Protein 9HML (pdb70)

Foldseek 3Di:
DPLQVLLLVQLLVLCCVQQVADSVQSVVVVVQSDSVRSLVLLVSLVVCCVRQVQVVCLVPDDPDHRHSNVNCCCQPNVDPAHPPQGPHPDDDVSVSSSVSSNVSSVCSSVVSVD/DEWAWAKPVAQAAAFFAKIKIKTKDLPQFQWKWKWFDFPATDIDIFGFDDDDSMTMGIDMDNGDDLNPWGKIWMWGWDDDPVGDIHDIYPIFTRAHEAPADEWAWDWVLDKIKIKTKDLDQFQKKWKDAPPDRDIDMDGWDDDPVSMIMDIGIPNHKMWMWGHHDVRVRYIHHIHPIDGDD/DKEKAKDFADEAAAQAKTKMKIQIPDPPLLQKKKFKWWAAVPGDIGTAKIAHSVGDIDGDPVQPPFWDWGADPVRSMIMIIGGRDDQVNFTFMKMFIGNPPPDPDRPYIYPTGTHGHDD

Structure (mmCIF, N/CA/C/O backbone):
data_9HML
#
_entry.id   9HML
#
_cell.length_a   97.171
_cell.length_b   97.171
_cell.length_c   109.202
_cell.angle_alpha   90
_cell.angle_beta   90
_cell.angle_gamma   120
#
_symmetry.space_group_name_H-M   'P 31 2 1'
#
loop_
_entity.id
_entity.type
_entity.pdbx_description
1 polymer 'RIFIN PfKE01_040007400'
2 polymer 'KIR2DL protein'
3 polymer 'nanobody Nb1'
4 branched alpha-L-fucopyranose-(1-6)-2-acetamido-2-deoxy-beta-D-glucopyranose
5 non-polymer 2-acetamido-2-deoxy-beta-D-glucopyranose
6 water water
#
loop_
_atom_site.group_PDB
_atom_site.id
_atom_site.type_symbol
_atom_site.label_atom_id
_atom_site.label_alt_id
_atom_site.label_comp_id
_atom_site.label_asym_id
_atom_site.label_entity_id
_atom_site.label_seq_id
_atom_site.pdbx_PDB_ins_code
_atom_site.Cartn_x
_atom_site.Cartn_y
_atom_site.Cartn_z
_atom_site.occupancy
_atom_site.B_iso_or_equiv
_atom_site.auth_seq_id
_atom_site.auth_comp_id
_atom_site.auth_asym_id
_atom_site.auth_atom_id
_atom_site.pdbx_PDB_model_num
ATOM 1 N N . ALA A 1 11 ? -10.738 -37.291 -51.63 1 121.54 9 ALA A N 1
ATOM 2 C CA . ALA A 1 11 ? -10.976 -38.73 -51.589 1 121.99 9 ALA A CA 1
ATOM 3 C C . ALA A 1 11 ? -10.63 -39.339 -50.214 1 122.26 9 ALA A C 1
ATOM 4 O O . ALA A 1 11 ? -11.459 -40.046 -49.641 1 122.54 9 ALA A O 1
ATOM 6 N N . ALA A 1 12 ? -9.427 -39.047 -49.671 1 121.9 10 ALA A N 1
ATOM 7 C CA . ALA A 1 12 ? -8.989 -39.576 -48.376 1 121.93 10 ALA A CA 1
ATOM 8 C C . ALA A 1 12 ? -9.382 -38.651 -47.211 1 121.52 10 ALA A C 1
ATOM 9 O O . ALA A 1 12 ? -8.526 -37.986 -46.627 1 121.62 10 ALA A O 1
ATOM 11 N N . ARG A 1 13 ? -10.683 -38.637 -46.87 1 120.81 11 ARG A N 1
ATOM 12 C CA . ARG A 1 13 ? -11.296 -37.809 -45.826 1 120.5 11 ARG A CA 1
ATOM 13 C C . ARG A 1 13 ? -10.674 -37.955 -44.42 1 119.21 11 ARG A C 1
ATOM 14 O O . ARG A 1 13 ? -10.372 -36.944 -43.784 1 119.32 11 ARG A O 1
ATOM 22 N N . ILE A 1 14 ? -10.522 -39.189 -43.921 1 117.76 12 ILE A N 1
ATOM 23 C CA . ILE A 1 14 ? -9.979 -39.419 -42.58 1 116.64 12 ILE A CA 1
ATOM 24 C C . ILE A 1 14 ? -8.451 -39.165 -42.492 1 114.9 12 ILE A C 1
ATOM 25 O O . ILE A 1 14 ? -8.073 -38.398 -41.608 1 114.97 12 ILE A O 1
ATOM 30 N N . PRO A 1 15 ? -7.561 -39.684 -43.382 1 113.15 13 PRO A N 1
ATOM 31 C CA . PRO A 1 15 ? -6.121 -39.361 -43.245 1 111.78 13 PRO A CA 1
ATOM 32 C C . PRO A 1 15 ? -5.802 -37.861 -43.288 1 109.88 13 PRO A C 1
ATOM 33 O O . PRO A 1 15 ? -4.806 -37.428 -42.709 1 109.89 13 PRO A O 1
ATOM 37 N N . ALA A 1 16 ? -6.663 -37.069 -43.958 1 108.03 14 ALA A N 1
ATOM 38 C CA . ALA A 1 16 ? -6.543 -35.612 -44.045 1 106.41 14 ALA A CA 1
ATOM 39 C C . ALA A 1 16 ? -6.904 -34.972 -42.706 1 104.25 14 ALA A C 1
ATOM 40 O O . ALA A 1 16 ? -6.283 -33.989 -42.312 1 104.22 14 ALA A O 1
ATOM 42 N N . ALA A 1 17 ? -7.926 -35.514 -42.025 1 102.27 15 ALA A N 1
ATOM 43 C CA . ALA A 1 17 ? -8.371 -35.027 -40.724 1 100.86 15 ALA A CA 1
ATOM 44 C C . ALA A 1 17 ? -7.345 -35.354 -39.636 1 98.99 15 ALA A C 1
ATOM 45 O O . ALA A 1 17 ? -7.17 -34.561 -38.718 1 99.16 15 ALA A O 1
ATOM 47 N N . ILE A 1 18 ? -6.651 -36.502 -39.752 1 97.02 16 ILE A N 1
ATOM 48 C CA . ILE A 1 18 ? -5.599 -36.909 -38.819 1 95.58 16 ILE A CA 1
ATOM 49 C C . ILE A 1 18 ? -4.382 -35.976 -38.971 1 93.9 16 ILE A C 1
ATOM 50 O O . ILE A 1 18 ? -3.785 -35.567 -37.973 1 93.83 16 ILE A O 1
ATOM 55 N N . ASP A 1 19 ? -4.044 -35.619 -40.224 1 92.25 17 ASP A N 1
ATOM 56 C CA . ASP A 1 19 ? -2.94 -34.715 -40.538 1 91.08 17 ASP A CA 1
ATOM 57 C C . ASP A 1 19 ? -3.234 -33.267 -40.117 1 88.64 17 ASP A C 1
ATOM 58 O O . ASP A 1 19 ? -2.311 -32.531 -39.791 1 88.63 17 ASP A O 1
ATOM 63 N N . ALA A 1 20 ? -4.509 -32.864 -40.106 1 86.59 18 ALA A N 1
ATOM 64 C CA . ALA A 1 20 ? -4.901 -31.516 -39.697 1 85.18 18 ALA A CA 1
ATOM 65 C C . ALA A 1 20 ? -4.821 -31.359 -38.175 1 83.52 18 ALA A C 1
ATOM 66 O O . ALA A 1 20 ? -4.459 -30.289 -37.695 1 83.74 18 ALA A O 1
ATOM 68 N N . VAL A 1 21 ? -5.151 -32.427 -37.423 1 81.65 19 VAL A N 1
ATOM 69 C CA . VAL A 1 21 ? -5.059 -32.456 -35.963 1 80.3 19 VAL A CA 1
ATOM 70 C C . VAL A 1 21 ? -3.582 -32.387 -35.549 1 79.01 19 VAL A C 1
ATOM 71 O O . VAL A 1 21 ? -3.248 -31.669 -34.607 1 78.8 19 VAL A O 1
ATOM 75 N N . ILE A 1 22 ? -2.701 -33.096 -36.287 1 77.91 20 ILE A N 1
ATOM 76 C CA . ILE A 1 22 ? -1.258 -33.102 -36.054 1 77.33 20 ILE A CA 1
ATOM 77 C C . ILE A 1 22 ? -0.672 -31.714 -36.327 1 76.65 20 ILE A C 1
ATOM 78 O O . ILE A 1 22 ? 0.083 -31.206 -35.501 1 76.78 20 ILE A O 1
ATOM 83 N N . LYS A 1 23 ? -1.053 -31.079 -37.451 1 75.79 21 LYS A N 1
ATOM 84 C CA . LYS A 1 23 ? -0.585 -29.723 -37.777 1 75.3 21 LYS A CA 1
ATOM 85 C C . LYS A 1 23 ? -1.113 -28.677 -36.781 1 74.2 21 LYS A C 1
ATOM 86 O O . LYS A 1 23 ? -0.449 -27.669 -36.541 1 74.59 21 LYS A O 1
ATOM 92 N N . GLY A 1 24 ? -2.3 -28.922 -36.233 1 72.61 22 GLY A N 1
ATOM 93 C CA . GLY A 1 24 ? -2.916 -28.053 -35.243 1 71.62 22 GLY A CA 1
ATOM 94 C C . GLY A 1 24 ? -2.127 -28.048 -33.953 1 69.94 22 GLY A C 1
ATOM 95 O O . GLY A 1 24 ? -1.849 -26.983 -33.409 1 69.46 22 GLY A O 1
ATOM 96 N N . ILE A 1 25 ? -1.752 -29.247 -33.465 1 69.06 23 ILE A N 1
ATOM 97 C CA . ILE A 1 25 ? -0.945 -29.423 -32.258 1 68.46 23 ILE A CA 1
ATOM 98 C C . ILE A 1 25 ? 0.417 -28.783 -32.464 1 68.32 23 ILE A C 1
ATOM 99 O O . ILE A 1 25 ? 0.871 -28.022 -31.615 1 68.33 23 ILE A O 1
ATOM 104 N N . VAL A 1 26 ? 1.047 -29.048 -33.613 1 68.24 24 VAL A N 1
ATOM 105 C CA . VAL A 1 26 ? 2.358 -28.489 -33.931 1 68.68 24 VAL A CA 1
ATOM 106 C C . VAL A 1 26 ? 2.371 -26.947 -33.859 1 69.45 24 VAL A C 1
ATOM 107 O O . VAL A 1 26 ? 3.148 -26.383 -33.089 1 69.36 24 VAL A O 1
ATOM 111 N N . THR A 1 27 ? 1.504 -26.274 -34.63 1 69.91 25 THR A N 1
ATOM 112 C CA . THR A 1 27 ? 1.511 -24.816 -34.689 1 70.96 25 THR A CA 1
ATOM 113 C C . THR A 1 27 ? 0.975 -24.158 -33.404 1 70.98 25 THR A C 1
ATOM 114 O O . THR A 1 27 ? 1.448 -23.075 -33.049 1 71.54 25 THR A O 1
ATOM 118 N N . LYS A 1 28 ? 0.049 -24.806 -32.682 1 70.21 26 LYS A N 1
ATOM 119 C CA . LYS A 1 28 ? -0.454 -24.248 -31.431 1 69.73 26 LYS A CA 1
ATOM 120 C C . LYS A 1 28 ? 0.559 -24.421 -30.28 1 68.64 26 LYS A C 1
ATOM 121 O O . LYS A 1 28 ? 0.974 -23.43 -29.677 1 69.15 26 LYS A O 1
ATOM 127 N N . PHE A 1 29 ? 0.994 -25.658 -30.013 1 66.9 27 PHE A N 1
ATOM 128 C CA . PHE A 1 29 ? 1.904 -25.956 -28.913 1 65.97 27 PHE A CA 1
ATOM 129 C C . PHE A 1 29 ? 3.384 -25.651 -29.173 1 66.28 27 PHE A C 1
ATOM 130 O O . PHE A 1 29 ? 4.169 -25.617 -28.222 1 65.86 27 PHE A O 1
ATOM 138 N N . GLY A 1 30 ? 3.749 -25.43 -30.436 1 66.75 28 GLY A N 1
ATOM 139 C CA . GLY A 1 30 ? 5.123 -25.127 -30.829 1 67.43 28 GLY A CA 1
ATOM 140 C C . GLY A 1 30 ? 6.085 -26.295 -30.716 1 68.38 28 GLY A C 1
ATOM 141 O O . GLY A 1 30 ? 7.294 -26.098 -30.624 1 68.54 28 GLY A O 1
ATOM 142 N N . VAL A 1 31 ? 5.561 -27.519 -30.683 1 68.96 29 VAL A N 1
ATOM 143 C CA . VAL A 1 31 ? 6.369 -28.734 -30.597 1 69.7 29 VAL A CA 1
ATOM 144 C C . VAL A 1 31 ? 6.682 -29.237 -32.011 1 70.81 29 VAL A C 1
ATOM 145 O O . VAL A 1 31 ? 6.025 -28.814 -32.967 1 71.15 29 VAL A O 1
ATOM 149 N N . SER A 1 32 ? 7.698 -30.1 -32.165 1 71.34 30 SER A N 1
ATOM 150 C CA . SER A 1 32 ? 8.101 -30.547 -33.496 1 72.32 30 SER A CA 1
ATOM 151 C C . SER A 1 32 ? 7.089 -31.489 -34.168 1 73.26 30 SER A C 1
ATOM 152 O O . SER A 1 32 ? 6.312 -32.162 -33.489 1 73.16 30 SER A O 1
ATOM 155 N N . THR A 1 33 ? 7.09 -31.508 -35.511 1 73.87 31 THR A N 1
ATOM 156 C CA . THR A 1 33 ? 6.208 -32.376 -36.289 1 75.01 31 THR A CA 1
ATOM 157 C C . THR A 1 33 ? 6.555 -33.835 -36.039 1 76.18 31 THR A C 1
ATOM 158 O O . THR A 1 33 ? 5.665 -34.652 -35.843 1 76.4 31 THR A O 1
ATOM 162 N N . GLU A 1 34 ? 7.849 -34.143 -35.983 1 77.12 32 GLU A N 1
ATOM 163 C CA . GLU A 1 34 ? 8.352 -35.487 -35.729 1 78.61 32 GLU A CA 1
ATOM 164 C C . GLU A 1 34 ? 7.899 -36.009 -34.36 1 78.39 32 GLU A C 1
ATOM 165 O O . GLU A 1 34 ? 7.496 -37.163 -34.26 1 78.38 32 GLU A O 1
ATOM 171 N N . SER A 1 35 ? 7.952 -35.163 -33.318 1 78.31 33 SER A N 1
ATOM 172 C CA . SER A 1 35 ? 7.536 -35.543 -31.962 1 78.94 33 SER A CA 1
ATOM 173 C C . SER A 1 35 ? 6.035 -35.864 -31.844 1 79.62 33 SER A C 1
ATOM 174 O O . SER A 1 35 ? 5.675 -36.834 -31.176 1 79.52 33 SER A O 1
ATOM 177 N N . VAL A 1 36 ? 5.167 -35.064 -32.495 1 80.08 34 VAL A N 1
ATOM 178 C CA . VAL A 1 36 ? 3.719 -35.299 -32.485 1 80.94 34 VAL A CA 1
ATOM 179 C C . VAL A 1 36 ? 3.404 -36.581 -33.27 1 82.24 34 VAL A C 1
ATOM 180 O O . VAL A 1 36 ? 2.607 -37.4 -32.822 1 81.92 34 VAL A O 1
ATOM 184 N N . GLN A 1 37 ? 4.078 -36.776 -34.416 1 83.67 35 GLN A N 1
ATOM 185 C CA . GLN A 1 37 ? 3.922 -37.973 -35.249 1 85.68 35 GLN A CA 1
ATOM 186 C C . GLN A 1 37 ? 4.443 -39.269 -34.602 1 87.26 35 GLN A C 1
ATOM 187 O O . GLN A 1 37 ? 4.082 -40.355 -35.047 1 87.32 35 GLN A O 1
ATOM 193 N N . GLY A 1 38 ? 5.266 -39.141 -33.564 1 88.6 36 GLY A N 1
ATOM 194 C CA . GLY A 1 38 ? 5.815 -40.266 -32.817 1 90.35 36 GLY A CA 1
ATOM 195 C C . GLY A 1 38 ? 4.74 -41.105 -32.158 1 91.95 36 GLY A C 1
ATOM 196 O O . GLY A 1 38 ? 4.869 -42.327 -32.071 1 92.06 36 GLY A O 1
ATOM 197 N N . LEU A 1 39 ? 3.657 -40.445 -31.709 1 93.04 37 LEU A N 1
ATOM 198 C CA . LEU A 1 39 ? 2.484 -41.072 -31.106 1 94.35 37 LEU A CA 1
ATOM 199 C C . LEU A 1 39 ? 1.68 -41.742 -32.238 1 95.77 37 LEU A C 1
ATOM 200 O O . LEU A 1 39 ? 0.623 -41.243 -32.635 1 96.01 37 LEU A O 1
ATOM 205 N N . LYS A 1 40 ? 2.211 -42.854 -32.786 1 96.38 38 LYS A N 1
ATOM 206 C CA . LYS A 1 40 ? 1.612 -43.583 -33.899 1 97.2 38 LYS A CA 1
ATOM 207 C C . LYS A 1 40 ? 0.299 -44.244 -33.51 1 97.82 38 LYS A C 1
ATOM 208 O O . LYS A 1 40 ? -0.671 -44.151 -34.259 1 98.2 38 LYS A O 1
ATOM 214 N N . SER A 1 41 ? 0.248 -44.87 -32.326 1 97.7 39 SER A N 1
ATOM 215 C CA . SER A 1 41 ? -0.976 -45.501 -31.831 1 98 39 SER A CA 1
ATOM 216 C C . SER A 1 41 ? -2.077 -44.459 -31.554 1 97.46 39 SER A C 1
ATOM 217 O O . SER A 1 41 ? -3.26 -44.765 -31.699 1 97.85 39 SER A O 1
ATOM 220 N N . LEU A 1 42 ? -1.688 -43.238 -31.165 1 96.38 40 LEU A N 1
ATOM 221 C CA . LEU A 1 42 ? -2.638 -42.169 -30.89 1 96.08 40 LEU A CA 1
ATOM 222 C C . LEU A 1 42 ? -3.28 -41.613 -32.169 1 95.52 40 LEU A C 1
ATOM 223 O O . LEU A 1 42 ? -4.499 -41.443 -32.209 1 95.24 40 LEU A O 1
ATOM 228 N N . PHE A 1 43 ? -2.479 -41.354 -33.217 1 95.05 41 PHE A N 1
ATOM 229 C CA . PHE A 1 43 ? -3.022 -40.766 -34.439 1 95.15 41 PHE A CA 1
ATOM 230 C C . PHE A 1 43 ? -3.517 -41.795 -35.46 1 95.05 41 PHE A C 1
ATOM 231 O O . PHE A 1 43 ? -3.128 -41.777 -36.625 1 95.27 41 PHE A O 1
ATOM 239 N N . THR A 1 44 ? -4.418 -42.668 -35.013 1 94.6 42 THR A N 1
ATOM 240 C CA . THR A 1 44 ? -5.088 -43.654 -35.852 1 94.49 42 THR A CA 1
ATOM 241 C C . THR A 1 44 ? -6.533 -43.169 -36.121 1 94.26 42 THR A C 1
ATOM 242 O O . THR A 1 44 ? -6.992 -42.224 -35.485 1 94.29 42 THR A O 1
ATOM 246 N N . ALA A 1 45 ? -7.247 -43.799 -37.06 1 94 43 ALA A N 1
ATOM 247 C CA . ALA A 1 45 ? -8.609 -43.379 -37.415 1 94.03 43 ALA A CA 1
ATOM 248 C C . ALA A 1 45 ? -9.621 -43.453 -36.268 1 93.97 43 ALA A C 1
ATOM 249 O O . ALA A 1 45 ? -10.649 -42.78 -36.322 1 94.46 43 ALA A O 1
ATOM 251 N N . ASN A 1 46 ? -9.333 -44.248 -35.226 1 93.04 44 ASN A N 1
ATOM 252 C CA . ASN A 1 46 ? -10.258 -44.392 -34.104 1 92.33 44 ASN A CA 1
ATOM 253 C C . ASN A 1 46 ? -9.942 -43.465 -32.933 1 90.93 44 ASN A C 1
ATOM 254 O O . ASN A 1 46 ? -10.825 -43.223 -32.108 1 91.08 44 ASN A O 1
ATOM 259 N N . THR A 1 47 ? -8.69 -42.967 -32.827 1 89.26 45 THR A N 1
ATOM 260 C CA . THR A 1 47 ? -8.311 -42.129 -31.69 1 88.08 45 THR A CA 1
ATOM 261 C C . THR A 1 47 ? -7.709 -40.754 -32.032 1 86.65 45 THR A C 1
ATOM 262 O O . THR A 1 47 ? -7.334 -40.034 -31.107 1 86.61 45 THR A O 1
ATOM 266 N N . TYR A 1 48 ? -7.601 -40.381 -33.323 1 85.17 46 TYR A N 1
ATOM 267 C CA . TYR A 1 48 ? -7.023 -39.081 -33.728 1 84.13 46 TYR A CA 1
ATOM 268 C C . TYR A 1 48 ? -7.795 -37.863 -33.194 1 82.12 46 TYR A C 1
ATOM 269 O O . TYR A 1 48 ? -7.266 -36.758 -33.205 1 82.35 46 TYR A O 1
ATOM 278 N N . ASN A 1 49 ? -9.074 -38.049 -32.863 1 79.97 47 ASN A N 1
ATOM 279 C CA . ASN A 1 49 ? -9.941 -36.987 -32.375 1 78.31 47 ASN A CA 1
ATOM 280 C C . ASN A 1 49 ? -10.379 -37.207 -30.908 1 76.12 47 ASN A C 1
ATOM 281 O O . ASN A 1 49 ? -11.336 -36.583 -30.457 1 76.65 47 ASN A O 1
ATOM 286 N N . ASP A 1 50 ? -9.704 -38.116 -30.182 1 73.44 48 ASP A N 1
ATOM 287 C CA . ASP A 1 50 ? -9.982 -38.395 -28.785 1 71.25 48 ASP A CA 1
ATOM 288 C C . ASP A 1 50 ? -9.23 -37.343 -27.979 1 68.39 48 ASP A C 1
ATOM 289 O O . ASP A 1 50 ? -8.059 -37.519 -27.691 1 68.3 48 ASP A O 1
ATOM 294 N N . VAL A 1 51 ? -9.909 -36.24 -27.659 1 66.13 49 VAL A N 1
ATOM 295 C CA . VAL A 1 51 ? -9.413 -35.088 -26.915 1 64.24 49 VAL A CA 1
ATOM 296 C C . VAL A 1 51 ? -8.728 -35.469 -25.606 1 63.02 49 VAL A C 1
ATOM 297 O O . VAL A 1 51 ? -7.645 -34.966 -25.331 1 63.42 49 VAL A O 1
ATOM 301 N N . THR A 1 52 ? -9.325 -36.379 -24.824 1 61.46 50 THR A N 1
ATOM 302 C CA . THR A 1 52 ? -8.742 -36.808 -23.553 1 60.87 50 THR A CA 1
ATOM 303 C C . THR A 1 52 ? -7.398 -37.513 -23.721 1 60.18 50 THR A C 1
ATOM 304 O O . THR A 1 52 ? -6.451 -37.17 -23.014 1 60.11 50 THR A O 1
ATOM 308 N N . LYS A 1 53 ? -7.319 -38.491 -24.653 1 59.28 51 LYS A N 1
ATOM 309 C CA . LYS A 1 53 ? -6.098 -39.234 -24.912 1 59.17 51 LYS A CA 1
ATOM 310 C C . LYS A 1 53 ? -4.987 -38.344 -25.447 1 58.3 51 LYS A C 1
ATOM 311 O O . LYS A 1 53 ? -3.841 -38.526 -25.055 1 58.23 51 LYS A O 1
ATOM 317 N N . ILE A 1 54 ? -5.318 -37.397 -26.334 1 57.56 52 ILE A N 1
ATOM 318 C CA . ILE A 1 54 ? -4.329 -36.491 -26.907 1 57.87 52 ILE A CA 1
ATOM 319 C C . ILE A 1 54 ? -3.775 -35.536 -25.858 1 57.9 52 ILE A C 1
ATOM 320 O O . ILE A 1 54 ? -2.564 -35.364 -25.788 1 58.5 52 ILE A O 1
ATOM 325 N N . ALA A 1 55 ? -4.642 -34.955 -25.009 1 57 53 ALA A N 1
ATOM 326 C CA . ALA A 1 55 ? -4.193 -34.033 -23.966 1 56.13 53 ALA A CA 1
ATOM 327 C C . ALA A 1 55 ? -3.291 -34.743 -22.952 1 55.76 53 ALA A C 1
ATOM 328 O O . ALA A 1 55 ? -2.29 -34.174 -22.526 1 55.27 53 ALA A O 1
ATOM 330 N N . ARG A 1 56 ? -3.65 -35.983 -22.56 1 55.8 54 ARG A N 1
ATOM 331 C CA . ARG A 1 56 ? -2.847 -36.783 -21.638 1 55.9 54 ARG A CA 1
ATOM 332 C C . ARG A 1 56 ? -1.53 -37.18 -22.308 1 55.47 54 ARG A C 1
ATOM 333 O O . ARG A 1 56 ? -0.515 -37.218 -21.634 1 55.42 54 ARG A O 1
ATOM 341 N N . ALA A 1 57 ? -1.541 -37.483 -23.623 1 55.32 55 ALA A N 1
ATOM 342 C CA . ALA A 1 57 ? -0.308 -37.853 -24.344 1 55.35 55 ALA A CA 1
ATOM 343 C C . ALA A 1 57 ? 0.642 -36.671 -24.407 1 55.8 55 ALA A C 1
ATOM 344 O O . ALA A 1 57 ? 1.834 -36.838 -24.172 1 56.24 55 ALA A O 1
ATOM 346 N N . ILE A 1 58 ? 0.11 -35.468 -24.642 1 55.83 56 ILE A N 1
ATOM 347 C CA . ILE A 1 58 ? 0.906 -34.243 -24.66 1 56.32 56 ILE A CA 1
ATOM 348 C C . ILE A 1 58 ? 1.576 -33.998 -23.29 1 56.16 56 ILE A C 1
ATOM 349 O O . ILE A 1 58 ? 2.759 -33.674 -23.227 1 56.48 56 ILE A O 1
ATOM 354 N N . ASN A 1 59 ? 0.834 -34.197 -22.201 1 55.46 57 ASN A N 1
ATOM 355 C CA . ASN A 1 59 ? 1.374 -33.998 -20.854 1 54.51 57 ASN A CA 1
ATOM 356 C C . ASN A 1 59 ? 2.417 -35.068 -20.507 1 54.78 57 ASN A C 1
ATOM 357 O O . ASN A 1 59 ? 3.433 -34.782 -19.873 1 54.72 57 ASN A O 1
ATOM 362 N N . GLU A 1 60 ? 2.149 -36.299 -20.903 1 55.44 58 GLU A N 1
ATOM 363 C CA . GLU A 1 60 ? 3.027 -37.435 -20.651 1 56.79 58 GLU A CA 1
ATOM 364 C C . GLU A 1 60 ? 4.38 -37.341 -21.389 1 57.14 58 GLU A C 1
ATOM 365 O O . GLU A 1 60 ? 5.432 -37.615 -20.806 1 57.1 58 GLU A O 1
ATOM 371 N N . GLN A 1 61 ? 4.343 -36.949 -22.66 1 57.03 59 GLN A N 1
ATOM 372 C CA . GLN A 1 61 ? 5.517 -36.868 -23.506 1 57.56 59 GLN A CA 1
ATOM 373 C C . GLN A 1 61 ? 6.322 -35.556 -23.329 1 57.07 59 GLN A C 1
ATOM 374 O O . GLN A 1 61 ? 7.547 -35.618 -23.254 1 57.23 59 GLN A O 1
ATOM 380 N N . TYR A 1 62 ? 5.66 -34.386 -23.294 1 56.46 60 TYR A N 1
ATOM 381 C CA . TYR A 1 62 ? 6.387 -33.121 -23.181 1 56.24 60 TYR A CA 1
ATOM 382 C C . TYR A 1 62 ? 6.6 -32.646 -21.764 1 55.58 60 TYR A C 1
ATOM 383 O O . TYR A 1 62 ? 7.376 -31.729 -21.575 1 55.41 60 TYR A O 1
ATOM 392 N N . ASN A 1 63 ? 5.915 -33.228 -20.772 1 55.16 61 ASN A N 1
ATOM 393 C CA . ASN A 1 63 ? 5.981 -32.801 -19.366 1 55.67 61 ASN A CA 1
ATOM 394 C C . ASN A 1 63 ? 5.974 -31.255 -19.183 1 56.41 61 ASN A C 1
ATOM 395 O O . ASN A 1 63 ? 6.969 -30.7 -18.72 1 56.8 61 ASN A O 1
ATOM 400 N N . PRO A 1 64 ? 4.902 -30.536 -19.598 1 56.33 62 PRO A N 1
ATOM 401 C CA . PRO A 1 64 ? 4.923 -29.063 -19.488 1 56.72 62 PRO A CA 1
ATOM 402 C C . PRO A 1 64 ? 5.118 -28.499 -18.07 1 57.54 62 PRO A C 1
ATOM 403 O O . PRO A 1 64 ? 5.518 -27.344 -17.938 1 57.75 62 PRO A O 1
ATOM 407 N N . SER A 1 65 ? 4.903 -29.306 -17.015 1 57.5 63 SER A N 1
ATOM 408 C CA . SER A 1 65 ? 5.172 -28.85 -15.654 1 57.88 63 SER A CA 1
ATOM 409 C C . SER A 1 65 ? 6.669 -28.589 -15.409 1 58.97 63 SER A C 1
ATOM 410 O O . SER A 1 65 ? 7.016 -27.889 -14.459 1 59.3 63 SER A O 1
ATOM 413 N N . SER A 1 66 ? 7.562 -29.141 -16.263 1 59.5 64 SER A N 1
ATOM 414 C CA . SER A 1 66 ? 8.997 -28.865 -16.214 1 59.73 64 SER A CA 1
ATOM 415 C C . SER A 1 66 ? 9.315 -27.414 -16.634 1 61.33 64 SER A C 1
ATOM 416 O O . SER A 1 66 ? 10.446 -26.976 -16.457 1 61.83 64 SER A O 1
ATOM 419 N N . CYS A 1 67 ? 8.325 -26.681 -17.203 1 62.42 65 CYS A N 1
ATOM 420 C CA . CYS A 1 67 ? 8.405 -25.273 -17.609 1 63.88 65 CYS A CA 1
ATOM 421 C C . CYS A 1 67 ? 8.125 -24.302 -16.452 1 65.53 65 CYS A C 1
ATOM 422 O O . CYS A 1 67 ? 8.205 -23.096 -16.666 1 66.2 65 CYS A O 1
ATOM 425 N N . LEU A 1 68 ? 7.763 -24.812 -15.257 1 66.13 66 LEU A N 1
ATOM 426 C CA . LEU A 1 68 ? 7.457 -24.082 -14.03 1 67.5 66 LEU A CA 1
ATOM 427 C C . LEU A 1 68 ? 8.482 -22.951 -13.772 1 69.17 66 LEU A C 1
ATOM 428 O O . LEU A 1 68 ? 8.09 -21.8 -13.583 1 68.99 66 LEU A O 1
ATOM 433 N N . THR A 1 69 ? 9.777 -23.279 -13.765 1 70.54 67 THR A N 1
ATOM 434 C CA . THR A 1 69 ? 10.806 -22.294 -13.471 1 72.76 67 THR A CA 1
ATOM 435 C C . THR A 1 69 ? 11.162 -21.389 -14.685 1 74.36 67 THR A C 1
ATOM 436 O O . THR A 1 69 ? 11.829 -20.373 -14.486 1 75.02 67 THR A O 1
ATOM 440 N N . GLY A 1 70 ? 10.675 -21.71 -15.889 1 74.6 68 GLY A N 1
ATOM 441 C CA . GLY A 1 70 ? 10.886 -20.851 -17.048 1 75.45 68 GLY A CA 1
ATOM 442 C C . GLY A 1 70 ? 11.219 -21.493 -18.381 1 76.25 68 GLY A C 1
ATOM 443 O O . GLY A 1 70 ? 10.899 -20.944 -19.443 1 76.63 68 GLY A O 1
ATOM 444 N N . GLY A 1 71 ? 11.905 -22.619 -18.338 1 76.31 69 GLY A N 1
ATOM 445 C CA . GLY A 1 71 ? 12.358 -23.291 -19.547 1 76.84 69 GLY A CA 1
ATOM 446 C C . GLY A 1 71 ? 13.835 -23.054 -19.796 1 77.36 69 GLY A C 1
ATOM 447 O O . GLY A 1 71 ? 14.538 -22.5 -18.945 1 77.77 69 GLY A O 1
ATOM 448 N N . SER A 1 72 ? 14.324 -23.466 -20.964 1 77.42 70 SER A N 1
ATOM 449 C CA . SER A 1 72 ? 15.736 -23.304 -21.307 1 78.02 70 SER A CA 1
ATOM 450 C C . SER A 1 72 ? 16.01 -22.687 -22.677 1 78.23 70 SER A C 1
ATOM 451 O O . SER A 1 72 ? 17.17 -22.448 -23.024 1 78.66 70 SER A O 1
ATOM 454 N N . GLY A 1 73 ? 14.965 -22.455 -23.453 1 77.88 71 GLY A N 1
ATOM 455 C CA . GLY A 1 73 ? 15.121 -21.95 -24.806 1 78.15 71 GLY A CA 1
ATOM 456 C C . GLY A 1 73 ? 15.364 -23.046 -25.826 1 78.33 71 GLY A C 1
ATOM 457 O O . GLY A 1 73 ? 15.71 -22.746 -26.971 1 78.98 71 GLY A O 1
ATOM 458 N N . ALA A 1 74 ? 15.176 -24.329 -25.441 1 77.88 72 ALA A N 1
ATOM 459 C CA . ALA A 1 74 ? 15.343 -25.464 -26.355 1 77.77 72 ALA A CA 1
ATOM 460 C C . ALA A 1 74 ? 14.337 -25.353 -27.479 1 77.68 72 ALA A C 1
ATOM 461 O O . ALA A 1 74 ? 13.202 -24.932 -27.253 1 78.03 72 ALA A O 1
ATOM 463 N N . ASP A 1 75 ? 14.764 -25.67 -28.693 1 77.45 73 ASP A N 1
ATOM 464 C CA . ASP A 1 75 ? 13.908 -25.568 -29.86 1 77.83 73 ASP A CA 1
ATOM 465 C C . ASP A 1 75 ? 12.818 -26.626 -29.861 1 76.49 73 ASP A C 1
ATOM 466 O O . ASP A 1 75 ? 13.05 -27.757 -29.431 1 76.49 73 ASP A O 1
ATOM 471 N N . ASN A 1 76 ? 11.614 -26.232 -30.297 1 75.04 74 ASN A N 1
ATOM 472 C CA . ASN A 1 76 ? 10.449 -27.103 -30.34 1 74.24 74 ASN A CA 1
ATOM 473 C C . ASN A 1 76 ? 10.03 -27.596 -28.951 1 72.56 74 ASN A C 1
ATOM 474 O O . ASN A 1 76 ? 9.517 -28.707 -28.792 1 73.03 74 ASN A O 1
ATOM 479 N N . SER A 1 77 ? 10.223 -26.744 -27.952 1 70.23 75 SER A N 1
ATOM 480 C CA . SER A 1 77 ? 9.81 -27.018 -26.593 1 68.25 75 SER A CA 1
ATOM 481 C C . SER A 1 77 ? 8.372 -26.472 -26.422 1 66.97 75 SER A C 1
ATOM 482 O O . SER A 1 77 ? 7.989 -25.495 -27.074 1 66.95 75 SER A O 1
ATOM 485 N N . ILE A 1 78 ? 7.565 -27.121 -25.569 1 65.52 76 ILE A N 1
ATOM 486 C CA . ILE A 1 78 ? 6.211 -26.66 -25.254 1 64.22 76 ILE A CA 1
ATOM 487 C C . ILE A 1 78 ? 6.233 -25.457 -24.269 1 63.16 76 ILE A C 1
ATOM 488 O O . ILE A 1 78 ? 5.206 -24.806 -24.089 1 63.23 76 ILE A O 1
ATOM 493 N N . CYS A 1 79 ? 7.392 -25.169 -23.638 1 62.29 77 CYS A N 1
ATOM 494 C CA . CYS A 1 79 ? 7.574 -24.106 -22.653 1 62.22 77 CYS A CA 1
ATOM 495 C C . CYS A 1 79 ? 7.117 -22.726 -23.119 1 61.56 77 CYS A C 1
ATOM 496 O O . CYS A 1 79 ? 6.332 -22.15 -22.391 1 61.35 77 CYS A O 1
ATOM 499 N N . PRO A 1 80 ? 7.465 -22.189 -24.312 1 61.47 78 PRO A N 1
ATOM 500 C CA . PRO A 1 80 ? 6.88 -20.894 -24.721 1 61.67 78 PRO A CA 1
ATOM 501 C C . PRO A 1 80 ? 5.349 -20.908 -24.714 1 62.06 78 PRO A C 1
ATOM 502 O O . PRO A 1 80 ? 4.768 -19.966 -24.199 1 62.88 78 PRO A O 1
ATOM 506 N N . TRP A 1 81 ? 4.698 -22.005 -25.174 1 61.7 79 TRP A N 1
ATOM 507 C CA . TRP A 1 81 ? 3.236 -22.125 -25.124 1 61.55 79 TRP A CA 1
ATOM 508 C C . TRP A 1 81 ? 2.748 -22.112 -23.655 1 62.24 79 TRP A C 1
ATOM 509 O O . TRP A 1 81 ? 1.727 -21.501 -23.349 1 62.76 79 TRP A O 1
ATOM 520 N N . ALA A 1 82 ? 3.436 -22.845 -22.774 1 61.93 80 ALA A N 1
ATOM 521 C CA . ALA A 1 82 ? 3.093 -22.945 -21.359 1 62.23 80 ALA A CA 1
ATOM 522 C C . ALA A 1 82 ? 3.248 -21.61 -20.643 1 63.26 80 ALA A C 1
ATOM 523 O O . ALA A 1 82 ? 2.523 -21.347 -19.685 1 63.72 80 ALA A O 1
ATOM 525 N N . MET A 1 83 ? 4.211 -20.778 -21.075 1 63.46 81 MET A N 1
ATOM 526 C CA . MET A 1 83 ? 4.425 -19.482 -20.449 1 64.3 81 MET A CA 1
ATOM 527 C C . MET A 1 83 ? 3.306 -18.543 -20.882 1 64.83 81 MET A C 1
ATOM 528 O O . MET A 1 83 ? 2.634 -17.937 -20.045 1 64.19 81 MET A O 1
ATOM 533 N N . GLU A 1 84 ? 3.072 -18.474 -22.193 1 65.33 82 GLU A N 1
ATOM 534 C CA . GLU A 1 84 ? 2.065 -17.603 -22.777 1 66.16 82 GLU A CA 1
ATOM 535 C C . GLU A 1 84 ? 0.634 -17.961 -22.367 1 65.67 82 GLU A C 1
ATOM 536 O O . GLU A 1 84 ? -0.211 -17.078 -22.321 1 66.1 82 GLU A O 1
ATOM 542 N N . ASN A 1 85 ? 0.357 -19.238 -22.069 1 64.77 83 ASN A N 1
ATOM 543 C CA . ASN A 1 85 ? -0.999 -19.678 -21.768 1 64.38 83 ASN A CA 1
ATOM 544 C C . ASN A 1 85 ? -1.234 -20.177 -20.35 1 63.58 83 ASN A C 1
ATOM 545 O O . ASN A 1 85 ? -2.372 -20.55 -20.039 1 63.91 83 ASN A O 1
ATOM 550 N N . PHE A 1 86 ? -0.198 -20.177 -19.489 1 62.06 84 PHE A N 1
ATOM 551 C CA . PHE A 1 86 ? -0.39 -20.655 -18.131 1 61.01 84 PHE A CA 1
ATOM 552 C C . PHE A 1 86 ? 0.504 -19.944 -17.076 1 62.24 84 PHE A C 1
ATOM 553 O O . PHE A 1 86 ? -0.015 -19.206 -16.24 1 61.6 84 PHE A O 1
ATOM 561 N N . PHE A 1 87 ? 1.828 -20.178 -17.108 1 63.72 85 PHE A N 1
ATOM 562 C CA . PHE A 1 87 ? 2.768 -19.665 -16.11 1 65.13 85 PHE A CA 1
ATOM 563 C C . PHE A 1 87 ? 2.903 -18.14 -16.08 1 68.19 85 PHE A C 1
ATOM 564 O O . PHE A 1 87 ? 2.814 -17.545 -15.009 1 68.59 85 PHE A O 1
ATOM 572 N N . ALA A 1 88 ? 3.114 -17.513 -17.231 1 70.37 86 ALA A N 1
ATOM 573 C CA . ALA A 1 88 ? 3.283 -16.063 -17.304 1 73.12 86 ALA A CA 1
ATOM 574 C C . ALA A 1 88 ? 2.1 -15.341 -17.948 1 76.34 86 ALA A C 1
ATOM 575 O O . ALA A 1 88 ? 2.266 -14.239 -18.464 1 76.73 86 ALA A O 1
ATOM 577 N N . ALA A 1 89 ? 0.917 -15.956 -17.931 1 78.46 87 ALA A N 1
ATOM 578 C CA . ALA A 1 89 ? -0.267 -15.346 -18.502 1 81.17 87 ALA A CA 1
ATOM 579 C C . ALA A 1 89 ? -0.841 -14.319 -17.509 1 84.75 87 ALA A C 1
ATOM 580 O O . ALA A 1 89 ? -0.848 -14.568 -16.299 1 85.19 87 ALA A O 1
ATOM 582 N N . ARG A 1 90 ? -1.28 -13.149 -18.006 1 86.76 88 ARG A N 1
ATOM 583 C CA . ARG A 1 90 ? -1.923 -12.161 -17.132 1 89.17 88 ARG A CA 1
ATOM 584 C C . ARG A 1 90 ? -3.306 -12.729 -16.765 1 90.44 88 ARG A C 1
ATOM 585 O O . ARG A 1 90 ? -3.681 -12.732 -15.594 1 90.7 88 ARG A O 1
ATOM 593 N N . LYS A 1 91 ? -4.022 -13.279 -17.766 1 91.06 89 LYS A N 1
ATOM 594 C CA . LYS A 1 91 ? -5.273 -14.005 -17.587 1 92.13 89 LYS A CA 1
ATOM 595 C C . LYS A 1 91 ? -5.342 -15.175 -18.586 1 92.41 89 LYS A C 1
ATOM 596 O O . LYS A 1 91 ? -4.985 -15.015 -19.755 1 92.56 89 LYS A O 1
ATOM 602 N N . ILE A 1 92 ? -5.724 -16.366 -18.109 1 92.24 90 ILE A N 1
ATOM 603 C CA . ILE A 1 92 ? -5.812 -17.556 -18.957 1 92.43 90 ILE A CA 1
ATOM 604 C C . ILE A 1 92 ? -7.12 -17.564 -19.752 1 93.06 90 ILE A C 1
ATOM 605 O O . ILE A 1 92 ? -8.204 -17.562 -19.168 1 93.11 90 ILE A O 1
ATOM 610 N N . PRO A 1 93 ? -7.041 -17.562 -21.094 1 93.31 91 PRO A N 1
ATOM 611 C CA . PRO A 1 93 ? -8.282 -17.556 -21.896 1 93.31 91 PRO A CA 1
ATOM 612 C C . PRO A 1 93 ? -9.065 -18.865 -21.781 1 92.97 91 PRO A C 1
ATOM 613 O O . PRO A 1 93 ? -8.521 -19.948 -22.004 1 93.62 91 PRO A O 1
ATOM 617 N N . GLY A 1 94 ? -10.326 -18.751 -21.395 1 91.88 92 GLY A N 1
ATOM 618 C CA . GLY A 1 94 ? -11.196 -19.9 -21.164 1 91.32 92 GLY A CA 1
ATOM 619 C C . GLY A 1 94 ? -11.336 -20.254 -19.692 1 90.5 92 GLY A C 1
ATOM 620 O O . GLY A 1 94 ? -12.252 -20.983 -19.301 1 90.23 92 GLY A O 1
ATOM 621 N N . PHE A 1 95 ? -10.393 -19.764 -18.867 1 89.91 93 PHE A N 1
ATOM 622 C CA . PHE A 1 95 ? -10.311 -19.99 -17.422 1 89.55 93 PHE A CA 1
ATOM 623 C C . PHE A 1 95 ? -10.102 -18.635 -16.72 1 90.34 93 PHE A C 1
ATOM 624 O O . PHE A 1 95 ? -9.294 -18.518 -15.793 1 90.87 93 PHE A O 1
ATOM 632 N N . ILE A 1 96 ? -10.802 -17.598 -17.204 1 90.1 94 ILE A N 1
ATOM 633 C CA . ILE A 1 96 ? -10.695 -16.238 -16.682 1 90.05 94 ILE A CA 1
ATOM 634 C C . ILE A 1 96 ? -11.479 -16.102 -15.385 1 89.07 94 ILE A C 1
ATOM 635 O O . ILE A 1 96 ? -12.546 -16.708 -15.245 1 89.3 94 ILE A O 1
ATOM 640 N N . GLN A 1 97 ? -10.929 -15.334 -14.421 1 87.73 95 GLN A N 1
ATOM 641 C CA . GLN A 1 97 ? -11.527 -15.119 -13.102 1 86.74 95 GLN A CA 1
ATOM 642 C C . GLN A 1 97 ? -11.752 -16.468 -12.402 1 84.41 95 GLN A C 1
ATOM 643 O O . GLN A 1 97 ? -12.867 -16.796 -11.986 1 85.07 95 GLN A O 1
ATOM 649 N N . ARG A 1 98 ? -10.693 -17.273 -12.345 1 81.5 96 ARG A N 1
ATOM 650 C CA . ARG A 1 98 ? -10.754 -18.62 -11.787 1 78.81 96 ARG A CA 1
ATOM 651 C C . ARG A 1 98 ? -9.689 -18.773 -10.674 1 74.65 96 ARG A C 1
ATOM 652 O O . ARG A 1 98 ? -8.506 -18.517 -10.915 1 74.55 96 ARG A O 1
ATOM 660 N N . GLU A 1 99 ? -10.128 -19.135 -9.443 1 70.75 97 GLU A N 1
ATOM 661 C CA . GLU A 1 99 ? -9.24 -19.288 -8.286 1 67.49 97 GLU A CA 1
ATOM 662 C C . GLU A 1 99 ? -8.17 -20.357 -8.472 1 64.22 97 GLU A C 1
ATOM 663 O O . GLU A 1 99 ? -7.069 -20.216 -7.948 1 64.15 97 GLU A O 1
ATOM 669 N N . ALA A 1 100 ? -8.511 -21.439 -9.189 1 61.09 98 ALA A N 1
ATOM 670 C CA . ALA A 1 100 ? -7.634 -22.565 -9.411 1 58.53 98 ALA A CA 1
ATOM 671 C C . ALA A 1 100 ? -7.741 -23.021 -10.85 1 56.69 98 ALA A C 1
ATOM 672 O O . ALA A 1 100 ? -8.831 -23.321 -11.333 1 56.85 98 ALA A O 1
ATOM 674 N N . VAL A 1 101 ? -6.61 -23.063 -11.549 1 54.91 99 VAL A N 1
ATOM 675 C CA . VAL A 1 101 ? -6.586 -23.489 -12.934 1 53.73 99 VAL A CA 1
ATOM 676 C C . VAL A 1 101 ? -5.572 -24.613 -13.091 1 52.43 99 VAL A C 1
ATOM 677 O O . VAL A 1 101 ? -4.444 -24.481 -12.657 1 52.33 99 VAL A O 1
ATOM 681 N N . SER A 1 102 ? -5.977 -25.732 -13.674 1 51.61 100 SER A N 1
ATOM 682 C CA . SER A 1 102 ? -5.095 -26.868 -13.898 1 50.62 100 SER A CA 1
ATOM 683 C C . SER A 1 102 ? -4.516 -26.72 -15.295 1 51.09 100 SER A C 1
ATOM 684 O O . SER A 1 102 ? -5.29 -26.527 -16.238 1 50.92 100 SER A O 1
ATOM 687 N N . MET A 1 103 ? -3.168 -26.827 -15.437 1 51.06 101 MET A N 1
ATOM 688 C CA . MET A 1 103 ? -2.514 -26.751 -16.742 1 51.87 101 MET A CA 1
ATOM 689 C C . MET A 1 103 ? -2.995 -27.865 -17.693 1 52.11 101 MET A C 1
ATOM 690 O O . MET A 1 103 ? -3.116 -27.624 -18.893 1 52.65 101 MET A O 1
ATOM 695 N N . ASN A 1 104 ? -3.297 -29.051 -17.168 1 51.48 102 ASN A N 1
ATOM 696 C CA . ASN A 1 104 ? -3.835 -30.14 -17.986 1 51.22 102 ASN A CA 1
ATOM 697 C C . ASN A 1 104 ? -5.203 -29.795 -18.573 1 50.89 102 ASN A C 1
ATOM 698 O O . ASN A 1 104 ? -5.478 -30.173 -19.705 1 50.61 102 ASN A O 1
ATOM 703 N N . ASP A 1 105 ? -6.039 -29.047 -17.822 1 50.73 103 ASP A N 1
ATOM 704 C CA . ASP A 1 105 ? -7.337 -28.59 -18.311 1 50.62 103 ASP A CA 1
ATOM 705 C C . ASP A 1 105 ? -7.153 -27.563 -19.414 1 50.62 103 ASP A C 1
ATOM 706 O O . ASP A 1 105 ? -7.933 -27.551 -20.36 1 50.66 103 ASP A O 1
ATOM 711 N N . VAL A 1 106 ? -6.13 -26.701 -19.299 1 51.18 104 VAL A N 1
ATOM 712 C CA . VAL A 1 106 ? -5.794 -25.698 -20.312 1 52.35 104 VAL A CA 1
ATOM 713 C C . VAL A 1 106 ? -5.283 -26.385 -21.595 1 52.67 104 VAL A C 1
ATOM 714 O O . VAL A 1 106 ? -5.606 -25.943 -22.699 1 53.52 104 VAL A O 1
ATOM 718 N N . ILE A 1 107 ? -4.508 -27.467 -21.444 1 52.03 105 ILE A N 1
ATOM 719 C CA . ILE A 1 107 ? -4.016 -28.247 -22.581 1 52.35 105 ILE A CA 1
ATOM 720 C C . ILE A 1 107 ? -5.212 -28.942 -23.238 1 52.84 105 ILE A C 1
ATOM 721 O O . ILE A 1 107 ? -5.343 -28.915 -24.464 1 53.28 105 ILE A O 1
ATOM 726 N N . GLU A 1 108 ? -6.105 -29.529 -22.415 1 52.14 106 GLU A N 1
ATOM 727 C CA . GLU A 1 108 ? -7.305 -30.184 -22.894 1 52.38 106 GLU A CA 1
ATOM 728 C C . GLU A 1 108 ? -8.268 -29.25 -23.643 1 53.28 106 GLU A C 1
ATOM 729 O O . GLU A 1 108 ? -8.796 -29.643 -24.684 1 53.61 106 GLU A O 1
ATOM 735 N N . LYS A 1 109 ? -8.467 -28.02 -23.151 1 53.43 107 LYS A N 1
ATOM 736 C CA . LYS A 1 109 ? -9.323 -27.056 -23.836 1 54.86 107 LYS A CA 1
ATOM 737 C C . LYS A 1 109 ? -8.736 -26.665 -25.189 1 56.13 107 LYS A C 1
ATOM 738 O O . LYS A 1 109 ? -9.48 -26.548 -26.171 1 56.39 107 LYS A O 1
ATOM 744 N N . THR A 1 110 ? -7.395 -26.519 -25.25 1 56.78 108 THR A N 1
ATOM 745 C CA . THR A 1 110 ? -6.635 -26.206 -26.465 1 58.06 108 THR A CA 1
ATOM 746 C C . THR A 1 110 ? -6.749 -27.349 -27.49 1 58.61 108 THR A C 1
ATOM 747 O O . THR A 1 110 ? -7.021 -27.081 -28.66 1 58.65 108 THR A O 1
ATOM 751 N N . VAL A 1 111 ? -6.593 -28.614 -27.042 1 58.74 109 VAL A N 1
ATOM 752 C CA . VAL A 1 111 ? -6.754 -29.8 -27.888 1 59.94 109 VAL A CA 1
ATOM 753 C C . VAL A 1 111 ? -8.19 -29.876 -28.429 1 61.39 109 VAL A C 1
ATOM 754 O O . VAL A 1 111 ? -8.378 -30.12 -29.624 1 62.25 109 VAL A O 1
ATOM 758 N N . LYS A 1 112 ? -9.19 -29.6 -27.575 1 61.37 110 LYS A N 1
ATOM 759 C CA . LYS A 1 112 ? -10.594 -29.616 -27.954 1 62.02 110 LYS A CA 1
ATOM 760 C C . LYS A 1 112 ? -10.902 -28.6 -29.077 1 63.76 110 LYS A C 1
ATOM 761 O O . LYS A 1 112 ? -11.727 -28.881 -29.946 1 63.91 110 LYS A O 1
ATOM 767 N N . THR A 1 113 ? -10.239 -27.432 -29.067 1 64.57 111 THR A N 1
ATOM 768 C CA . THR A 1 113 ? -10.41 -26.436 -30.124 1 65.69 111 THR A CA 1
ATOM 769 C C . THR A 1 113 ? -9.691 -26.918 -31.395 1 67.08 111 THR A C 1
ATOM 770 O O . THR A 1 113 ? -10.248 -26.793 -32.483 1 67.55 111 THR A O 1
ATOM 774 N N . ILE A 1 114 ? -8.492 -27.523 -31.255 1 67.67 112 ILE A N 1
ATOM 775 C CA . ILE A 1 114 ? -7.744 -28.082 -32.386 1 68.9 112 ILE A CA 1
ATOM 776 C C . ILE A 1 114 ? -8.592 -29.135 -33.136 1 71.52 112 ILE A C 1
ATOM 777 O O . ILE A 1 114 ? -8.793 -29.019 -34.349 1 71.46 112 ILE A O 1
ATOM 782 N N . VAL A 1 115 ? -9.126 -30.117 -32.394 1 73.57 113 VAL A N 1
ATOM 783 C CA . VAL A 1 115 ? -9.965 -31.196 -32.908 1 76.07 113 VAL A CA 1
ATOM 784 C C . VAL A 1 115 ? -11.249 -30.662 -33.581 1 79.59 113 VAL A C 1
ATOM 785 O O . VAL A 1 115 ? -11.636 -31.167 -34.634 1 80.03 113 VAL A O 1
ATOM 789 N N . SER A 1 116 ? -11.856 -29.601 -33.028 1 82.13 114 SER A N 1
ATOM 790 C CA . SER A 1 116 ? -13.059 -29.002 -33.607 1 85.46 114 SER A CA 1
ATOM 791 C C . SER A 1 116 ? -12.759 -28.261 -34.902 1 88.99 114 SER A C 1
ATOM 792 O O . SER A 1 116 ? -13.533 -28.35 -35.852 1 89.29 114 SER A O 1
ATOM 795 N N . ASP A 1 117 ? -11.657 -27.504 -34.932 1 91.39 115 ASP A N 1
ATOM 796 C CA . ASP A 1 117 ? -11.29 -26.722 -36.107 1 94.25 115 ASP A CA 1
ATOM 797 C C . ASP A 1 117 ? -10.631 -27.549 -37.221 1 97.57 115 ASP A C 1
ATOM 798 O O . ASP A 1 117 ? -10.482 -27.036 -38.326 1 97.89 115 ASP A O 1
ATOM 803 N N . ALA A 1 118 ? -10.241 -28.814 -36.94 1 99.87 116 ALA A N 1
ATOM 804 C CA . ALA A 1 118 ? -9.603 -29.715 -37.905 1 102.43 116 ALA A CA 1
ATOM 805 C C . ALA A 1 118 ? -10.447 -30.02 -39.159 1 105.22 116 ALA A C 1
ATOM 806 O O . ALA A 1 118 ? -9.912 -29.861 -40.26 1 105.37 116 ALA A O 1
ATOM 808 N N . PRO A 1 119 ? -11.748 -30.409 -39.066 1 107.18 117 PRO A N 1
ATOM 809 C CA . PRO A 1 119 ? -12.522 -30.645 -40.303 1 108.94 117 PRO A CA 1
ATOM 810 C C . PRO A 1 119 ? -12.792 -29.37 -41.115 1 111.51 117 PRO A C 1
ATOM 811 O O . PRO A 1 119 ? -13.052 -29.452 -42.311 1 111.71 117 PRO A O 1
ATOM 815 N N . LYS A 1 120 ? -12.732 -28.194 -40.468 1 113.26 118 LYS A N 1
ATOM 816 C CA . LYS A 1 120 ? -12.956 -26.909 -41.119 1 115.35 118 LYS A CA 1
ATOM 817 C C . LYS A 1 120 ? -11.725 -26.499 -41.929 1 117.76 118 LYS A C 1
ATOM 818 O O . LYS A 1 120 ? -11.865 -25.961 -43.029 1 118.04 118 LYS A O 1
ATOM 824 N N . THR A 1 121 ? -10.521 -26.728 -41.374 1 119.33 119 THR A N 1
ATOM 825 C CA . THR A 1 121 ? -9.263 -26.329 -42.01 1 121.46 119 THR A CA 1
ATOM 826 C C . THR A 1 121 ? -8.773 -27.277 -43.111 1 123.49 119 THR A C 1
ATOM 827 O O . THR A 1 121 ? -8.318 -26.801 -44.153 1 123.65 119 THR A O 1
ATOM 831 N N . ALA A 1 122 ? -8.825 -28.602 -42.873 1 124.78 120 ALA A N 1
ATOM 832 C CA . ALA A 1 122 ? -8.369 -29.596 -43.849 1 126.45 120 ALA A CA 1
ATOM 833 C C . ALA A 1 122 ? -9.22 -29.564 -45.127 1 128.19 120 ALA A C 1
ATOM 834 O O . ALA A 1 122 ? -8.677 -29.602 -46.235 1 128.34 120 ALA A O 1
ATOM 836 N N . GLU A 1 123 ? -10.55 -29.46 -44.966 1 129.17 121 GLU A N 1
ATOM 837 C CA . GLU A 1 123 ? -11.49 -29.402 -46.079 1 130.5 121 GLU A CA 1
ATOM 838 C C . GLU A 1 123 ? -11.288 -28.116 -46.886 1 131.81 121 GLU A C 1
ATOM 839 O O . GLU A 1 123 ? -11.279 -28.156 -48.117 1 132.06 121 GLU A O 1
ATOM 845 N N . THR A 1 124 ? -11.089 -26.982 -46.198 1 132.37 122 THR A N 1
ATOM 846 C CA . THR A 1 124 ? -10.879 -25.703 -46.878 1 133.26 122 THR A CA 1
ATOM 847 C C . THR A 1 124 ? -9.402 -25.503 -47.241 1 133.75 122 THR A C 1
ATOM 848 O O . THR A 1 124 ? -8.945 -25.97 -48.285 1 133.89 122 THR A O 1
ATOM 852 N N . ARG B 2 3 ? 11.025 -16.334 -1.721 1 90.03 27 ARG B N 1
ATOM 853 C CA . ARG B 2 3 ? 11.203 -17.151 -0.517 1 90.33 27 ARG B CA 1
ATOM 854 C C . ARG B 2 3 ? 10.169 -18.29 -0.407 1 88.45 27 ARG B C 1
ATOM 855 O O . ARG B 2 3 ? 9.006 -18.117 -0.786 1 89.24 27 ARG B O 1
ATOM 863 N N . LYS B 2 4 ? 10.619 -19.45 0.117 1 85.43 28 LYS B N 1
ATOM 864 C CA . LYS B 2 4 ? 9.895 -20.71 0.317 1 82.43 28 LYS B CA 1
ATOM 865 C C . LYS B 2 4 ? 8.568 -20.619 1.07 1 79.77 28 LYS B C 1
ATOM 866 O O . LYS B 2 4 ? 8.56 -20.421 2.285 1 80.17 28 LYS B O 1
ATOM 872 N N . PRO B 2 5 ? 7.433 -20.872 0.392 1 77.05 29 PRO B N 1
ATOM 873 C CA . PRO B 2 5 ? 6.145 -20.909 1.115 1 74.9 29 PRO B CA 1
ATOM 874 C C . PRO B 2 5 ? 5.932 -22.218 1.891 1 72.06 29 PRO B C 1
ATOM 875 O O . PRO B 2 5 ? 6.702 -23.161 1.764 1 71.68 29 PRO B O 1
ATOM 879 N N . SER B 2 6 ? 4.902 -22.258 2.726 1 70.09 30 SER B N 1
ATOM 880 C CA . SER B 2 6 ? 4.532 -23.464 3.455 1 68.51 30 SER B CA 1
ATOM 881 C C . SER B 2 6 ? 3.387 -24.204 2.725 1 65.51 30 SER B C 1
ATOM 882 O O . SER B 2 6 ? 2.555 -23.573 2.079 1 64.74 30 SER B O 1
ATOM 885 N N . LEU B 2 7 ? 3.388 -25.538 2.786 1 63.62 31 LEU B N 1
ATOM 886 C CA . LEU B 2 7 ? 2.366 -26.361 2.147 1 62.2 31 LEU B CA 1
ATOM 887 C C . LEU B 2 7 ? 1.875 -27.441 3.119 1 61.65 31 LEU B C 1
ATOM 888 O O . LEU B 2 7 ? 2.66 -28.269 3.572 1 61.71 31 LEU B O 1
ATOM 893 N N . LEU B 2 8 ? 0.583 -27.417 3.457 1 60.92 32 LEU B N 1
ATOM 894 C CA . LEU B 2 8 ? 0.012 -28.404 4.371 1 61.02 32 LEU B CA 1
ATOM 895 C C . LEU B 2 8 ? -1.274 -29.065 3.825 1 58.52 32 LEU B C 1
ATOM 896 O O . LEU B 2 8 ? -1.861 -28.581 2.86 1 58.39 32 LEU B O 1
ATOM 901 N N . ALA B 2 9 ? -1.686 -30.188 4.415 1 56.59 33 ALA B N 1
ATOM 902 C CA . ALA B 2 9 ? -2.903 -30.88 3.994 1 55.3 33 ALA B CA 1
ATOM 903 C C . ALA B 2 9 ? -3.924 -30.903 5.129 1 54.26 33 ALA B C 1
ATOM 904 O O . ALA B 2 9 ? -3.554 -31.083 6.277 1 54.87 33 ALA B O 1
ATOM 906 N N . HIS B 2 10 ? -5.192 -30.631 4.824 1 52.93 34 HIS B N 1
ATOM 907 C CA . HIS B 2 10 ? -6.245 -30.617 5.822 1 52.13 34 HIS B CA 1
ATOM 908 C C . HIS B 2 10 ? -7.383 -31.531 5.392 1 50.51 34 HIS B C 1
ATOM 909 O O . HIS B 2 10 ? -7.843 -31.414 4.266 1 49.64 34 HIS B O 1
ATOM 916 N N . PRO B 2 11 ? -7.868 -32.442 6.267 1 49.69 35 PRO B N 1
ATOM 917 C CA . PRO B 2 11 ? -7.418 -32.69 7.649 1 49.57 35 PRO B CA 1
ATOM 918 C C . PRO B 2 11 ? -6.082 -33.425 7.773 1 50.36 35 PRO B C 1
ATOM 919 O O . PRO B 2 11 ? -5.453 -33.384 8.821 1 51.37 35 PRO B O 1
ATOM 923 N N . GLY B 2 12 ? -5.638 -34.046 6.689 1 49.85 36 GLY B N 1
ATOM 924 C CA . GLY B 2 12 ? -4.374 -34.75 6.604 1 49.83 36 GLY B CA 1
ATOM 925 C C . GLY B 2 12 ? -4.069 -35.184 5.187 1 50.17 36 GLY B C 1
ATOM 926 O O . GLY B 2 12 ? -4.934 -35.134 4.313 1 49.54 36 GLY B O 1
ATOM 927 N N . PRO B 2 13 ? -2.838 -35.677 4.951 1 50.59 37 PRO B N 1
ATOM 928 C CA . PRO B 2 13 ? -2.436 -36.064 3.582 1 50.25 37 PRO B CA 1
ATOM 929 C C . PRO B 2 13 ? -2.701 -37.514 3.155 1 50 37 PRO B C 1
ATOM 930 O O . PRO B 2 13 ? -2.429 -37.867 2.026 1 49.43 37 PRO B O 1
ATOM 934 N N . LEU B 2 14 ? -3.23 -38.348 4.049 1 50.67 38 LEU B N 1
ATOM 935 C CA . LEU B 2 14 ? -3.512 -39.764 3.785 1 50.95 38 LEU B CA 1
ATOM 936 C C . LEU B 2 14 ? -4.998 -39.87 3.522 1 50.69 38 LEU B C 1
ATOM 937 O O . LEU B 2 14 ? -5.836 -39.809 4.42 1 51.26 38 LEU B O 1
ATOM 942 N N . VAL B 2 15 ? -5.339 -39.868 2.237 1 49.62 39 VAL B N 1
ATOM 943 C CA . VAL B 2 15 ? -6.716 -39.693 1.784 1 47.76 39 VAL B CA 1
ATOM 944 C C . VAL B 2 15 ? -7.352 -40.962 1.231 1 47.82 39 VAL B C 1
ATOM 945 O O . VAL B 2 15 ? -6.808 -41.572 0.322 1 48.29 39 VAL B O 1
ATOM 949 N N . LYS B 2 16 ? -8.541 -41.316 1.716 1 47.89 40 LYS B N 1
ATOM 950 C CA . LYS B 2 16 ? -9.277 -42.464 1.178 1 48.55 40 LYS B CA 1
ATOM 951 C C . LYS B 2 16 ? -9.788 -42.161 -0.225 1 48.92 40 LYS B C 1
ATOM 952 O O . LYS B 2 16 ? -10.024 -40.994 -0.564 1 49.63 40 LYS B O 1
ATOM 958 N N . SER B 2 17 ? -9.986 -43.198 -1.046 1 49.01 41 SER B N 1
ATOM 959 C CA . SER B 2 17 ? -10.568 -43.037 -2.403 1 49.7 41 SER B CA 1
ATOM 960 C C . SER B 2 17 ? -11.897 -42.298 -2.36 1 48.69 41 SER B C 1
ATOM 961 O O . SER B 2 17 ? -12.714 -42.584 -1.478 1 48.74 41 SER B O 1
ATOM 964 N N . GLU B 2 18 ? -12.101 -41.368 -3.31 1 47.77 42 GLU B N 1
ATOM 965 C CA . GLU B 2 18 ? -13.323 -40.581 -3.462 1 47.98 42 GLU B CA 1
ATOM 966 C C . GLU B 2 18 ? -13.56 -39.576 -2.341 1 49.02 42 GLU B C 1
ATOM 967 O O . GLU B 2 18 ? -14.616 -38.945 -2.322 1 49.87 42 GLU B O 1
ATOM 973 N N . GLU B 2 19 ? -12.607 -39.422 -1.402 1 48.38 43 GLU B N 1
ATOM 974 C CA . GLU B 2 19 ? -12.761 -38.486 -0.313 1 47.64 43 GLU B CA 1
ATOM 975 C C . GLU B 2 19 ? -11.999 -37.169 -0.594 1 48.28 43 GLU B C 1
ATOM 976 O O . GLU B 2 19 ? -11.511 -36.935 -1.691 1 48.3 43 GLU B O 1
ATOM 982 N N . THR B 2 20 ? -11.983 -36.28 0.373 1 49.22 44 THR B N 1
ATOM 983 C CA . THR B 2 20 ? -11.567 -34.904 0.27 1 50.05 44 THR B CA 1
ATOM 984 C C . THR B 2 20 ? -10.3 -34.578 1.018 1 50.51 44 THR B C 1
ATOM 985 O O . THR B 2 20 ? -9.986 -35.175 2.046 1 50.54 44 THR B O 1
ATOM 989 N N . VAL B 2 21 ? -9.589 -33.588 0.509 1 50.05 45 VAL B N 1
ATOM 990 C CA . VAL B 2 21 ? -8.416 -33.039 1.128 1 49.97 45 VAL B CA 1
ATOM 991 C C . VAL B 2 21 ? -8.235 -31.633 0.589 1 50.75 45 VAL B C 1
ATOM 992 O O . VAL B 2 21 ? -8.491 -31.357 -0.588 1 50.41 45 VAL B O 1
ATOM 996 N N . ILE B 2 22 ? -7.805 -30.734 1.457 1 51.26 46 ILE B N 1
ATOM 997 C CA . ILE B 2 22 ? -7.497 -29.38 1.068 1 51.86 46 ILE B CA 1
ATOM 998 C C . ILE B 2 22 ? -5.996 -29.182 1.226 1 52.59 46 ILE B C 1
ATOM 999 O O . ILE B 2 22 ? -5.424 -29.498 2.269 1 52.74 46 ILE B O 1
ATOM 1004 N N . LEU B 2 23 ? -5.346 -28.713 0.178 1 52.87 47 LEU B N 1
ATOM 1005 C CA . LEU B 2 23 ? -3.915 -28.432 0.219 1 53.7 47 LEU B CA 1
ATOM 1006 C C . LEU B 2 23 ? -3.79 -26.926 0.375 1 54.69 47 LEU B C 1
ATOM 1007 O O . LEU B 2 23 ? -4.409 -26.2 -0.399 1 54.48 47 LEU B O 1
ATOM 1012 N N . GLN B 2 24 ? -3.087 -26.446 1.41 1 56.16 48 GLN B N 1
ATOM 1013 C CA . GLN B 2 24 ? -2.944 -24.996 1.597 1 58.39 48 GLN B CA 1
ATOM 1014 C C . GLN B 2 24 ? -1.523 -24.519 1.414 1 59.96 48 GLN B C 1
ATOM 1015 O O . GLN B 2 24 ? -0.61 -24.998 2.066 1 59.99 48 GLN B O 1
ATOM 1021 N N . CYS B 2 25 ? -1.358 -23.541 0.545 1 61.46 49 CYS B N 1
ATOM 1022 C CA . CYS B 2 25 ? -0.11 -22.838 0.293 1 63.17 49 CYS B CA 1
ATOM 1023 C C . CYS B 2 25 ? -0.211 -21.539 1.067 1 64.77 49 CYS B C 1
ATOM 1024 O O . CYS B 2 25 ? -1.199 -20.835 0.9 1 63.93 49 CYS B O 1
ATOM 1027 N N . TRP B 2 26 ? 0.822 -21.168 1.821 1 67.08 50 TRP B N 1
ATOM 1028 C CA . TRP B 2 26 ? 0.808 -19.885 2.506 1 69.77 50 TRP B CA 1
ATOM 1029 C C . TRP B 2 26 ? 2.202 -19.323 2.698 1 70.41 50 TRP B C 1
ATOM 1030 O O . TRP B 2 26 ? 3.178 -20.056 2.751 1 70.25 50 TRP B O 1
ATOM 1041 N N . SER B 2 27 ? 2.292 -18.006 2.766 1 71.04 51 SER B N 1
ATOM 1042 C CA . SER B 2 27 ? 3.558 -17.323 2.965 1 71.62 51 SER B CA 1
ATOM 1043 C C . SER B 2 27 ? 3.327 -15.937 3.531 1 72.12 51 SER B C 1
ATOM 1044 O O . SER B 2 27 ? 2.27 -15.337 3.343 1 71.56 51 SER B O 1
ATOM 1047 N N . ASP B 2 28 ? 4.34 -15.417 4.21 1 73.06 52 ASP B N 1
ATOM 1048 C CA . ASP B 2 28 ? 4.333 -14.032 4.677 1 74.01 52 ASP B CA 1
ATOM 1049 C C . ASP B 2 28 ? 4.836 -13.061 3.546 1 74.09 52 ASP B C 1
ATOM 1050 O O . ASP B 2 28 ? 4.82 -11.853 3.719 1 74.63 52 ASP B O 1
ATOM 1055 N N . VAL B 2 29 ? 5.24 -13.603 2.381 1 73.82 53 VAL B N 1
ATOM 1056 C CA . VAL B 2 29 ? 5.593 -12.86 1.18 1 74.05 53 VAL B CA 1
ATOM 1057 C C . VAL B 2 29 ? 4.271 -12.788 0.383 1 74.24 53 VAL B C 1
ATOM 1058 O O . VAL B 2 29 ? 3.596 -13.808 0.17 1 74.33 53 VAL B O 1
ATOM 1062 N N . MET B 2 30 ? 3.859 -11.57 0.024 1 73.71 54 MET B N 1
ATOM 1063 C CA . MET B 2 30 ? 2.569 -11.321 -0.61 1 73.16 54 MET B CA 1
ATOM 1064 C C . MET B 2 30 ? 2.509 -11.664 -2.1 1 72.32 54 MET B C 1
ATOM 1065 O O . MET B 2 30 ? 2.32 -10.777 -2.934 1 72.48 54 MET B O 1
ATOM 1070 N N . PHE B 2 31 ? 2.594 -12.978 -2.417 1 71.12 55 PHE B N 1
ATOM 1071 C CA . PHE B 2 31 ? 2.54 -13.513 -3.778 1 69.94 55 PHE B CA 1
ATOM 1072 C C . PHE B 2 31 ? 1.172 -13.333 -4.371 1 69.31 55 PHE B C 1
ATOM 1073 O O . PHE B 2 31 ? 0.189 -13.69 -3.739 1 68.96 55 PHE B O 1
ATOM 1081 N N . GLU B 2 32 ? 1.094 -12.777 -5.575 1 69.35 56 GLU B N 1
ATOM 1082 C CA . GLU B 2 32 ? -0.19 -12.589 -6.256 1 69.66 56 GLU B CA 1
ATOM 1083 C C . GLU B 2 32 ? -0.786 -13.941 -6.679 1 68.29 56 GLU B C 1
ATOM 1084 O O . GLU B 2 32 ? -2.005 -14.095 -6.711 1 67.79 56 GLU B O 1
ATOM 1090 N N . HIS B 2 33 ? 0.08 -14.922 -6.998 1 67.22 57 HIS B N 1
ATOM 1091 C CA . HIS B 2 33 ? -0.316 -16.265 -7.398 1 66.4 57 HIS B CA 1
ATOM 1092 C C . HIS B 2 33 ? 0.594 -17.32 -6.752 1 63.47 57 HIS B C 1
ATOM 1093 O O . HIS B 2 33 ? 1.681 -17.015 -6.271 1 62.81 57 HIS B O 1
ATOM 1100 N N . PHE B 2 34 ? 0.128 -18.571 -6.75 1 61.46 58 PHE B N 1
ATOM 1101 C CA . PHE B 2 34 ? 0.868 -19.744 -6.292 1 59.25 58 PHE B CA 1
ATOM 1102 C C . PHE B 2 34 ? 0.797 -20.802 -7.382 1 57.45 58 PHE B C 1
ATOM 1103 O O . PHE B 2 34 ? -0.191 -20.902 -8.096 1 56.82 58 PHE B O 1
ATOM 1111 N N . LEU B 2 35 ? 1.866 -21.571 -7.53 1 56.52 59 LEU B N 1
ATOM 1112 C CA . LEU B 2 35 ? 1.931 -22.661 -8.478 1 55.64 59 LEU B CA 1
ATOM 1113 C C . LEU B 2 35 ? 2.062 -23.897 -7.638 1 54.61 59 LEU B C 1
ATOM 1114 O O . LEU B 2 35 ? 3.049 -24.039 -6.932 1 54.72 59 LEU B O 1
ATOM 1119 N N . LEU B 2 36 ? 1.065 -24.777 -7.68 1 53.54 60 LEU B N 1
ATOM 1120 C CA . LEU B 2 36 ? 1.109 -26.02 -6.938 1 52.79 60 LEU B CA 1
ATOM 1121 C C . LEU B 2 36 ? 1.425 -27.127 -7.927 1 52.61 60 LEU B C 1
ATOM 1122 O O . LEU B 2 36 ? 0.598 -27.49 -8.758 1 52.71 60 LEU B O 1
ATOM 1127 N N . HIS B 2 37 ? 2.644 -27.641 -7.862 1 52.02 61 HIS B N 1
ATOM 1128 C CA . HIS B 2 37 ? 3.105 -28.697 -8.743 1 51.41 61 HIS B CA 1
ATOM 1129 C C . HIS B 2 37 ? 2.875 -30.102 -8.149 1 50.04 61 HIS B C 1
ATOM 1130 O O . HIS B 2 37 ? 3.204 -30.337 -6.998 1 49.81 61 HIS B O 1
ATOM 1137 N N . ARG B 2 38 ? 2.396 -31.051 -8.961 1 49.11 62 ARG B N 1
ATOM 1138 C CA . ARG B 2 38 ? 2.273 -32.442 -8.536 1 49.08 62 ARG B CA 1
ATOM 1139 C C . ARG B 2 38 ? 3.188 -33.351 -9.383 1 50.55 62 ARG B C 1
ATOM 1140 O O . ARG B 2 38 ? 3.151 -33.322 -10.617 1 50.72 62 ARG B O 1
ATOM 1148 N N . GLU B 2 39 ? 3.979 -34.173 -8.703 1 51.38 63 GLU B N 1
ATOM 1149 C CA . GLU B 2 39 ? 4.84 -35.156 -9.333 1 53.14 63 GLU B CA 1
ATOM 1150 C C . GLU B 2 39 ? 4.215 -36.501 -8.982 1 53.8 63 GLU B C 1
ATOM 1151 O O . GLU B 2 39 ? 4.063 -36.805 -7.804 1 54.35 63 GLU B O 1
ATOM 1157 N N . GLY B 2 40 ? 3.811 -37.266 -9.983 1 53.28 64 GLY B N 1
ATOM 1158 C CA . GLY B 2 40 ? 3.214 -38.573 -9.75 1 53.39 64 GLY B CA 1
ATOM 1159 C C . GLY B 2 40 ? 2.944 -39.284 -11.052 1 54.49 64 GLY B C 1
ATOM 1160 O O . GLY B 2 40 ? 3.603 -39.01 -12.066 1 55.2 64 GLY B O 1
ATOM 1161 N N . MET B 2 41 ? 1.959 -40.188 -11.051 1 54.48 65 MET B N 1
ATOM 1162 C CA . MET B 2 41 ? 1.577 -40.89 -12.271 1 54.69 65 MET B CA 1
ATOM 1163 C C . MET B 2 41 ? 0.987 -39.95 -13.324 1 54 65 MET B C 1
ATOM 1164 O O . MET B 2 41 ? 0.988 -40.303 -14.498 1 54.29 65 MET B O 1
ATOM 1169 N N . PHE B 2 42 ? 0.493 -38.766 -12.919 1 53.31 66 PHE B N 1
ATOM 1170 C CA . PHE B 2 42 ? -0.049 -37.769 -13.828 1 53.41 66 PHE B CA 1
ATOM 1171 C C . PHE B 2 42 ? 0.375 -36.395 -13.324 1 53.95 66 PHE B C 1
ATOM 1172 O O . PHE B 2 42 ? -0.25 -35.824 -12.427 1 54.15 66 PHE B O 1
ATOM 1180 N N . ASN B 2 43 ? 1.467 -35.882 -13.878 1 53.56 67 ASN B N 1
ATOM 1181 C CA . ASN B 2 43 ? 2.014 -34.598 -13.468 1 53.4 67 ASN B CA 1
ATOM 1182 C C . ASN B 2 43 ? 1.102 -33.467 -13.836 1 52.62 67 ASN B C 1
ATOM 1183 O O . ASN B 2 43 ? 0.414 -33.538 -14.851 1 52.88 67 ASN B O 1
ATOM 1188 N N . ASP B 2 44 ? 1.121 -32.394 -13.041 1 51.74 68 ASP B N 1
ATOM 1189 C CA . ASP B 2 44 ? 0.299 -31.226 -13.323 1 51.4 68 ASP B CA 1
ATOM 1190 C C . ASP B 2 44 ? 0.756 -30.031 -12.526 1 51.54 68 ASP B C 1
ATOM 1191 O O . ASP B 2 44 ? 1.449 -30.173 -11.513 1 51.91 68 ASP B O 1
ATOM 1196 N N . THR B 2 45 ? 0.363 -28.841 -12.978 1 51.08 69 THR B N 1
ATOM 1197 C CA . THR B 2 45 ? 0.578 -27.639 -12.209 1 51.51 69 THR B CA 1
ATOM 1198 C C . THR B 2 45 ? -0.79 -26.95 -12.077 1 52.26 69 THR B C 1
ATOM 1199 O O . THR B 2 45 ? -1.593 -26.938 -13.018 1 52.16 69 THR B O 1
ATOM 1203 N N . LEU B 2 46 ? -1.062 -26.419 -10.887 1 52.6 70 LEU B N 1
ATOM 1204 C CA . LEU B 2 46 ? -2.294 -25.714 -10.591 1 53.23 70 LEU B CA 1
ATOM 1205 C C . LEU B 2 46 ? -1.93 -24.276 -10.26 1 54.13 70 LEU B C 1
ATOM 1206 O O . LEU B 2 46 ? -1.05 -24.04 -9.434 1 54.29 70 LEU B O 1
ATOM 1211 N N . ARG B 2 47 ? -2.53 -23.319 -10.972 1 54.28 71 ARG B N 1
ATOM 1212 C CA . ARG B 2 47 ? -2.279 -21.918 -10.71 1 55.11 71 ARG B CA 1
ATOM 1213 C C . ARG B 2 47 ? -3.363 -21.429 -9.76 1 55.32 71 ARG B C 1
ATOM 1214 O O . ARG B 2 47 ? -4.545 -21.497 -10.074 1 55.61 71 ARG B O 1
ATOM 1222 N N . LEU B 2 48 ? -2.966 -21.011 -8.564 1 55.31 72 LEU B N 1
ATOM 1223 C CA . LEU B 2 48 ? -3.909 -20.586 -7.535 1 55.65 72 LEU B CA 1
ATOM 1224 C C . LEU B 2 48 ? -3.791 -19.091 -7.245 1 56.92 72 LEU B C 1
ATOM 1225 O O . LEU B 2 48 ? -2.691 -18.549 -7.232 1 57.45 72 LEU B O 1
ATOM 1230 N N . ILE B 2 49 ? -4.923 -18.42 -7.04 1 57.43 73 ILE B N 1
ATOM 1231 C CA . ILE B 2 49 ? -4.927 -17.002 -6.699 1 58.45 73 ILE B CA 1
ATOM 1232 C C . ILE B 2 49 ? -4.385 -16.862 -5.269 1 59.23 73 ILE B C 1
ATOM 1233 O O . ILE B 2 49 ? -4.837 -17.569 -4.376 1 58.79 73 ILE B O 1
ATOM 1238 N N . GLY B 2 50 ? -3.44 -15.949 -5.071 1 60.21 74 GLY B N 1
ATOM 1239 C CA . GLY B 2 50 ? -2.887 -15.638 -3.761 1 61.22 74 GLY B CA 1
ATOM 1240 C C . GLY B 2 50 ? -3.842 -14.703 -3.046 1 62.62 74 GLY B C 1
ATOM 1241 O O . GLY B 2 50 ? -4.02 -13.563 -3.469 1 63.61 74 GLY B O 1
ATOM 1242 N N . GLU B 2 51 ? -4.521 -15.184 -2.001 1 62.71 75 GLU B N 1
ATOM 1243 C CA . GLU B 2 51 ? -5.47 -14.381 -1.256 1 63.35 75 GLU B CA 1
ATOM 1244 C C . GLU B 2 51 ? -4.763 -13.686 -0.111 1 64.42 75 GLU B C 1
ATOM 1245 O O . GLU B 2 51 ? -4.092 -14.332 0.689 1 64.53 75 GLU B O 1
ATOM 1251 N N . HIS B 2 52 ? -4.883 -12.368 -0.05 1 65.19 76 HIS B N 1
ATOM 1252 C CA . HIS B 2 52 ? -4.164 -11.58 0.938 1 66.65 76 HIS B CA 1
ATOM 1253 C C . HIS B 2 52 ? -5.01 -11.12 2.101 1 68.53 76 HIS B C 1
ATOM 1254 O O . HIS B 2 52 ? -6.089 -10.559 1.917 1 69.15 76 HIS B O 1
ATOM 1261 N N . HIS B 2 53 ? -4.506 -11.349 3.312 1 69.06 77 HIS B N 1
ATOM 1262 C CA . HIS B 2 53 ? -5.146 -10.885 4.525 1 69.9 77 HIS B CA 1
ATOM 1263 C C . HIS B 2 53 ? -4.144 -10.769 5.653 1 72.28 77 HIS B C 1
ATOM 1264 O O . HIS B 2 53 ? -3.506 -11.759 6.007 1 72.61 77 HIS B O 1
ATOM 1271 N N . ASP B 2 54 ? -4.044 -9.556 6.23 1 73.7 78 ASP B N 1
ATOM 1272 C CA . ASP B 2 54 ? -3.209 -9.206 7.379 1 75.12 78 ASP B CA 1
ATOM 1273 C C . ASP B 2 54 ? -1.766 -9.744 7.309 1 74.7 78 ASP B C 1
ATOM 1274 O O . ASP B 2 54 ? -1.272 -10.375 8.248 1 74.68 78 ASP B O 1
ATOM 1279 N N . GLY B 2 55 ? -1.11 -9.471 6.196 1 74.01 79 GLY B N 1
ATOM 1280 C CA . GLY B 2 55 ? 0.28 -9.855 6.025 1 74.21 79 GLY B CA 1
ATOM 1281 C C . GLY B 2 55 ? 0.535 -11.251 5.51 1 74.17 79 GLY B C 1
ATOM 1282 O O . GLY B 2 55 ? 1.697 -11.619 5.329 1 75.12 79 GLY B O 1
ATOM 1283 N N . VAL B 2 56 ? -0.522 -12.046 5.254 1 73.04 80 VAL B N 1
ATOM 1284 C CA . VAL B 2 56 ? -0.314 -13.399 4.721 1 71.93 80 VAL B CA 1
ATOM 1285 C C . VAL B 2 56 ? -0.979 -13.602 3.35 1 69.5 80 VAL B C 1
ATOM 1286 O O . VAL B 2 56 ? -2.041 -13.045 3.065 1 69.28 80 VAL B O 1
ATOM 1290 N N . SER B 2 57 ? -0.306 -14.372 2.484 1 67.45 81 SER B N 1
ATOM 1291 C CA . SER B 2 57 ? -0.824 -14.731 1.167 1 65.41 81 SER B CA 1
ATOM 1292 C C . SER B 2 57 ? -1.099 -16.22 1.213 1 63.34 81 SER B C 1
ATOM 1293 O O . SER B 2 57 ? -0.182 -16.982 1.485 1 63.51 81 SER B O 1
ATOM 1296 N N . LYS B 2 58 ? -2.362 -16.632 1.033 1 61.38 82 LYS B N 1
ATOM 1297 C CA . LYS B 2 58 ? -2.779 -18.036 1.109 1 60.02 82 LYS B CA 1
ATOM 1298 C C . LYS B 2 58 ? -3.514 -18.468 -0.145 1 57.53 82 LYS B C 1
ATOM 1299 O O . LYS B 2 58 ? -4.153 -17.654 -0.788 1 57.36 82 LYS B O 1
ATOM 1305 N N . ALA B 2 59 ? -3.499 -19.772 -0.441 1 55.62 83 ALA B N 1
ATOM 1306 C CA . ALA B 2 59 ? -4.234 -20.349 -1.553 1 54.31 83 ALA B CA 1
ATOM 1307 C C . ALA B 2 59 ? -4.571 -21.779 -1.21 1 54.06 83 ALA B C 1
ATOM 1308 O O . ALA B 2 59 ? -3.736 -22.517 -0.689 1 53.93 83 ALA B O 1
ATOM 1310 N N . ASN B 2 60 ? -5.815 -22.163 -1.462 1 54.16 84 ASN B N 1
ATOM 1311 C CA . ASN B 2 60 ? -6.284 -23.516 -1.209 1 54.72 84 ASN B CA 1
ATOM 1312 C C . ASN B 2 60 ? -6.506 -24.26 -2.517 1 53.54 84 ASN B C 1
ATOM 1313 O O . ASN B 2 60 ? -6.961 -23.672 -3.496 1 53.71 84 ASN B O 1
ATOM 1318 N N . PHE B 2 61 ? -6.153 -25.541 -2.545 1 52.03 85 PHE B N 1
ATOM 1319 C CA . PHE B 2 61 ? -6.483 -26.397 -3.663 1 51.25 85 PHE B CA 1
ATOM 1320 C C . PHE B 2 61 ? -7.305 -27.533 -3.05 1 49.92 85 PHE B C 1
ATOM 1321 O O . PHE B 2 61 ? -6.759 -28.331 -2.29 1 49.55 85 PHE B O 1
ATOM 1329 N N . SER B 2 62 ? -8.616 -27.553 -3.312 1 49.08 86 SER B N 1
ATOM 1330 C CA . SER B 2 62 ? -9.468 -28.594 -2.76 1 49.76 86 SER B CA 1
ATOM 1331 C C . SER B 2 62 ? -9.641 -29.746 -3.703 1 48.52 86 SER B C 1
ATOM 1332 O O . SER B 2 62 ? -10.154 -29.572 -4.806 1 48.29 86 SER B O 1
ATOM 1335 N N . ILE B 2 63 ? -9.312 -30.941 -3.23 1 47.54 87 ILE B N 1
ATOM 1336 C CA . ILE B 2 63 ? -9.576 -32.155 -3.958 1 46.89 87 ILE B CA 1
ATOM 1337 C C . ILE B 2 63 ? -10.916 -32.643 -3.406 1 46.61 87 ILE B C 1
ATOM 1338 O O . ILE B 2 63 ? -11.015 -32.968 -2.231 1 46.67 87 ILE B O 1
ATOM 1343 N N . SER B 2 64 ? -11.975 -32.574 -4.22 1 46.53 88 SER B N 1
ATOM 1344 C CA . SER B 2 64 ? -13.317 -32.991 -3.795 1 46.37 88 SER B CA 1
ATOM 1345 C C . SER B 2 64 ? -13.583 -34.488 -3.931 1 45.72 88 SER B C 1
ATOM 1346 O O . SER B 2 64 ? -14.573 -34.977 -3.403 1 45.53 88 SER B O 1
ATOM 1349 N N . ARG B 2 65 ? -12.686 -35.222 -4.592 1 45.59 89 ARG B N 1
ATOM 1350 C CA . ARG B 2 65 ? -12.838 -36.641 -4.84 1 46.25 89 ARG B CA 1
ATOM 1351 C C . ARG B 2 65 ? -11.497 -37.197 -5.22 1 47.85 89 ARG B C 1
ATOM 1352 O O . ARG B 2 65 ? -11.083 -37.033 -6.375 1 48.93 89 ARG B O 1
ATOM 1360 N N . MET B 2 66 ? -10.815 -37.838 -4.252 1 47.59 90 MET B N 1
ATOM 1361 C CA . MET B 2 66 ? -9.493 -38.402 -4.394 1 48.85 90 MET B CA 1
ATOM 1362 C C . MET B 2 66 ? -9.394 -39.521 -5.419 1 50.21 90 MET B C 1
ATOM 1363 O O . MET B 2 66 ? -10.136 -40.511 -5.364 1 50.38 90 MET B O 1
ATOM 1368 N N . THR B 2 67 ? -8.478 -39.342 -6.376 1 50.74 91 THR B N 1
ATOM 1369 C CA . THR B 2 67 ? -8.224 -40.309 -7.434 1 52.36 91 THR B CA 1
ATOM 1370 C C . THR B 2 67 ? -6.73 -40.61 -7.5 1 54.14 91 THR B C 1
ATOM 1371 O O . THR B 2 67 ? -5.931 -39.907 -6.868 1 55.01 91 THR B O 1
ATOM 1375 N N . GLN B 2 68 ? -6.348 -41.668 -8.242 1 54.6 92 GLN B N 1
ATOM 1376 C CA . GLN B 2 68 ? -4.95 -42.04 -8.447 1 55.23 92 GLN B CA 1
ATOM 1377 C C . GLN B 2 68 ? -4.199 -40.912 -9.145 1 54.17 92 GLN B C 1
ATOM 1378 O O . GLN B 2 68 ? -3.062 -40.619 -8.768 1 54.42 92 GLN B O 1
ATOM 1384 N N . ASP B 2 69 ? -4.846 -40.256 -10.128 1 52.97 93 ASP B N 1
ATOM 1385 C CA . ASP B 2 69 ? -4.285 -39.123 -10.872 1 52.74 93 ASP B CA 1
ATOM 1386 C C . ASP B 2 69 ? -3.845 -37.954 -9.959 1 52.14 93 ASP B C 1
ATOM 1387 O O . ASP B 2 69 ? -2.886 -37.263 -10.296 1 52.15 93 ASP B O 1
ATOM 1392 N N . LEU B 2 70 ? -4.552 -37.731 -8.824 1 50.92 94 LEU B N 1
ATOM 1393 C CA . LEU B 2 70 ? -4.247 -36.642 -7.912 1 50.9 94 LEU B CA 1
ATOM 1394 C C . LEU B 2 70 ? -3.253 -37.002 -6.806 1 51.66 94 LEU B C 1
ATOM 1395 O O . LEU B 2 70 ? -2.867 -36.129 -6.038 1 51.68 94 LEU B O 1
ATOM 1400 N N . ALA B 2 71 ? -2.828 -38.273 -6.721 1 51.94 95 ALA B N 1
ATOM 1401 C CA . ALA B 2 71 ? -1.859 -38.69 -5.719 1 52.45 95 ALA B CA 1
A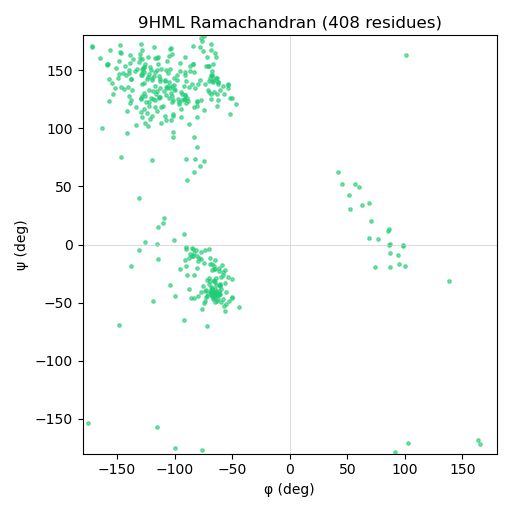TOM 1402 C C . ALA B 2 71 ? -0.448 -38.429 -6.235 1 52.57 95 ALA B C 1
ATOM 1403 O O . ALA B 2 71 ? -0.159 -38.654 -7.415 1 52.38 95 ALA B O 1
ATOM 1405 N N . GLY B 2 72 ? 0.402 -37.918 -5.357 1 52.35 96 GLY B N 1
ATOM 1406 C CA . GLY B 2 72 ? 1.772 -37.598 -5.708 1 52.74 96 GLY B CA 1
ATOM 1407 C C . GLY B 2 72 ? 2.461 -36.705 -4.698 1 53.3 96 GLY B C 1
ATOM 1408 O O . GLY B 2 72 ? 1.946 -36.458 -3.604 1 53.5 96 GLY B O 1
ATOM 1409 N N . THR B 2 73 ? 3.654 -36.235 -5.056 1 53.31 97 THR B N 1
ATOM 1410 C CA . THR B 2 73 ? 4.428 -35.341 -4.213 1 53.67 97 THR B CA 1
ATOM 1411 C C . THR B 2 73 ? 4.118 -33.96 -4.703 1 54.11 97 THR B C 1
ATOM 1412 O O . THR B 2 73 ? 4.315 -33.669 -5.884 1 54.71 97 THR B O 1
ATOM 1416 N N . TYR B 2 74 ? 3.627 -33.111 -3.811 1 53.41 98 TYR B N 1
ATOM 1417 C CA . TYR B 2 74 ? 3.27 -31.756 -4.169 1 53.34 98 TYR B CA 1
ATOM 1418 C C . TYR B 2 74 ? 4.282 -30.757 -3.655 1 54.82 98 TYR B C 1
ATOM 1419 O O . TYR B 2 74 ? 4.875 -30.928 -2.586 1 54.61 98 TYR B O 1
ATOM 1428 N N . ARG B 2 75 ? 4.462 -29.691 -4.417 1 56.13 99 ARG B N 1
ATOM 1429 C CA . ARG B 2 75 ? 5.347 -28.613 -4.028 1 58.37 99 ARG B CA 1
ATOM 1430 C C . ARG B 2 75 ? 4.688 -27.315 -4.41 1 60.01 99 ARG B C 1
ATOM 1431 O O . ARG B 2 75 ? 4.135 -27.185 -5.507 1 59.96 99 ARG B O 1
ATOM 1439 N N . C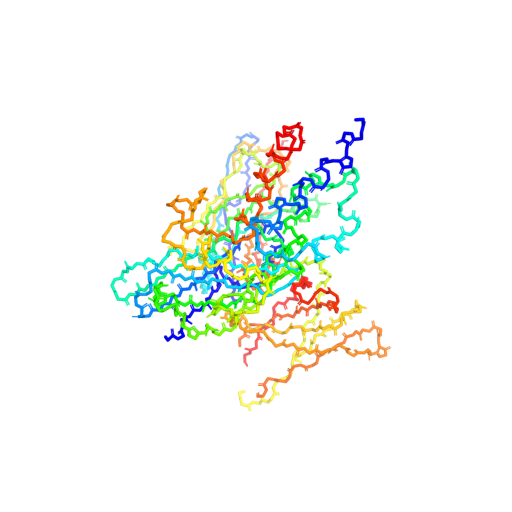YS B 2 76 ? 4.732 -26.355 -3.494 1 60.88 100 CYS B N 1
ATOM 1440 C CA . CYS B 2 76 ? 4.152 -25.058 -3.757 1 62.11 100 CYS B CA 1
ATOM 1441 C C . CYS B 2 76 ? 5.183 -23.962 -4.003 1 62.74 100 CYS B C 1
ATOM 1442 O O . CYS B 2 76 ? 6.139 -23.823 -3.248 1 62.37 100 CYS B O 1
ATOM 1445 N N . TYR B 2 77 ? 4.957 -23.149 -5.031 1 63.31 101 TYR B N 1
ATOM 1446 C CA . TYR B 2 77 ? 5.847 -22.043 -5.354 1 64.3 101 TYR B CA 1
ATOM 1447 C C . TYR B 2 77 ? 5.046 -20.764 -5.378 1 65.99 101 TYR B C 1
ATOM 1448 O O . TYR B 2 77 ? 3.945 -20.743 -5.902 1 65.5 101 TYR B O 1
ATOM 1457 N N . GLY B 2 78 ? 5.637 -19.687 -4.895 1 67.96 102 GLY B N 1
ATOM 1458 C CA . GLY B 2 78 ? 5.025 -18.374 -4.973 1 70.42 102 GLY B CA 1
ATOM 1459 C C . GLY B 2 78 ? 5.441 -17.705 -6.267 1 73.3 102 GLY B C 1
ATOM 1460 O O . GLY B 2 78 ? 6.58 -17.863 -6.706 1 73.25 102 GLY B O 1
ATOM 1461 N N . SER B 2 79 ? 4.519 -16.996 -6.915 1 76.08 103 SER B N 1
ATOM 1462 C CA . SER B 2 79 ? 4.807 -16.327 -8.178 1 79.44 103 SER B CA 1
ATOM 1463 C C . SER B 2 79 ? 5.308 -14.93 -7.883 1 82.82 103 SER B C 1
ATOM 1464 O O . SER B 2 79 ? 4.61 -14.164 -7.23 1 82.92 103 SER B O 1
ATOM 1467 N N . VAL B 2 80 ? 6.526 -14.601 -8.348 1 85.75 104 VAL B N 1
ATOM 1468 C CA . VAL B 2 80 ? 7.144 -13.306 -8.068 1 88.73 104 VAL B CA 1
ATOM 1469 C C . VAL B 2 80 ? 6.834 -12.237 -9.151 1 91.76 104 VAL B C 1
ATOM 1470 O O . VAL B 2 80 ? 6.158 -11.254 -8.833 1 92.43 104 VAL B O 1
ATOM 1474 N N . THR B 2 81 ? 7.308 -12.418 -10.407 1 93.37 105 THR B N 1
ATOM 1475 C CA . THR B 2 81 ? 7.085 -11.455 -11.495 1 95.57 105 THR B CA 1
ATOM 1476 C C . THR B 2 81 ? 6.695 -12.146 -12.819 1 97.69 105 THR B C 1
ATOM 1477 O O . THR B 2 81 ? 6.985 -13.331 -13.02 1 97.76 105 THR B O 1
ATOM 1481 N N . HIS B 2 82 ? 6.076 -11.377 -13.74 1 99.06 106 HIS B N 1
ATOM 1482 C CA . HIS B 2 82 ? 5.67 -11.861 -15.059 1 100.6 106 HIS B CA 1
ATOM 1483 C C . HIS B 2 82 ? 6.656 -11.457 -16.174 1 100.98 106 HIS B C 1
ATOM 1484 O O . HIS B 2 82 ? 6.965 -12.293 -17.025 1 101.04 106 HIS B O 1
ATOM 1491 N N . SER B 2 83 ? 7.131 -10.182 -16.19 1 100.88 107 SER B N 1
ATOM 1492 C CA . SER B 2 83 ? 8.056 -9.725 -17.237 1 101.31 107 SER B CA 1
ATOM 1493 C C . SER B 2 83 ? 9.446 -10.363 -17.026 1 100.63 107 SER B C 1
ATOM 1494 O O . SER B 2 83 ? 9.745 -11.301 -17.781 1 101.24 107 SER B O 1
ATOM 1497 N N . PRO B 2 84 ? 10.264 -10.022 -15.982 1 98.84 108 PRO B N 1
ATOM 1498 C CA . PRO B 2 84 ? 11.46 -10.852 -15.724 1 97.04 108 PRO B CA 1
ATOM 1499 C C . PRO B 2 84 ? 10.916 -12.078 -14.941 1 94.77 108 PRO B C 1
ATOM 1500 O O . PRO B 2 84 ? 10.819 -12.039 -13.71 1 95.02 108 PRO B O 1
ATOM 1504 N N . TYR B 2 85 ? 10.41 -13.096 -15.66 1 92.15 109 TYR B N 1
ATOM 1505 C CA . TYR B 2 85 ? 9.761 -14.255 -15.056 1 90.1 109 TYR B CA 1
ATOM 1506 C C . TYR B 2 85 ? 10.52 -14.858 -13.881 1 88.88 109 TYR B C 1
ATOM 1507 O O . TYR B 2 85 ? 11.667 -15.273 -14.016 1 89.51 109 TYR B O 1
ATOM 1516 N N . GLN B 2 86 ? 9.868 -14.887 -12.729 1 87.31 110 GLN B N 1
ATOM 1517 C CA . GLN B 2 86 ? 10.486 -15.374 -11.518 1 86.18 110 GLN B CA 1
ATOM 1518 C C . GLN B 2 86 ? 9.466 -16.074 -10.616 1 83.83 110 GLN B C 1
ATOM 1519 O O . GLN B 2 86 ? 8.339 -15.609 -10.442 1 83.86 110 GLN B O 1
ATOM 1525 N N . VAL B 2 87 ? 9.869 -17.228 -10.089 1 81.67 111 VAL B N 1
ATOM 1526 C CA . VAL B 2 87 ? 9.137 -18.02 -9.11 1 79.88 111 VAL B CA 1
ATOM 1527 C C . VAL B 2 87 ? 10.037 -18.169 -7.884 1 78.28 111 VAL B C 1
ATOM 1528 O O . VAL B 2 87 ? 11.267 -18.124 -7.987 1 78.73 111 VAL B O 1
ATOM 1532 N N . SER B 2 88 ? 9.433 -18.343 -6.726 1 76.58 112 SER B N 1
ATOM 1533 C CA . SER B 2 88 ? 10.171 -18.505 -5.48 1 75.37 112 SER B CA 1
ATOM 1534 C C . SER B 2 88 ? 10.824 -19.908 -5.384 1 73.96 112 SER B C 1
ATOM 1535 O O . SER B 2 88 ? 10.646 -20.75 -6.269 1 74.04 112 SER B O 1
ATOM 1538 N N . ALA B 2 89 ? 11.548 -20.173 -4.279 1 72.36 113 ALA B N 1
ATOM 1539 C CA . ALA B 2 89 ? 12.049 -21.507 -3.99 1 71.3 113 ALA B CA 1
ATOM 1540 C C . ALA B 2 89 ? 10.806 -22.388 -3.679 1 70.33 113 ALA B C 1
ATOM 1541 O O . ALA B 2 89 ? 9.812 -21.883 -3.128 1 70.48 113 ALA B O 1
ATOM 1543 N N . PRO B 2 90 ? 10.819 -23.684 -4.045 1 68.99 114 PRO B N 1
ATOM 1544 C CA . PRO B 2 90 ? 9.653 -24.532 -3.736 1 68.23 114 PRO B CA 1
ATOM 1545 C C . PRO B 2 90 ? 9.463 -24.747 -2.24 1 67.79 114 PRO B C 1
ATOM 1546 O O . PRO B 2 90 ? 10.411 -24.697 -1.472 1 68.44 114 PRO B O 1
ATOM 1550 N N . SER B 2 91 ? 8.24 -25.035 -1.832 1 66.63 115 SER B N 1
ATOM 1551 C CA . SER B 2 91 ? 7.939 -25.397 -0.455 1 65.48 115 SER B CA 1
ATOM 1552 C C . SER B 2 91 ? 8.585 -26.788 -0.174 1 64.68 115 SER B C 1
ATOM 1553 O O . SER B 2 91 ? 9.034 -27.471 -1.11 1 64.32 115 SER B O 1
ATOM 1556 N N . ASP B 2 92 ? 8.556 -27.25 1.093 1 63.95 116 ASP B N 1
ATOM 1557 C CA . ASP B 2 92 ? 9.004 -28.608 1.409 1 63.95 116 ASP B CA 1
ATOM 1558 C C . ASP B 2 92 ? 8.009 -29.58 0.727 1 63.05 116 ASP B C 1
ATOM 1559 O O . ASP B 2 92 ? 6.809 -29.289 0.64 1 63.23 116 ASP B O 1
ATOM 1564 N N . PRO B 2 93 ? 8.506 -30.688 0.175 1 61.82 117 PRO B N 1
ATOM 1565 C CA . PRO B 2 93 ? 7.603 -31.614 -0.532 1 60.84 117 PRO B CA 1
ATOM 1566 C C . PRO B 2 93 ? 6.531 -32.223 0.363 1 59.73 117 PRO B C 1
ATOM 1567 O O . PRO B 2 93 ? 6.814 -32.556 1.51 1 60.22 117 PRO B O 1
ATOM 1571 N N . LEU B 2 94 ? 5.297 -32.358 -0.149 1 58.02 118 LEU B N 1
ATOM 1572 C CA . LEU B 2 94 ? 4.222 -32.961 0.624 1 57.42 118 LEU B CA 1
ATOM 1573 C C . LEU B 2 94 ? 3.563 -34.107 -0.154 1 56.96 118 LEU B C 1
ATOM 1574 O O . LEU B 2 94 ? 2.955 -33.868 -1.193 1 57.2 118 LEU B O 1
ATOM 1579 N N . ASP B 2 95 ? 3.655 -35.339 0.354 1 56.17 119 ASP B N 1
ATOM 1580 C CA . ASP B 2 95 ? 3.015 -36.475 -0.299 1 56.08 119 ASP B CA 1
ATOM 1581 C C . ASP B 2 95 ? 1.528 -36.577 0.016 1 55.68 119 ASP B C 1
ATOM 1582 O O . ASP B 2 95 ? 1.129 -36.661 1.181 1 56.06 119 ASP B O 1
ATOM 1587 N N . ILE B 2 96 ? 0.708 -36.58 -1.032 1 54.55 120 ILE B N 1
ATOM 1588 C CA . ILE B 2 96 ? -0.729 -36.761 -0.938 1 53.96 120 ILE B CA 1
ATOM 1589 C C . ILE B 2 96 ? -0.953 -38.16 -1.503 1 53.72 120 ILE B C 1
ATOM 1590 O O . ILE B 2 96 ? -0.666 -38.429 -2.665 1 53.35 120 ILE B O 1
ATOM 1595 N N . VAL B 2 97 ? -1.326 -39.074 -0.626 1 53.56 121 VAL B N 1
ATOM 1596 C CA . VAL B 2 97 ? -1.424 -40.489 -0.906 1 53.87 121 VAL B CA 1
ATOM 1597 C C . VAL B 2 97 ? -2.871 -41 -0.859 1 54.34 121 VAL B C 1
ATOM 1598 O O . VAL B 2 97 ? -3.661 -40.519 -0.049 1 53.96 121 VAL B O 1
ATOM 1602 N N . ILE B 2 98 ? -3.224 -41.964 -1.722 1 55.42 122 ILE B N 1
ATOM 1603 C CA . ILE B 2 98 ? -4.533 -42.613 -1.631 1 57.17 122 ILE B CA 1
ATOM 1604 C C . ILE B 2 98 ? -4.343 -43.783 -0.706 1 57.59 122 ILE B C 1
ATOM 1605 O O . ILE B 2 98 ? -3.457 -44.579 -0.942 1 58.36 122 ILE B O 1
ATOM 1610 N N . ILE B 2 99 ? -5.144 -43.893 0.35 1 57.15 123 ILE B N 1
ATOM 1611 C CA . ILE B 2 99 ? -5.033 -45.009 1.285 1 56.44 123 ILE B CA 1
ATOM 1612 C C . ILE B 2 99 ? -6.353 -45.845 1.306 1 56.22 123 ILE B C 1
ATOM 1613 O O . ILE B 2 99 ? -7.347 -45.483 0.678 1 54.38 123 ILE B O 1
ATOM 1618 N N 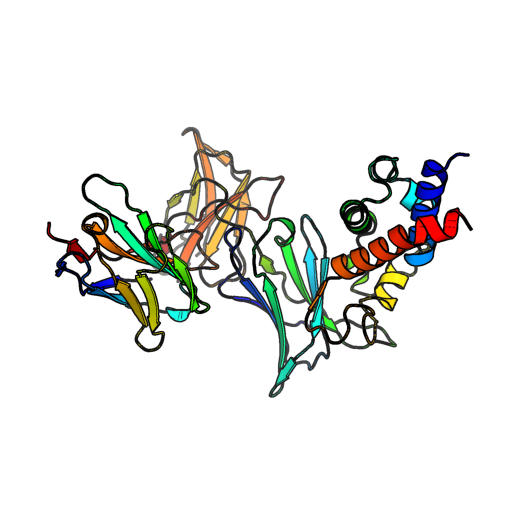. GLY B 2 100 ? -6.294 -47 1.954 1 57.81 124 GLY B N 1
ATOM 1619 C CA . GLY B 2 100 ? -7.416 -47.917 2.126 1 59.65 124 GLY B CA 1
ATOM 1620 C C . GLY B 2 100 ? -7.653 -48.911 1.007 1 61.36 124 GLY B C 1
ATOM 1621 O O . GLY B 2 100 ? -8.711 -49.537 0.965 1 61.58 124 GLY B O 1
ATOM 1622 N N . LEU B 2 101 ? -6.683 -49.068 0.091 1 62.58 125 LEU B N 1
ATOM 1623 C CA . LEU B 2 101 ? -6.828 -49.918 -1.092 1 64.14 125 LEU B CA 1
ATOM 1624 C C . LEU B 2 101 ? -6.555 -51.4 -0.887 1 66.41 125 LEU B C 1
ATOM 1625 O O . LEU B 2 101 ? -7.03 -52.227 -1.676 1 66.55 125 LEU B O 1
ATOM 1630 N N . TYR B 2 102 ? -5.733 -51.74 0.105 1 68.02 126 TYR B N 1
ATOM 1631 C CA . TYR B 2 102 ? -5.374 -53.137 0.347 1 70.47 126 TYR B CA 1
ATOM 1632 C C . TYR B 2 102 ? -5.587 -53.509 1.821 1 73.35 126 TYR B C 1
ATOM 1633 O O . TYR B 2 102 ? -5.887 -52.642 2.631 1 73.6 126 TYR B O 1
ATOM 1642 N N . GLU B 2 103 ? -5.438 -54.804 2.16 1 75.11 127 GLU B N 1
ATOM 1643 C CA . GLU B 2 103 ? -5.585 -55.357 3.505 1 77.3 127 GLU B CA 1
ATOM 1644 C C . GLU B 2 103 ? -4.697 -54.603 4.494 1 78.49 127 GLU B C 1
ATOM 1645 O O . GLU B 2 103 ? -3.563 -54.281 4.155 1 79 127 GLU B O 1
ATOM 1651 N N . LYS B 2 104 ? -5.205 -54.304 5.692 1 78.84 128 LYS B N 1
ATOM 1652 C CA . LYS B 2 104 ? -4.418 -53.582 6.682 1 79.93 128 LYS B CA 1
ATOM 1653 C C . LYS B 2 104 ? -3.268 -54.392 7.305 1 81.14 128 LYS B C 1
ATOM 1654 O O . LYS B 2 104 ? -3.455 -55.533 7.74 1 81.26 128 LYS B O 1
ATOM 1660 N N . PRO B 2 105 ? -2.066 -53.796 7.391 1 81.78 129 PRO B N 1
ATOM 1661 C CA . PRO B 2 105 ? -0.973 -54.48 8.095 1 82.71 129 PRO B CA 1
ATOM 1662 C C . PRO B 2 105 ? -1.146 -54.4 9.628 1 84.21 129 PRO B C 1
ATOM 1663 O O . PRO B 2 105 ? -2.072 -53.767 10.137 1 84.1 129 PRO B O 1
ATOM 1667 N N . SER B 2 106 ? -0.272 -55.076 10.362 1 85.42 130 SER B N 1
ATOM 1668 C CA . SER B 2 106 ? -0.287 -55.079 11.814 1 87.02 130 SER B CA 1
ATOM 1669 C C . SER B 2 106 ? 0.899 -54.261 12.315 1 87.74 130 SER B C 1
ATOM 1670 O O . SER B 2 106 ? 1.978 -54.289 11.72 1 87.7 130 SER B O 1
ATOM 1673 N N . LEU B 2 107 ? 0.692 -53.51 13.388 1 88.48 131 LEU B N 1
ATOM 1674 C CA . LEU B 2 107 ? 1.738 -52.668 13.952 1 89.8 131 LEU B CA 1
ATOM 1675 C C . LEU B 2 107 ? 2.032 -53.119 15.389 1 91.45 131 LEU B C 1
ATOM 1676 O O . LEU B 2 107 ? 1.114 -53.231 16.202 1 91.64 131 LEU B O 1
ATOM 1681 N N . SER B 2 108 ? 3.3 -53.42 15.693 1 92.61 132 SER B N 1
ATOM 1682 C CA . SER B 2 108 ? 3.668 -53.902 17.023 1 94.04 132 SER B CA 1
ATOM 1683 C C . SER B 2 108 ? 4.814 -53.101 17.634 1 95.43 132 SER B C 1
ATOM 1684 O O . SER B 2 108 ? 5.696 -52.632 16.914 1 95.72 132 SER B O 1
ATOM 1687 N N . ALA B 2 109 ? 4.79 -52.935 18.963 1 96.03 133 ALA B N 1
ATOM 1688 C CA . ALA B 2 109 ? 5.813 -52.188 19.695 1 96.88 133 ALA B CA 1
ATOM 1689 C C . ALA B 2 109 ? 6.593 -53.101 20.652 1 97.44 133 ALA B C 1
ATOM 1690 O O . ALA B 2 109 ? 7.226 -54.066 20.223 1 97.92 133 ALA B O 1
ATOM 1692 N N . ALA B 2 117 ? 10.943 -43.798 29.131 1 119.84 141 ALA B N 1
ATOM 1693 C CA . ALA B 2 117 ? 11.401 -42.463 28.768 1 120.32 141 ALA B CA 1
ATOM 1694 C C . 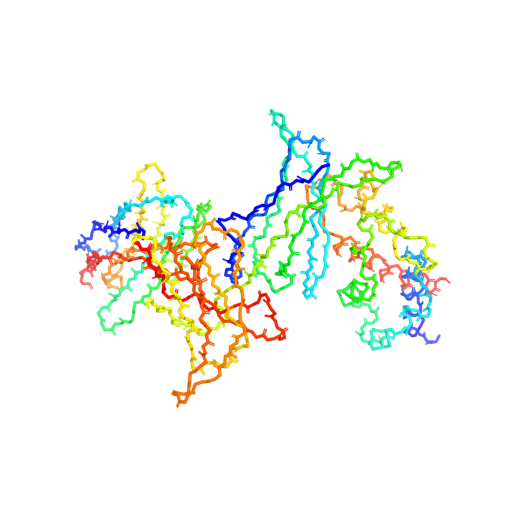ALA B 2 117 ? 12.892 -42.469 28.466 1 121.09 141 ALA B C 1
ATOM 1695 O O . ALA B 2 117 ? 13.691 -42.879 29.304 1 121.96 141 ALA B O 1
ATOM 1697 N N . GLY B 2 118 ? 13.263 -42.031 27.273 1 121.02 142 GLY B N 1
ATOM 1698 C CA . GLY B 2 118 ? 14.665 -41.982 26.87 1 121.53 142 GLY B CA 1
ATOM 1699 C C . GLY B 2 118 ? 15.214 -43.259 26.261 1 122.06 142 GLY B C 1
ATOM 1700 O O . GLY B 2 118 ? 16.384 -43.304 25.88 1 122.03 142 GLY B O 1
ATOM 1701 N N . GLU B 2 119 ? 14.381 -44.305 26.129 1 122.42 143 GLU B N 1
ATOM 1702 C CA . GLU B 2 119 ? 14.835 -45.581 25.557 1 122.85 143 GLU B CA 1
ATOM 1703 C C . GLU B 2 119 ? 14.524 -45.694 24.054 1 122.1 143 GLU B C 1
ATOM 1704 O O . GLU B 2 119 ? 13.59 -45.061 23.566 1 121.86 143 GLU B O 1
ATOM 1710 N N . ASN B 2 120 ? 15.295 -46.536 23.338 1 121.41 144 ASN B N 1
ATOM 1711 C CA . ASN B 2 120 ? 15.114 -46.792 21.91 1 120.99 144 ASN B CA 1
ATOM 1712 C C . ASN B 2 120 ? 13.884 -47.682 21.676 1 119.89 144 ASN B C 1
ATOM 1713 O O . ASN B 2 120 ? 13.866 -48.834 22.104 1 120.18 144 ASN B O 1
ATOM 1718 N N . VAL B 2 121 ? 12.864 -47.157 20.996 1 118.53 145 VAL B N 1
ATOM 1719 C CA . VAL B 2 121 ? 11.66 -47.928 20.696 1 117.42 145 VAL B CA 1
ATOM 1720 C C . VAL B 2 121 ? 11.651 -48.275 19.208 1 116.01 145 VAL B C 1
ATOM 1721 O O . VAL B 2 121 ? 11.964 -47.414 18.388 1 116.15 145 VAL B O 1
ATOM 1725 N N . THR B 2 122 ? 11.314 -49.525 18.85 1 114.46 146 THR B N 1
ATOM 1726 C CA . THR B 2 122 ? 11.226 -49.905 17.442 1 113.39 146 THR B CA 1
ATOM 1727 C C . THR B 2 122 ? 9.803 -50.447 17.139 1 111.7 146 THR B C 1
ATOM 1728 O O . THR B 2 122 ? 9.251 -51.225 17.923 1 111.83 146 THR B O 1
ATOM 1732 N N . LEU B 2 123 ? 9.187 -49.966 16.033 1 109.78 147 LEU B N 1
ATOM 1733 C CA . LEU B 2 123 ? 7.832 -50.348 15.61 1 108.07 147 LEU B CA 1
ATOM 1734 C C . LEU B 2 123 ? 7.891 -51.209 14.353 1 105.99 147 LEU B C 1
ATOM 1735 O O . LEU B 2 123 ? 8.574 -50.843 13.405 1 105.79 147 LEU B O 1
ATOM 1740 N N . SER B 2 124 ? 7.176 -52.341 14.332 1 104.38 148 SER B N 1
ATOM 1741 C CA . SER B 2 124 ? 7.233 -53.249 13.186 1 103.26 148 SER B CA 1
ATOM 1742 C C . SER B 2 124 ? 5.936 -53.341 12.38 1 101.76 148 SER B C 1
ATOM 1743 O O . SER B 2 124 ? 4.851 -53.501 12.94 1 101.84 148 SER B O 1
ATOM 1746 N N . CYS B 2 125 ? 6.08 -53.294 11.051 1 100.16 149 CYS B N 1
ATOM 1747 C CA . CYS B 2 125 ? 5.003 -53.363 10.069 1 99.04 149 CYS B CA 1
ATOM 1748 C C . CYS B 2 125 ? 4.924 -54.743 9.474 1 98.7 149 CYS B C 1
ATOM 1749 O O . CYS B 2 125 ? 5.777 -55.048 8.653 1 98.6 149 CYS B O 1
ATOM 1752 N N . SER B 2 126 ? 3.88 -55.531 9.767 1 98.48 150 SER B N 1
ATOM 1753 C CA . SER B 2 126 ? 3.793 -56.875 9.188 1 98.79 150 SER B CA 1
ATOM 1754 C C . SER B 2 126 ? 2.467 -57.188 8.484 1 98.55 150 SER B C 1
ATOM 1755 O O . SER B 2 126 ? 1.415 -56.732 8.901 1 98.35 150 SER B O 1
ATOM 1758 N N . SER B 2 127 ? 2.533 -58.018 7.439 1 98.49 151 SER B N 1
ATOM 1759 C CA . SER B 2 127 ? 1.383 -58.489 6.675 1 98.83 151 SER B CA 1
ATOM 1760 C C . SER B 2 127 ? 1.727 -59.78 5.926 1 99.31 151 SER B C 1
ATOM 1761 O O . SER B 2 127 ? 2.898 -60.026 5.622 1 99.46 151 SER B O 1
ATOM 1764 N N . ARG B 2 128 ? 0.714 -60.599 5.602 1 99.17 152 ARG B N 1
ATOM 1765 C CA . ARG B 2 128 ? 0.951 -61.792 4.773 1 99.23 152 ARG B CA 1
ATOM 1766 C C . ARG B 2 128 ? 1.031 -61.396 3.264 1 98.13 152 ARG B C 1
ATOM 1767 O O . ARG B 2 128 ? 1.597 -62.147 2.463 1 98.68 152 ARG B O 1
ATOM 1775 N N . SER B 2 129 ? 0.48 -60.207 2.896 1 96.48 153 SER B N 1
ATOM 1776 C CA . SER B 2 129 ? 0.5 -59.632 1.552 1 95.21 153 SER B CA 1
ATOM 1777 C C . SER B 2 129 ? 1.936 -59.262 1.208 1 93.62 153 SER B C 1
ATOM 1778 O O . SER B 2 129 ? 2.675 -58.768 2.067 1 93.27 153 SER B O 1
ATOM 1781 N N . SER B 2 130 ? 2.333 -59.487 -0.045 1 92.53 154 SER B N 1
ATOM 1782 C CA . SER B 2 130 ? 3.701 -59.2 -0.458 1 91.97 154 SER B CA 1
ATOM 1783 C C . SER B 2 130 ? 3.922 -57.735 -0.837 1 90.33 154 SER B C 1
ATOM 1784 O O . SER B 2 130 ? 4.293 -57.44 -1.98 1 90.83 154 SER B O 1
ATOM 1787 N N . TYR B 2 131 ? 3.739 -56.823 0.14 1 88.05 155 TYR B N 1
ATOM 1788 C CA . TYR B 2 131 ? 3.992 -55.398 -0.065 1 86.17 155 TYR B CA 1
ATOM 1789 C C . TYR B 2 131 ? 5.481 -55.189 -0.341 1 85.25 155 TYR B C 1
ATOM 1790 O O . TYR B 2 131 ? 6.329 -55.885 0.223 1 85.53 155 TYR B O 1
ATOM 1799 N N . ASP B 2 132 ? 5.793 -54.254 -1.226 1 83.76 156 ASP B N 1
ATOM 1800 C CA . ASP B 2 132 ? 7.171 -53.948 -1.558 1 82.67 156 ASP B CA 1
ATOM 1801 C C . ASP B 2 132 ? 7.726 -52.9 -0.579 1 81.76 156 ASP B C 1
ATOM 1802 O O . ASP B 2 132 ? 8.867 -53.017 -0.136 1 81.65 156 ASP B O 1
ATOM 1807 N N . MET B 2 133 ? 6.895 -51.918 -0.184 1 81.02 157 MET B N 1
ATOM 1808 C CA . MET B 2 133 ? 7.288 -50.875 0.757 1 80.58 157 MET B CA 1
ATOM 1809 C C . MET B 2 133 ? 6.316 -50.787 1.924 1 79.26 157 MET B C 1
ATOM 1810 O O . MET B 2 133 ? 5.124 -51.03 1.761 1 79.3 157 MET B O 1
ATOM 1815 N N . TYR B 2 134 ? 6.823 -50.405 3.097 1 77.91 158 TYR B N 1
ATOM 1816 C CA . TYR B 2 134 ? 6.027 -50.157 4.289 1 77.07 158 TYR B CA 1
ATOM 1817 C C . TYR B 2 134 ? 6.199 -48.681 4.684 1 75.13 158 TYR B C 1
ATOM 1818 O O . TYR B 2 134 ? 7.257 -48.083 4.472 1 75 158 TYR B O 1
ATOM 1827 N N . HIS B 2 135 ? 5.135 -48.075 5.207 1 73.39 159 HIS B N 1
ATOM 1828 C CA . HIS B 2 135 ? 5.144 -46.669 5.567 1 71.87 159 HIS B CA 1
ATOM 1829 C C . HIS B 2 135 ? 4.672 -46.484 6.991 1 72.17 159 HIS B C 1
ATOM 1830 O O . HIS B 2 135 ? 3.624 -46.986 7.374 1 72.52 159 HIS B O 1
ATOM 1837 N N . LEU B 2 136 ? 5.459 -45.772 7.777 1 72.05 160 LEU B N 1
ATOM 1838 C CA . LEU B 2 136 ? 5.116 -45.48 9.152 1 72.51 160 LEU B CA 1
ATOM 1839 C C . LEU B 2 136 ? 4.61 -44.052 9.212 1 72.46 160 LEU B C 1
ATOM 1840 O O . LEU B 2 136 ? 5.191 -43.153 8.589 1 73.27 160 LEU B O 1
ATOM 1845 N N . SER B 2 137 ? 3.519 -43.837 9.949 1 71.05 161 SER B N 1
ATOM 1846 C CA . SER B 2 137 ? 2.952 -42.523 10.07 1 70.27 161 SER B CA 1
ATOM 1847 C C . SER B 2 137 ? 2.714 -42.139 11.514 1 70.28 161 SER B C 1
ATOM 1848 O O . SER B 2 137 ? 2.044 -42.857 12.248 1 69.6 161 SER B O 1
ATOM 1851 N N . ARG B 2 138 ? 3.252 -40.989 11.913 1 70.82 162 ARG B N 1
ATOM 1852 C CA . ARG B 2 138 ? 2.968 -40.427 13.217 1 71.87 162 ARG B CA 1
ATOM 1853 C C . ARG B 2 138 ? 1.84 -39.439 12.946 1 71.16 162 ARG B C 1
ATOM 1854 O O . ARG B 2 138 ? 1.982 -38.538 12.121 1 70.98 162 ARG B O 1
ATOM 1862 N N . GLU B 2 139 ? 0.706 -39.641 13.605 1 70.71 163 GLU B N 1
ATOM 1863 C CA . GLU B 2 139 ? -0.481 -38.814 13.446 1 70.86 163 GLU B CA 1
ATOM 1864 C C . GLU B 2 139 ? -0.187 -37.348 13.734 1 71.71 163 GLU B C 1
ATOM 1865 O O . GLU B 2 139 ? 0.444 -37.03 14.74 1 72.08 163 GLU B O 1
ATOM 1871 N N . GLY B 2 140 ? -0.591 -36.485 12.812 1 71.87 164 GLY B N 1
ATOM 1872 C CA . GLY B 2 140 ? -0.361 -35.053 12.92 1 72.79 164 GLY B CA 1
ATOM 1873 C C . GLY B 2 140 ? 0.883 -34.574 12.2 1 74.19 164 GLY B C 1
ATOM 1874 O O . GLY B 2 140 ? 1.024 -33.379 11.953 1 74.12 164 GLY B O 1
ATOM 1875 N N . GLU B 2 141 ? 1.791 -35.49 11.85 1 75.79 165 GLU B N 1
ATOM 1876 C CA . GLU B 2 141 ? 3.045 -35.14 11.194 1 78.22 165 GLU B CA 1
ATOM 1877 C C . GLU B 2 141 ? 3.002 -35.41 9.681 1 80.04 165 GLU B C 1
ATOM 1878 O O . GLU B 2 141 ? 2.938 -36.563 9.252 1 79.92 165 GLU B O 1
ATOM 1884 N N . ALA B 2 142 ? 3.042 -34.322 8.885 1 81.46 166 ALA B N 1
ATOM 1885 C CA . ALA B 2 142 ? 2.935 -34.269 7.419 1 83.1 166 ALA B CA 1
ATOM 1886 C C . ALA B 2 142 ? 3.844 -35.219 6.617 1 84.79 166 ALA B C 1
ATOM 1887 O O . ALA B 2 142 ? 3.468 -35.596 5.506 1 85.51 166 ALA B O 1
ATOM 1889 N N . HIS B 2 143 ? 5.025 -35.575 7.142 1 85.11 167 HIS B N 1
ATOM 1890 C CA . HIS B 2 143 ? 5.979 -36.45 6.461 1 86.25 167 HIS B CA 1
ATOM 1891 C C . HIS B 2 143 ? 5.894 -37.88 7.007 1 86.06 167 HIS B C 1
ATOM 1892 O O . HIS B 2 143 ? 5.697 -38.06 8.209 1 86.25 167 HIS B O 1
ATOM 1899 N N . GLU B 2 144 ? 6.045 -38.894 6.128 1 85.58 168 GLU B N 1
ATOM 1900 C CA . GLU B 2 144 ? 6.024 -40.306 6.532 1 85.9 168 GLU B CA 1
ATOM 1901 C C . GLU B 2 144 ? 7.383 -40.959 6.306 1 87.8 168 GLU B C 1
ATOM 1902 O O . GLU B 2 144 ? 8.138 -40.533 5.427 1 88.61 168 GLU B O 1
ATOM 1908 N N . ARG B 2 145 ? 7.683 -42.027 7.056 1 88.2 169 ARG B N 1
ATOM 1909 C CA . ARG B 2 145 ? 8.935 -42.755 6.87 1 89.04 169 ARG B CA 1
ATOM 1910 C C . ARG B 2 145 ? 8.672 -44.015 6.061 1 89.4 169 ARG B C 1
ATOM 1911 O O . ARG B 2 145 ? 7.658 -44.673 6.286 1 89.55 169 ARG B O 1
ATOM 1919 N N . ARG B 2 146 ? 9.549 -44.337 5.098 1 89.41 170 ARG B N 1
ATOM 1920 C CA . ARG B 2 146 ? 9.361 -45.539 4.293 1 90.1 170 ARG B CA 1
ATOM 1921 C C . ARG B 2 146 ? 10.545 -46.509 4.407 1 91.37 170 ARG B C 1
ATOM 1922 O O . ARG B 2 146 ? 11.677 -46.101 4.665 1 91.23 170 ARG B O 1
ATOM 1930 N N . LEU B 2 147 ? 10.26 -47.8 4.255 1 92.33 171 LEU B N 1
ATOM 1931 C CA . LEU B 2 147 ? 11.253 -48.848 4.345 1 94.05 171 LEU B CA 1
ATOM 1932 C C . LEU B 2 147 ? 10.801 -50.053 3.543 1 96.49 171 LEU B C 1
ATOM 1933 O O . LEU B 2 147 ? 9.643 -50.446 3.623 1 96 171 LEU B O 1
ATOM 1938 N N . PRO B 2 148 ? 11.724 -50.701 2.811 1 98.92 172 PRO B N 1
ATOM 1939 C CA . PRO B 2 148 ? 11.343 -51.905 2.053 1 101.06 172 PRO B CA 1
ATOM 1940 C C . PRO B 2 148 ? 10.908 -53.072 2.947 1 103.99 172 PRO B C 1
ATOM 1941 O O . PRO B 2 148 ? 11.159 -53.071 4.153 1 104.13 172 PRO B O 1
ATOM 1945 N N . ALA B 2 149 ? 10.263 -54.076 2.35 1 106.08 173 ALA B N 1
ATOM 1946 C CA . ALA B 2 149 ? 9.812 -55.242 3.089 1 108.59 173 ALA B CA 1
ATOM 1947 C C . ALA B 2 149 ? 10.695 -56.449 2.828 1 111.54 173 ALA B C 1
ATOM 1948 O O . ALA B 2 149 ? 11.1 -56.701 1.694 1 111.82 173 ALA B O 1
ATOM 1950 N N . GLY B 2 150 ? 10.96 -57.205 3.88 1 113.48 174 GLY B N 1
ATOM 1951 C CA . GLY B 2 150 ? 11.735 -58.429 3.785 1 115.84 174 GLY B CA 1
ATOM 1952 C C . GLY B 2 150 ? 10.882 -59.618 4.174 1 118.32 174 GLY B C 1
ATOM 1953 O O . GLY B 2 150 ? 9.992 -59.497 5.021 1 118.35 174 GLY B O 1
ATOM 1954 N N . PRO B 2 151 ? 11.137 -60.797 3.583 1 120.13 175 PRO B N 1
ATOM 1955 C CA . PRO B 2 151 ? 10.313 -61.969 3.923 1 121.67 175 PRO B CA 1
ATOM 1956 C C . PRO B 2 151 ? 10.749 -62.685 5.196 1 124.18 175 PRO B C 1
ATOM 1957 O O . PRO B 2 151 ? 11.936 -62.704 5.512 1 124.4 175 PRO B O 1
ATOM 1961 N N . LYS B 2 152 ? 9.797 -63.277 5.926 1 126.02 176 LYS B N 1
ATOM 1962 C CA . LYS B 2 152 ? 10.109 -64.044 7.139 1 128.38 176 LYS B CA 1
ATOM 1963 C C . LYS B 2 152 ? 9.709 -65.517 6.962 1 130.34 176 LYS B C 1
ATOM 1964 O O . LYS B 2 152 ? 8.885 -65.829 6.098 1 130.67 176 LYS B O 1
ATOM 1970 N N . VAL B 2 153 ? 10.268 -66.428 7.787 1 131.38 177 VAL B N 1
ATOM 1971 C CA . VAL B 2 153 ? 9.922 -67.855 7.689 1 132.8 177 VAL B CA 1
ATOM 1972 C C . VAL B 2 153 ? 8.469 -68.161 8.16 1 132.99 177 VAL B C 1
ATOM 1973 O O . VAL B 2 153 ? 8.015 -69.301 8.043 1 133.65 177 VAL B O 1
ATOM 1977 N N . ASN B 2 154 ? 7.742 -67.156 8.667 1 132.36 178 ASN B N 1
ATOM 1978 C CA . ASN B 2 154 ? 6.353 -67.34 9.077 1 132.27 178 ASN B CA 1
ATOM 1979 C C . ASN B 2 154 ? 5.343 -67.015 7.954 1 131.26 178 ASN B C 1
ATOM 1980 O O . ASN B 2 154 ? 4.145 -66.961 8.23 1 131.5 178 ASN B O 1
ATOM 1985 N N . GLY B 2 155 ? 5.82 -66.802 6.722 1 129.92 179 GLY B N 1
ATOM 1986 C CA . GLY B 2 155 ? 4.968 -66.432 5.595 1 129.12 179 GLY B CA 1
ATOM 1987 C C . GLY B 2 155 ? 4.395 -65.033 5.754 1 127.72 179 GLY B C 1
ATOM 1988 O O . GLY B 2 155 ? 3.251 -64.768 5.371 1 127.7 179 GLY B O 1
ATOM 1989 N N . THR B 2 156 ? 5.197 -64.132 6.343 1 126.29 180 THR B N 1
ATOM 1990 C CA . THR B 2 156 ? 4.822 -62.761 6.648 1 125.28 180 THR B CA 1
ATOM 1991 C C . THR B 2 156 ? 5.963 -61.797 6.29 1 123.47 180 THR B C 1
ATOM 1992 O O . THR B 2 156 ? 7.112 -62.063 6.62 1 123.67 180 THR B O 1
ATOM 1996 N N . PHE B 2 157 ? 5.646 -60.695 5.591 1 121.44 181 PHE B N 1
ATOM 1997 C CA . PHE B 2 157 ? 6.609 -59.661 5.201 1 119.78 181 PHE B CA 1
ATOM 1998 C C . PHE B 2 157 ? 6.661 -58.58 6.287 1 117.78 181 PHE B C 1
ATOM 1999 O O . PHE B 2 157 ? 5.644 -58.303 6.924 1 117.76 181 PHE B O 1
ATOM 2007 N N . GLN B 2 158 ? 7.84 -57.986 6.517 1 115.93 182 GLN B N 1
ATOM 2008 C CA . GLN B 2 158 ? 7.998 -57.026 7.602 1 114.63 182 GLN B CA 1
ATOM 2009 C C . GLN B 2 158 ? 9.004 -55.899 7.329 1 113.11 182 GLN B C 1
ATOM 2010 O O . GLN B 2 158 ? 9.796 -55.981 6.391 1 113.16 182 GLN B O 1
ATOM 2016 N N . ALA B 2 159 ? 8.954 -54.843 8.164 1 111.68 183 ALA B N 1
ATOM 2017 C CA . ALA B 2 159 ? 9.855 -53.697 8.162 1 110.95 183 ALA B CA 1
ATOM 2018 C C . ALA B 2 159 ? 9.888 -53.13 9.584 1 110.27 183 ALA B C 1
ATOM 2019 O O . ALA B 2 159 ? 8.84 -52.941 10.196 1 110.51 183 ALA B O 1
ATOM 2021 N N . ASP B 2 160 ? 11.087 -52.917 10.134 1 109.45 184 ASP B N 1
ATOM 2022 C CA . ASP B 2 160 ? 11.251 -52.401 11.494 1 108.89 184 ASP B CA 1
ATOM 2023 C C . ASP B 2 160 ? 11.667 -50.946 11.425 1 107.82 184 ASP B C 1
ATOM 2024 O O . ASP B 2 160 ? 12.668 -50.629 10.791 1 108.33 184 ASP B O 1
ATOM 2029 N N . PHE B 2 161 ? 10.941 -50.071 12.103 1 106.29 185 PHE B N 1
ATOM 2030 C CA . PHE B 2 161 ? 11.228 -48.646 12.084 1 105.57 185 PHE B CA 1
ATOM 2031 C C . PHE B 2 161 ? 11.821 -48.196 13.405 1 106.59 185 PHE B C 1
ATOM 2032 O O . PHE B 2 161 ? 11.106 -48.114 14.402 1 106.74 185 PHE B O 1
ATOM 2040 N N . PRO B 2 162 ? 13.126 -47.89 13.438 1 107.24 186 PRO B N 1
ATOM 2041 C CA . PRO B 2 162 ? 13.73 -47.425 14.699 1 107.92 186 PRO B CA 1
ATOM 2042 C C . PRO B 2 162 ? 13.389 -45.964 15.011 1 108.94 186 PRO B C 1
ATOM 2043 O O . PRO B 2 162 ? 13.63 -45.082 14.183 1 109.17 186 PRO B O 1
ATOM 2047 N N . LEU B 2 163 ? 12.812 -45.707 16.193 1 109.3 187 LEU B N 1
ATOM 2048 C CA . LEU B 2 163 ? 12.42 -44.344 16.563 1 110.21 187 LEU B CA 1
ATOM 2049 C C . LEU B 2 163 ? 13.535 -43.562 17.282 1 111.29 187 LEU B C 1
ATOM 2050 O O . LEU B 2 163 ? 13.558 -42.333 17.211 1 111.63 187 LEU B O 1
ATOM 2055 N N . GLY B 2 164 ? 14.446 -44.272 17.949 1 111.54 188 GLY B N 1
ATOM 2056 C CA . GLY B 2 164 ? 15.568 -43.654 18.644 1 112.35 188 GLY B CA 1
ATOM 2057 C C . GLY B 2 164 ? 15.194 -42.955 19.938 1 113.07 188 GLY B C 1
ATOM 2058 O O . GLY B 2 164 ? 14.239 -43.344 20.615 1 113.26 188 GLY B O 1
ATOM 2059 N N . GLY B 2 170 ? 3.734 -40.419 20.515 1 74.85 194 GLY B N 1
ATOM 2060 C CA . GLY B 2 170 ? 2.635 -40.113 19.613 1 75.53 194 GLY B CA 1
ATOM 2061 C C . GLY B 2 170 ? 1.836 -41.32 19.157 1 75.76 194 GLY B C 1
ATOM 2062 O O . GLY B 2 170 ? 2.104 -42.447 19.588 1 76.46 194 GLY B O 1
ATOM 2063 N N . THR B 2 171 ? 0.823 -41.085 18.299 1 74.63 195 THR B N 1
ATOM 2064 C CA . THR B 2 171 ? -0.047 -42.133 17.762 1 74.19 195 THR B CA 1
ATOM 2065 C C . THR B 2 171 ? 0.509 -42.572 16.41 1 73.71 195 THR B C 1
ATOM 2066 O O . THR B 2 171 ? 0.871 -41.731 15.588 1 73.69 195 THR B O 1
ATOM 2070 N N . TYR B 2 172 ? 0.644 -43.879 16.203 1 73.25 196 TYR B N 1
ATOM 2071 C CA . TYR B 2 172 ? 1.272 -44.399 14.995 1 73.24 196 TYR B CA 1
ATOM 2072 C C . TYR B 2 172 ? 0.402 -45.327 14.193 1 71.77 196 TYR B C 1
ATOM 2073 O O . TYR B 2 172 ? -0.398 -46.066 14.753 1 71.81 196 TYR B O 1
ATOM 2082 N N . ARG B 2 173 ? 0.568 -45.293 12.864 1 70.24 197 ARG B N 1
ATOM 2083 C CA . ARG B 2 173 ? -0.175 -46.144 11.938 1 69.11 197 ARG B CA 1
ATOM 2084 C C . ARG B 2 173 ? 0.751 -46.634 10.848 1 69.45 197 ARG B C 1
ATOM 2085 O O . ARG B 2 173 ? 1.67 -45.936 10.438 1 68.93 197 ARG B O 1
ATOM 2093 N N . CYS B 2 174 ? 0.482 -47.829 10.367 1 70.39 198 CYS B N 1
ATOM 2094 C CA . CYS B 2 174 ? 1.329 -48.552 9.435 1 72.32 198 CYS B CA 1
ATOM 2095 C C . CYS B 2 174 ? 0.583 -48.852 8.109 1 70.21 198 CYS B C 1
ATOM 2096 O O . CYS B 2 174 ? -0.626 -49.076 8.122 1 69.67 198 CYS B O 1
ATOM 2099 N N . PHE B 2 175 ? 1.292 -48.765 6.969 1 68.97 199 PHE B N 1
ATOM 2100 C CA . PHE B 2 175 ? 0.704 -48.974 5.641 1 68.87 199 PHE B CA 1
ATOM 2101 C C . PHE B 2 175 ? 1.65 -49.76 4.729 1 68.59 199 PHE B C 1
ATOM 2102 O O . PHE B 2 175 ? 2.853 -49.595 4.8 1 67.7 199 PHE B O 1
ATOM 2110 N N . GLY B 2 176 ? 1.086 -50.519 3.808 1 68.9 200 GLY B N 1
ATOM 2111 C CA . GLY B 2 176 ? 1.861 -51.232 2.809 1 69.5 200 GLY B CA 1
ATOM 2112 C C . GLY B 2 176 ? 1.57 -50.722 1.406 1 69.95 200 GLY B C 1
ATOM 2113 O O . GLY B 2 176 ? 0.458 -50.277 1.119 1 69.52 200 GLY B O 1
ATOM 2114 N N . SER B 2 177 ? 2.566 -50.795 0.509 1 70.66 201 SER B N 1
ATOM 2115 C CA . SER B 2 177 ? 2.377 -50.365 -0.876 1 71.42 201 SER B CA 1
ATOM 2116 C C . SER B 2 177 ? 3.201 -51.201 -1.854 1 72.5 201 SER B C 1
ATOM 2117 O O . SER B 2 177 ? 4.109 -51.931 -1.455 1 72.94 201 SER B O 1
ATOM 2120 N N . PHE B 2 178 ? 2.875 -51.106 -3.139 1 72.73 202 PHE B N 1
ATOM 2121 C CA . PHE B 2 178 ? 3.584 -51.839 -4.174 1 73.11 202 PHE B CA 1
ATOM 2122 C C . PHE B 2 178 ? 4.483 -50.921 -4.998 1 73.74 202 PHE B C 1
ATOM 2123 O O . PHE B 2 178 ? 4.294 -49.704 -5.018 1 73.27 202 PHE B O 1
ATOM 2131 N N . HIS B 2 179 ? 5.49 -51.518 -5.646 1 74.42 203 HIS B N 1
ATOM 2132 C CA . HIS B 2 179 ? 6.493 -50.825 -6.429 1 75.74 203 HIS B CA 1
ATOM 2133 C C . HIS B 2 179 ? 5.908 -49.977 -7.566 1 75.78 203 HIS B C 1
ATOM 2134 O O . HIS B 2 179 ? 6.3 -48.82 -7.737 1 75.69 203 HIS B O 1
ATOM 2141 N N . ASP B 2 180 ? 4.976 -50.55 -8.336 1 75.65 204 ASP B N 1
ATOM 2142 C CA . ASP B 2 180 ? 4.378 -49.882 -9.491 1 75.98 204 ASP B CA 1
ATOM 2143 C C . ASP B 2 180 ? 3.367 -48.768 -9.143 1 74.73 204 ASP B C 1
ATOM 2144 O O . ASP B 2 180 ? 2.899 -48.069 -10.047 1 75.13 204 ASP B O 1
ATOM 2149 N N . SER B 2 181 ? 3.048 -48.578 -7.855 1 72.81 205 SER B N 1
ATOM 2150 C CA . SER B 2 181 ? 2.138 -47.512 -7.449 1 71.49 205 SER B CA 1
ATOM 2151 C C . SER B 2 181 ? 2.545 -46.97 -6.064 1 69.83 205 SER B C 1
ATOM 2152 O O . SER B 2 181 ? 1.906 -47.264 -5.047 1 69.69 205 SER B O 1
ATOM 2155 N N . PRO B 2 182 ? 3.632 -46.172 -6.018 1 68.11 206 PRO B N 1
ATOM 2156 C CA . PRO B 2 182 ? 4.156 -45.71 -4.717 1 66.9 206 PRO B CA 1
ATOM 2157 C C . PRO B 2 182 ? 3.261 -44.781 -3.88 1 65.58 206 PRO B C 1
ATOM 2158 O O . PRO B 2 182 ? 3.559 -44.564 -2.693 1 66.02 206 PRO B O 1
ATOM 2162 N N . TYR B 2 183 ? 2.184 -44.223 -4.474 1 63.24 207 TYR B N 1
ATOM 2163 C CA . TYR B 2 183 ? 1.281 -43.327 -3.75 1 61.21 207 TYR B CA 1
ATOM 2164 C C . TYR B 2 183 ? -0.107 -43.938 -3.49 1 60.94 207 TYR B C 1
ATOM 2165 O O . TYR B 2 183 ? -1.058 -43.205 -3.24 1 60.36 207 TYR B O 1
ATOM 2174 N N . GLU B 2 184 ? -0.228 -45.263 -3.581 1 60.99 208 GLU B N 1
ATOM 2175 C CA . GLU B 2 184 ? -1.474 -45.978 -3.368 1 61.75 208 GLU B CA 1
ATOM 2176 C C . GLU B 2 184 ? -1.179 -46.97 -2.268 1 62.18 208 GLU B C 1
ATOM 2177 O O . GLU B 2 184 ? -0.489 -47.958 -2.487 1 62.6 208 GLU B O 1
ATOM 2183 N N . TRP B 2 185 ? -1.608 -46.648 -1.055 1 61.75 209 TRP B N 1
ATOM 2184 C CA . TRP B 2 185 ? -1.298 -47.449 0.116 1 61.39 209 TRP B CA 1
ATOM 2185 C C . TRP B 2 185 ? -2.492 -48.3 0.563 1 61.3 209 TRP B C 1
ATOM 2186 O O . TRP B 2 185 ? -3.616 -48.144 0.078 1 61.21 209 TRP B O 1
ATOM 2197 N N . SER B 2 186 ? -2.226 -49.223 1.479 1 61.07 210 SER B N 1
ATOM 2198 C CA . SER B 2 186 ? -3.22 -50.116 2.028 1 61.18 210 SER B CA 1
ATOM 2199 C C . SER B 2 186 ? -4.108 -49.381 3.058 1 61.8 210 SER B C 1
ATOM 2200 O O . SER B 2 186 ? -3.968 -48.175 3.302 1 61.15 210 SER B O 1
ATOM 2203 N N . LYS B 2 187 ? -5.027 -50.127 3.695 1 62.14 211 LYS B N 1
ATOM 2204 C CA . LYS B 2 187 ? -5.81 -49.631 4.807 1 62.25 211 LYS B CA 1
ATOM 2205 C C . LYS B 2 187 ? -4.812 -49.433 5.962 1 63.38 211 LYS B C 1
ATOM 2206 O O . LYS B 2 187 ? -3.811 -50.159 6.043 1 64.05 211 LYS B O 1
ATOM 2212 N N . SER B 2 188 ? -5.036 -48.423 6.794 1 63.63 212 SER B N 1
ATOM 2213 C CA . SER B 2 188 ? -4.146 -48.179 7.914 1 64.44 212 SER B CA 1
ATOM 2214 C C . SER B 2 188 ? -4.262 -49.322 8.929 1 66.19 212 SER B C 1
ATOM 2215 O O . SER B 2 188 ? -5.328 -49.922 9.096 1 65.93 212 SER B O 1
ATOM 2218 N N . SER B 2 189 ? -3.142 -49.659 9.567 1 67.6 213 SER B N 1
ATOM 2219 C CA . SER B 2 189 ? -3.125 -50.638 10.646 1 68.89 213 SER B CA 1
ATOM 2220 C C . SER B 2 189 ? -3.879 -50.004 11.84 1 70.68 213 SER B C 1
ATOM 2221 O O . SER B 2 189 ? -4.063 -48.78 11.866 1 70.98 213 SER B O 1
ATOM 2224 N N . ASP B 2 190 ? -4.229 -50.794 12.877 1 71.65 214 ASP B N 1
ATOM 2225 C CA . ASP B 2 190 ? -4.849 -50.229 14.088 1 72.53 214 ASP B CA 1
ATOM 2226 C C . ASP B 2 190 ? -3.831 -49.262 14.734 1 73.32 214 ASP B C 1
ATOM 2227 O O . ASP B 2 190 ? -2.621 -49.516 14.653 1 73.49 214 ASP B O 1
ATOM 2232 N N . PRO B 2 191 ? -4.269 -48.089 15.21 1 73.82 215 PRO B N 1
ATOM 2233 C CA . PRO B 2 191 ? -3.305 -47.133 15.762 1 75.05 215 PRO B CA 1
ATOM 2234 C C . PRO B 2 191 ? -2.588 -47.673 17.005 1 77.79 215 PRO B C 1
ATOM 2235 O O . PRO B 2 191 ? -3.163 -48.428 17.789 1 77.99 215 PRO B O 1
ATOM 2239 N N . LEU B 2 192 ? -1.308 -47.34 17.141 1 79.62 216 LEU B N 1
ATOM 2240 C CA . LEU B 2 192 ? -0.494 -47.772 18.267 1 81.9 216 LEU B CA 1
ATOM 2241 C C . LEU B 2 192 ? -0.01 -46.525 18.999 1 84.14 216 LEU B C 1
ATOM 2242 O O . LEU B 2 192 ? 0.787 -45.756 18.464 1 84.34 216 LEU B O 1
ATOM 2247 N N . LEU B 2 193 ? -0.523 -46.308 20.21 1 85.74 217 LEU B N 1
ATOM 2248 C CA . LEU B 2 193 ? -0.109 -45.177 21.02 1 88.03 217 LEU B CA 1
ATOM 2249 C C . LEU B 2 193 ? 1.212 -45.497 21.724 1 90.45 217 LEU B C 1
ATOM 2250 O O . LEU B 2 193 ? 1.317 -46.493 22.449 1 90.41 217 LEU B O 1
ATOM 2255 N N . VAL B 2 194 ? 2.224 -44.659 21.493 1 91.93 218 VAL B N 1
ATOM 2256 C CA . VAL B 2 194 ? 3.512 -44.819 22.139 1 93.59 218 VAL B CA 1
ATOM 2257 C C . VAL B 2 194 ? 3.595 -43.792 23.275 1 95.08 218 VAL B C 1
ATOM 2258 O O . VAL B 2 194 ? 3.404 -42.597 23.027 1 95.3 218 VAL B O 1
ATOM 2262 N N . SER B 2 195 ? 3.814 -44.258 24.529 1 95.8 219 SER B N 1
ATOM 2263 C CA . SER B 2 195 ? 3.873 -43.374 25.701 1 96.75 219 SER B CA 1
ATOM 2264 C C . SER B 2 195 ? 5.104 -43.623 26.563 1 97.41 219 SER B C 1
ATOM 2265 O O . SER B 2 195 ? 6.193 -43.876 26.046 1 97.9 219 SER B O 1
ATOM 2268 N N . GLN C 3 1 ? -6.872 -41.972 21.258 1 98.3 1 GLN C N 1
ATOM 2269 C CA . GLN C 3 1 ? -7.085 -40.547 21.498 1 98.48 1 GLN C CA 1
ATOM 2270 C C . GLN C 3 1 ? -8.493 -40.283 22.039 1 97.38 1 GLN C C 1
ATOM 2271 O O . GLN C 3 1 ? -8.672 -39.478 22.965 1 97.8 1 GLN C O 1
ATOM 2277 N N . ARG C 3 2 ? -9.487 -40.989 21.488 1 95.58 2 ARG C N 1
ATOM 2278 C CA . ARG C 3 2 ? -10.875 -40.766 21.884 1 94.21 2 ARG C CA 1
ATOM 2279 C C . ARG C 3 2 ? -11.501 -41.83 22.795 1 91.61 2 ARG C C 1
ATOM 2280 O O . ARG C 3 2 ? -10.994 -42.946 22.925 1 92.18 2 ARG C O 1
ATOM 2288 N N . GLN C 3 3 ? -12.611 -41.429 23.446 1 88.4 3 GLN C N 1
ATOM 2289 C CA . GLN C 3 3 ? -13.559 -42.213 24.221 1 85.31 3 GLN C CA 1
ATOM 2290 C C . GLN C 3 3 ? -14.954 -41.617 23.878 1 80.6 3 GLN C C 1
ATOM 2291 O O . GLN C 3 3 ? -15.207 -40.425 24.056 1 80.59 3 GLN C O 1
ATOM 2297 N N . LEU C 3 4 ? -15.785 -42.432 23.24 1 76.27 4 LEU C N 1
ATOM 2298 C CA . LEU C 3 4 ? -17.099 -42.069 22.753 1 72.39 4 LEU C CA 1
ATOM 2299 C C . LEU C 3 4 ? -18.171 -42.656 23.672 1 70.15 4 LEU C C 1
ATOM 2300 O O . LEU C 3 4 ? -18.05 -43.806 24.074 1 70.86 4 LEU C O 1
ATOM 2305 N N . VAL C 3 5 ? -19.189 -41.87 24.049 1 67.65 5 VAL C N 1
ATOM 2306 C CA . VAL C 3 5 ? -20.28 -42.347 24.91 1 65.97 5 VAL C CA 1
ATOM 2307 C C . VAL C 3 5 ? -21.636 -42.009 24.287 1 64.29 5 VAL C C 1
ATOM 2308 O O . VAL C 3 5 ? -22 -40.836 24.224 1 63.88 5 VAL C O 1
ATOM 2312 N N . GLU C 3 6 ? -22.403 -43.035 23.886 1 63.48 6 GLU C N 1
ATOM 2313 C CA . GLU C 3 6 ? -23.742 -42.867 23.31 1 63.25 6 GLU C CA 1
ATOM 2314 C C . GLU C 3 6 ? -24.829 -42.808 24.369 1 64.44 6 GLU C C 1
ATOM 2315 O O . GLU C 3 6 ? -24.697 -43.409 25.432 1 65.03 6 GLU C O 1
ATOM 2321 N N . SER C 3 7 ? -25.941 -42.142 24.038 1 64.77 7 SER C N 1
ATOM 2322 C CA . SER C 3 7 ? -27.122 -42.041 24.889 1 65.1 7 SER C CA 1
ATOM 2323 C C . SER C 3 7 ? -28.377 -41.746 24.044 1 65.42 7 SER C C 1
ATOM 2324 O O . SER C 3 7 ? -28.278 -41.447 22.858 1 64.78 7 SER C O 1
ATOM 2327 N N . GLY C 3 8 ? -29.548 -41.888 24.651 1 66.17 8 GLY C N 1
ATOM 2328 C CA . GLY C 3 8 ? -30.811 -41.62 23.984 1 67.1 8 GLY C CA 1
ATOM 2329 C C . GLY C 3 8 ? -31.529 -42.836 23.445 1 68.57 8 GLY C C 1
ATOM 2330 O O . GLY C 3 8 ? -32.596 -42.689 22.858 1 69.6 8 GLY C O 1
ATOM 2331 N N . GLY C 3 9 ? -30.96 -44.021 23.606 1 69.17 9 GLY C N 1
ATOM 2332 C CA . GLY C 3 9 ? -31.593 -45.242 23.124 1 70.65 9 GLY C CA 1
ATOM 2333 C C . GLY C 3 9 ? -32.801 -45.639 23.951 1 72.32 9 GLY C C 1
ATOM 2334 O O . GLY C 3 9 ? -32.954 -45.184 25.09 1 73.09 9 GLY C O 1
ATOM 2335 N N . GLY C 3 10 ? -33.662 -46.487 23.39 1 72.59 10 GLY C N 1
ATOM 2336 C CA . GLY C 3 10 ? -34.845 -46.938 24.111 1 73.17 10 GLY C CA 1
ATOM 2337 C C . GLY C 3 10 ? -35.935 -47.571 23.277 1 73.73 10 GLY C C 1
ATOM 2338 O O . GLY C 3 10 ? -35.727 -47.897 22.108 1 73.78 10 GLY C O 1
ATOM 2339 N N . LEU C 3 11 ? -37.114 -47.751 23.896 1 73.92 11 LEU C N 1
ATOM 2340 C CA . LEU C 3 11 ? -38.296 -48.348 23.286 1 74.56 11 LEU C CA 1
ATOM 2341 C C . LEU C 3 11 ? -39.115 -47.286 22.584 1 75.14 11 LEU C C 1
ATOM 2342 O O . LEU C 3 11 ? -39.359 -46.219 23.144 1 75.18 11 LEU C O 1
ATOM 2347 N N . VAL C 3 12 ? -39.578 -47.592 21.371 1 75.38 12 VAL C N 1
ATOM 2348 C CA . VAL C 3 12 ? -40.356 -46.663 20.554 1 75.93 12 VAL C CA 1
ATOM 2349 C C . VAL C 3 12 ? -41.365 -47.452 19.681 1 76.09 12 VAL C C 1
ATOM 2350 O O . VAL C 3 12 ? -41.111 -48.597 19.306 1 75.91 12 VAL C O 1
ATOM 2354 N N . GLN C 3 13 ? -42.531 -46.865 19.416 1 76.28 13 GLN C N 1
ATOM 2355 C CA . GLN C 3 13 ? -43.558 -47.499 18.589 1 76.97 13 GLN C CA 1
ATOM 2356 C C . GLN C 3 13 ? -43.261 -47.249 17.093 1 76.45 13 GLN C C 1
ATOM 2357 O O . GLN C 3 13 ? -42.615 -46.251 16.759 1 76.63 13 GLN C O 1
ATOM 2363 N N . PRO C 3 14 ? -43.739 -48.113 16.166 1 75.7 14 PRO C N 1
ATOM 2364 C CA . PRO C 3 14 ? -43.486 -47.865 14.734 1 75.14 14 PRO C CA 1
ATOM 2365 C C . PRO C 3 14 ? -44.018 -46.509 14.284 1 74.38 14 PRO C C 1
ATOM 2366 O O . PRO C 3 14 ? -45.083 -46.078 14.713 1 74.76 14 PRO C O 1
ATOM 2370 N N . GLY C 3 15 ? -43.218 -45.812 13.494 1 73.07 15 GLY C N 1
ATOM 2371 C CA . GLY C 3 15 ? -43.522 -44.463 13.044 1 72.3 15 GLY C CA 1
ATOM 2372 C C . GLY C 3 15 ? -43.05 -43.394 14.012 1 71.22 15 GLY C C 1
ATOM 2373 O O . GLY C 3 15 ? -43.111 -42.208 13.693 1 71.59 15 GLY C O 1
ATOM 2374 N N . GLY C 3 16 ? -42.57 -43.804 15.186 1 69.98 16 GLY C N 1
ATOM 2375 C CA . GLY C 3 16 ? -42.066 -42.891 16.198 1 69.63 16 GLY C CA 1
ATOM 2376 C C . GLY C 3 16 ? -40.682 -42.36 15.888 1 69.23 16 GLY C C 1
ATOM 2377 O O . GLY C 3 16 ? -40.071 -42.719 14.875 1 69.18 16 GLY C O 1
ATOM 2378 N N . SER C 3 17 ? -40.183 -41.483 16.755 1 68.72 17 SER C N 1
ATOM 2379 C CA . SER C 3 17 ? -38.863 -40.899 16.563 1 68.43 17 SER C CA 1
ATOM 2380 C C . SER C 3 17 ? -38.001 -40.966 17.826 1 67.11 17 SER C C 1
ATOM 2381 O O . SER C 3 17 ? -38.51 -41.11 18.938 1 67.32 17 SER C O 1
ATOM 2384 N N . LEU C 3 18 ? -36.691 -40.917 17.644 1 65.65 18 LEU C N 1
ATOM 2385 C CA . LEU C 3 18 ? -35.748 -40.994 18.752 1 64.59 18 LEU C CA 1
ATOM 2386 C C . LEU C 3 18 ? -34.496 -40.196 18.395 1 62.6 18 LEU C C 1
ATOM 2387 O O . LEU C 3 18 ? -34.097 -40.208 17.241 1 62.84 18 LEU C O 1
ATOM 2392 N N . ARG C 3 19 ? -33.871 -39.513 19.362 1 60.51 19 ARG C N 1
ATOM 2393 C CA . ARG C 3 19 ? -32.637 -38.782 19.091 1 58.89 19 ARG C CA 1
ATOM 2394 C C . ARG C 3 19 ? -31.476 -39.353 19.894 1 57.74 19 ARG C C 1
ATOM 2395 O O . ARG C 3 19 ? -31.5 -39.324 21.122 1 57.6 19 ARG C O 1
ATOM 2403 N N . LEU C 3 20 ? -30.449 -39.861 19.202 1 56.5 20 LEU C N 1
ATOM 2404 C CA . LEU C 3 20 ? -29.28 -40.387 19.879 1 56.23 20 LEU C CA 1
ATOM 2405 C C . LEU C 3 20 ? -28.195 -39.316 19.963 1 56.69 20 LEU C C 1
ATOM 2406 O O . LEU C 3 20 ? -28.089 -38.468 19.085 1 57.09 20 LEU C O 1
ATOM 2411 N N . SER C 3 21 ? -27.377 -39.363 21.014 1 56.39 21 SER C N 1
ATOM 2412 C CA . SER C 3 21 ? -26.272 -38.432 21.208 1 56.39 21 SER C CA 1
ATOM 2413 C C . SER C 3 21 ? -24.983 -39.204 21.425 1 55.93 21 SER C C 1
ATOM 2414 O O . SER C 3 21 ? -25 -40.303 21.97 1 55.41 21 SER C O 1
ATOM 2417 N N . CYS C 3 22 ? -23.862 -38.593 21.078 1 55.76 22 CYS C N 1
ATOM 2418 C CA . CYS C 3 22 ? -22.571 -39.173 21.333 1 56.5 22 CYS C CA 1
ATOM 2419 C C . CYS C 3 22 ? -21.647 -38.075 21.817 1 57.57 22 CYS C C 1
ATOM 2420 O O . CYS C 3 22 ? -21.451 -37.081 21.122 1 57.21 22 CYS C O 1
ATOM 2423 N N . ALA C 3 23 ? -21.096 -38.256 23.021 1 58.76 23 ALA C N 1
ATOM 2424 C CA . ALA C 3 23 ? -20.146 -37.339 23.646 1 59.95 23 ALA C CA 1
ATOM 2425 C C . ALA C 3 23 ? -18.758 -37.877 23.376 1 61.5 23 ALA C C 1
ATOM 2426 O O . ALA C 3 23 ? -18.488 -39.049 23.634 1 61.37 23 ALA C O 1
ATOM 2428 N N . ALA C 3 24 ? -17.901 -37.054 22.8 1 63.03 24 ALA C N 1
ATOM 2429 C CA . ALA C 3 24 ? -16.537 -37.447 22.503 1 65.29 24 ALA C CA 1
ATOM 2430 C C . ALA C 3 24 ? -15.589 -36.62 23.383 1 68.58 24 ALA C C 1
ATOM 2431 O O . ALA C 3 24 ? -15.719 -35.399 23.443 1 68.85 24 ALA C O 1
ATOM 2433 N N . SER C 3 25 ? -14.684 -37.281 24.117 1 71.22 25 SER C N 1
ATOM 2434 C CA . SER C 3 25 ? -13.772 -36.549 24.996 1 74.07 25 SER C CA 1
ATOM 2435 C C . SER C 3 25 ? -12.312 -36.746 24.641 1 75.85 25 SER C C 1
ATOM 2436 O O . SER C 3 25 ? -11.581 -37.425 25.355 1 76.64 25 SER C O 1
ATOM 2439 N N . GLY C 3 26 ? -11.908 -36.129 23.539 1 76.39 26 GLY C N 1
ATOM 2440 C CA . GLY C 3 26 ? -10.537 -36.129 23.043 1 77.13 26 GLY C CA 1
ATOM 2441 C C . GLY C 3 26 ? -10.183 -34.828 22.33 1 77.54 26 GLY C C 1
ATOM 2442 O O . GLY C 3 26 ? -11.055 -33.978 22.072 1 77.82 26 GLY C O 1
ATOM 2443 N N . ARG C 3 27 ? -8.895 -34.657 21.994 1 76.94 27 ARG C N 1
ATOM 2444 C CA . ARG C 3 27 ? -8.454 -33.463 21.268 1 76.69 27 ARG C CA 1
ATOM 2445 C C . ARG C 3 27 ? -8.869 -33.534 19.756 1 74.97 27 ARG C C 1
ATOM 2446 O O . ARG C 3 27 ? -9.273 -34.599 19.265 1 74.77 27 ARG C O 1
ATOM 2454 N N . SER C 3 28 ? -8.773 -32.387 19.04 1 73 28 SER C N 1
ATOM 2455 C CA . SER C 3 28 ? -9.021 -32.266 17.596 1 71.18 28 SER C CA 1
ATOM 2456 C C . SER C 3 28 ? -10.369 -32.823 17.098 1 67.97 28 SER C C 1
ATOM 2457 O O . SER C 3 28 ? -10.428 -33.253 15.941 1 67.64 28 SER C O 1
ATOM 2460 N N . PHE C 3 29 ? -11.451 -32.794 17.937 1 65.46 29 PHE C N 1
ATOM 2461 C CA . PHE C 3 29 ? -12.771 -33.349 17.552 1 63.15 29 PHE C CA 1
ATOM 2462 C C . PHE C 3 29 ? -13.299 -32.869 16.195 1 61.12 29 PHE C C 1
ATOM 2463 O O . PHE C 3 29 ? -13.816 -33.68 15.421 1 60.88 29 PHE C O 1
ATOM 2471 N N . SER C 3 30 ? -13.226 -31.559 15.936 1 59.51 30 SER C N 1
ATOM 2472 C CA . SER C 3 30 ? -13.731 -31.005 14.691 1 58.8 30 SER C CA 1
ATOM 2473 C C . SER C 3 30 ? -13.089 -31.616 13.426 1 56.88 30 SER C C 1
ATOM 2474 O O . SER C 3 30 ? -13.733 -31.633 12.384 1 56.45 30 SER C O 1
ATOM 2477 N N . ASP C 3 31 ? -11.866 -32.176 13.537 1 55.4 31 ASP C N 1
ATOM 2478 C CA . ASP C 3 31 ? -11.158 -32.783 12.402 1 54.75 31 ASP C CA 1
ATOM 2479 C C . ASP C 3 31 ? -11.52 -34.241 12.116 1 52.87 31 ASP C C 1
ATOM 2480 O O . ASP C 3 31 ? -11.134 -34.774 11.072 1 52.39 31 ASP C O 1
ATOM 2485 N N . TYR C 3 32 ? -12.272 -34.876 13.01 1 51.2 32 TYR C N 1
ATOM 2486 C CA . TYR C 3 32 ? -12.693 -36.244 12.814 1 50.1 32 TYR C CA 1
ATOM 2487 C C . TYR C 3 32 ? -13.983 -36.325 12.011 1 49.43 32 TYR C C 1
ATOM 2488 O O . TYR C 3 32 ? -14.843 -35.455 12.118 1 49.76 32 TYR C O 1
ATOM 2497 N N . THR C 3 33 ? -14.141 -37.413 11.253 1 47.91 33 THR C N 1
ATOM 2498 C CA . THR C 3 33 ? -15.397 -37.727 10.623 1 46.99 33 THR C CA 1
ATOM 2499 C C . THR C 3 33 ? -16.1 -38.602 11.684 1 47.15 33 THR C C 1
ATOM 2500 O O . THR C 3 33 ? -15.501 -39.54 12.203 1 47.02 33 THR C O 1
ATOM 2504 N N . MET C 3 34 ? -17.337 -38.27 12.043 1 47.55 34 MET C N 1
ATOM 2505 C CA . MET C 3 34 ? -18.072 -39.025 13.058 1 47.91 34 MET C CA 1
ATOM 2506 C C . MET C 3 34 ? -19.128 -39.87 12.379 1 48.53 34 MET C C 1
ATOM 2507 O O . MET C 3 34 ? -19.806 -39.387 11.468 1 48.55 34 MET C O 1
ATOM 2512 N N . GLY C 3 35 ? -19.253 -41.124 12.801 1 48.13 35 GLY C N 1
ATOM 2513 C CA . GLY C 3 35 ? -20.232 -42.006 12.203 1 48.64 35 GLY C CA 1
ATOM 2514 C C . GLY C 3 35 ? -21.14 -42.696 13.189 1 49.97 35 GLY C C 1
ATOM 2515 O O . GLY C 3 35 ? -20.83 -42.798 14.379 1 49.95 35 GLY C O 1
ATOM 2516 N N . TRP C 3 36 ? -22.296 -43.155 12.68 1 50.19 36 TRP C N 1
ATOM 2517 C CA . TRP C 3 36 ? -23.266 -43.959 13.41 1 50.29 36 TRP C CA 1
ATOM 2518 C C . TRP C 3 36 ? -23.347 -45.272 12.657 1 51.3 36 TRP C C 1
ATOM 2519 O O . TRP C 3 36 ? -23.337 -45.306 11.424 1 51.31 36 TRP C O 1
ATOM 2530 N N . PHE C 3 37 ? -23.274 -46.361 13.414 1 51.69 37 PHE C N 1
ATOM 2531 C CA . PHE C 3 37 ? -23.342 -47.727 12.916 1 51.97 37 PHE C CA 1
ATOM 2532 C C . PHE C 3 37 ? -24.378 -48.448 13.769 1 53.54 37 PHE C C 1
ATOM 2533 O O . PHE C 3 37 ? -24.719 -47.988 14.859 1 53.51 37 PHE C O 1
ATOM 2541 N N . ARG C 3 38 ? -24.899 -49.564 13.276 1 54.6 38 ARG C N 1
ATOM 2542 C CA . ARG C 3 38 ? -25.891 -50.33 14.024 1 55.07 38 ARG C CA 1
ATOM 2543 C C . ARG C 3 38 ? -25.733 -51.824 13.808 1 56.32 38 ARG C C 1
ATOM 2544 O O . ARG C 3 38 ? -25.302 -52.258 12.751 1 56.31 38 ARG C O 1
ATOM 2552 N N . GLN C 3 39 ? -26.052 -52.604 14.834 1 57.07 39 GLN C N 1
ATOM 2553 C CA . GLN C 3 39 ? -26.01 -54.044 14.739 1 57.98 39 GLN C CA 1
ATOM 2554 C C . GLN C 3 39 ? -27.343 -54.601 15.213 1 59.33 39 GLN C C 1
ATOM 2555 O O . GLN C 3 39 ? -27.683 -54.493 16.387 1 59.4 39 GLN C O 1
ATOM 2561 N N . ALA C 3 40 ? -28.123 -55.141 14.281 1 60.08 40 ALA C N 1
ATOM 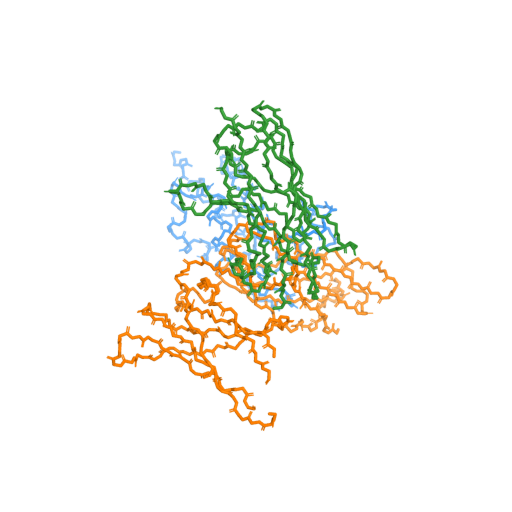2562 C CA . ALA C 3 40 ? -29.408 -55.75 14.577 1 60.78 40 ALA C CA 1
ATOM 2563 C C . ALA C 3 40 ? -29.187 -57.216 15.028 1 61.76 40 ALA C C 1
ATOM 2564 O O . ALA C 3 40 ? -28.181 -57.822 14.663 1 61.76 40 ALA C O 1
ATOM 2566 N N . PRO C 3 41 ? -30.116 -57.814 15.803 1 62.44 41 PRO C N 1
ATOM 2567 C CA . PRO C 3 41 ? -29.926 -59.221 16.225 1 63.34 41 PRO C CA 1
ATOM 2568 C C . PRO C 3 41 ? -29.633 -60.167 15.064 1 64.9 41 PRO C C 1
ATOM 2569 O O . PRO C 3 41 ? -30.342 -60.139 14.056 1 65.72 41 PRO C O 1
ATOM 2573 N N . GLY C 3 42 ? -28.536 -60.916 15.17 1 64.64 42 GLY C N 1
ATOM 2574 C CA . GLY C 3 42 ? -28.139 -61.869 14.144 1 64.47 42 GLY C CA 1
ATOM 2575 C C . GLY C 3 42 ? -27.515 -61.286 12.897 1 64.64 42 GLY C C 1
ATOM 2576 O O . GLY C 3 42 ? -27.221 -62.027 11.95 1 65.24 42 GLY C O 1
ATOM 2577 N N . LYS C 3 43 ? -27.294 -59.98 12.874 1 64.03 43 LYS C N 1
ATOM 2578 C CA . LYS C 3 43 ? -26.699 -59.339 11.708 1 64.31 43 LYS C CA 1
ATOM 2579 C C . LYS C 3 43 ? -25.34 -58.748 12.019 1 63.79 43 LYS C C 1
ATOM 2580 O O . LYS C 3 43 ? -25.022 -58.476 13.174 1 63.54 43 LYS C O 1
ATOM 2586 N N . GLU C 3 44 ? -24.557 -58.518 10.97 1 63.56 44 GLU C N 1
ATOM 2587 C CA . GLU C 3 44 ? -23.271 -57.854 11.044 1 63.56 44 GLU C CA 1
ATOM 2588 C C . GLU C 3 44 ? -23.484 -56.354 11.296 1 63.12 44 GLU C C 1
ATOM 2589 O O . GLU C 3 44 ? -24.519 -55.776 10.941 1 62.95 44 GLU C O 1
ATOM 2595 N N . ARG C 3 45 ? -22.493 -55.72 11.911 1 62.5 45 ARG C N 1
ATOM 2596 C CA . ARG C 3 45 ? -22.533 -54.298 12.179 1 61.82 45 ARG C CA 1
ATOM 2597 C C . ARG C 3 45 ? -22.508 -53.538 10.848 1 60.02 45 ARG C C 1
ATOM 2598 O O . ARG C 3 45 ? -21.733 -53.882 9.951 1 60.17 45 ARG C O 1
ATOM 2606 N N . GLU C 3 46 ? -23.419 -52.572 10.684 1 58.22 46 GLU C N 1
ATOM 2607 C CA . GLU C 3 46 ? -23.536 -51.842 9.43 1 56.92 46 GLU C CA 1
ATOM 2608 C C . GLU C 3 46 ? -23.511 -50.34 9.604 1 55.44 46 GLU C C 1
ATOM 2609 O O . GLU C 3 46 ? -23.949 -49.82 10.623 1 55.76 46 GLU C O 1
ATOM 2615 N N . PHE C 3 47 ? -23.03 -49.642 8.582 1 53.62 47 PHE C N 1
ATOM 2616 C CA . PHE C 3 47 ? -22.985 -48.19 8.538 1 51.8 47 PHE C CA 1
ATOM 2617 C C . PHE C 3 47 ? -24.404 -47.622 8.495 1 51.18 47 PHE C C 1
ATOM 2618 O O . PHE C 3 47 ? -25.255 -48.18 7.795 1 51.36 47 PHE C O 1
ATOM 2626 N N . VAL C 3 48 ? -24.669 -46.521 9.226 1 50.5 48 VAL C N 1
ATOM 2627 C CA . VAL C 3 48 ? -25.973 -45.871 9.112 1 50.88 48 VAL C CA 1
ATOM 2628 C C . VAL C 3 48 ? -25.79 -44.406 8.59 1 49.73 48 VAL C C 1
ATOM 2629 O O . VAL C 3 48 ? -26.454 -44.023 7.634 1 49.75 48 VAL C O 1
ATOM 2633 N N . ALA C 3 49 ? -24.872 -43.624 9.169 1 48.8 49 ALA C N 1
ATOM 2634 C CA . ALA C 3 49 ? -24.66 -42.24 8.754 1 48.49 49 ALA C CA 1
ATOM 2635 C C . ALA C 3 49 ? -23.29 -41.721 9.163 1 48.51 49 ALA C C 1
ATOM 2636 O O . ALA C 3 49 ? -22.696 -42.22 10.105 1 48.25 49 ALA C O 1
ATOM 2638 N N . ALA C 3 50 ? -22.775 -40.727 8.437 1 48.5 50 ALA C N 1
ATOM 2639 C CA . ALA C 3 50 ? -21.505 -40.101 8.782 1 48.08 50 ALA C CA 1
ATOM 2640 C C . ALA C 3 50 ? -21.536 -38.603 8.516 1 47.31 50 ALA C C 1
ATOM 2641 O O . ALA C 3 50 ? -22.223 -38.126 7.618 1 47.19 50 ALA C O 1
ATOM 2643 N N . ILE C 3 51 ? -20.839 -37.871 9.354 1 46.57 51 ILE C N 1
ATOM 2644 C CA . ILE C 3 51 ? -20.679 -36.446 9.238 1 46.64 51 ILE C CA 1
ATOM 2645 C C . ILE C 3 51 ? -19.157 -36.145 9.187 1 46.76 51 ILE C C 1
ATOM 2646 O O . ILE C 3 51 ? -18.408 -36.416 10.126 1 46.59 51 ILE C O 1
ATOM 2651 N N . SER C 3 52 ? -18.723 -35.66 8.042 1 46.39 52 SER C N 1
ATOM 2652 C CA . SER C 3 52 ? -17.357 -35.324 7.734 1 47.11 52 SER C CA 1
ATOM 2653 C C . SER C 3 52 ? -16.843 -34.179 8.607 1 48.44 52 SER C C 1
ATOM 2654 O O . SER C 3 52 ? -17.64 -33.394 9.148 1 49.07 52 SER C O 1
ATOM 2657 N N . TRP C 3 53 ? -15.5 -34.042 8.684 1 48.36 53 TRP C N 1
ATOM 2658 C CA . TRP C 3 53 ? -14.801 -32.915 9.324 1 48.55 53 TRP C CA 1
ATOM 2659 C C . TRP C 3 53 ? -15.321 -31.562 8.725 1 48.5 53 TRP C C 1
ATOM 2660 O O . TRP C 3 53 ? -15.324 -30.543 9.411 1 48.66 53 TRP C O 1
ATOM 2671 N N . SER C 3 54 ? -15.788 -31.572 7.471 1 48.18 54 SER C N 1
ATOM 2672 C CA . SER C 3 54 ? -16.309 -30.386 6.811 1 48.93 54 SER C CA 1
ATOM 2673 C C . SER C 3 54 ? -17.806 -30.123 7.065 1 48.84 54 SER C C 1
ATOM 2674 O O . SER C 3 54 ? -18.303 -29.083 6.681 1 49.61 54 SER C O 1
ATOM 2677 N N . GLY C 3 55 ? -18.498 -31.059 7.699 1 48.35 55 GLY C N 1
ATOM 2678 C CA . GLY C 3 55 ? -19.914 -30.975 8.011 1 47.64 55 GLY C CA 1
ATOM 2679 C C . GLY C 3 55 ? -20.825 -31.708 7.043 1 46.63 55 GLY C C 1
ATOM 2680 O O . GLY C 3 55 ? -22.039 -31.663 7.205 1 46.81 55 GLY C O 1
ATOM 2681 N N . GLY C 3 56 ? -20.259 -32.317 6.007 1 45.7 56 GLY C N 1
ATOM 2682 C CA . GLY C 3 56 ? -21.023 -33.028 4.99 1 45.6 56 GLY C CA 1
ATOM 2683 C C . GLY C 3 56 ? -21.554 -34.346 5.502 1 46.2 56 GLY C C 1
ATOM 2684 O O . GLY C 3 56 ? -20.868 -35.054 6.237 1 46.36 56 GLY C O 1
ATOM 2685 N N . SER C 3 57 ? -22.792 -34.668 5.161 1 46.42 57 SER C N 1
ATOM 2686 C CA . SER C 3 57 ? -23.426 -35.89 5.616 1 46.41 57 SER C CA 1
ATOM 2687 C C . SER C 3 57 ? -23.514 -36.987 4.544 1 47.27 57 SER C C 1
ATOM 2688 O O . SER C 3 57 ? -23.57 -36.714 3.349 1 47.6 57 SER C O 1
ATOM 2691 N N . THR C 3 58 ? -23.51 -38.232 5 1 47.3 58 THR C N 1
ATOM 2692 C CA . THR C 3 58 ? -23.632 -39.421 4.176 1 47.54 58 THR C CA 1
ATOM 2693 C C . THR C 3 58 ? -24.575 -40.358 4.911 1 47.46 58 THR C C 1
ATOM 2694 O O . THR C 3 58 ? -24.556 -40.408 6.133 1 47 58 THR C O 1
ATOM 2698 N N . TYR C 3 59 ? -25.434 -41.071 4.178 1 47.62 59 TYR C N 1
ATOM 2699 C CA . TYR C 3 59 ? -26.39 -41.972 4.801 1 47.5 59 TYR C CA 1
ATOM 2700 C C . TYR C 3 59 ? -26.42 -43.284 4.085 1 49.12 59 TYR C C 1
ATOM 2701 O O . TYR C 3 59 ? -26.283 -43.339 2.865 1 49.53 59 TYR C O 1
ATOM 2710 N N . ALA C 3 60 ? -26.708 -44.348 4.83 1 50.08 60 ALA C N 1
ATOM 2711 C CA . ALA C 3 60 ? -26.982 -45.661 4.273 1 51.1 60 ALA C CA 1
ATOM 2712 C C . ALA C 3 60 ? -28.334 -45.531 3.548 1 51.77 60 ALA C C 1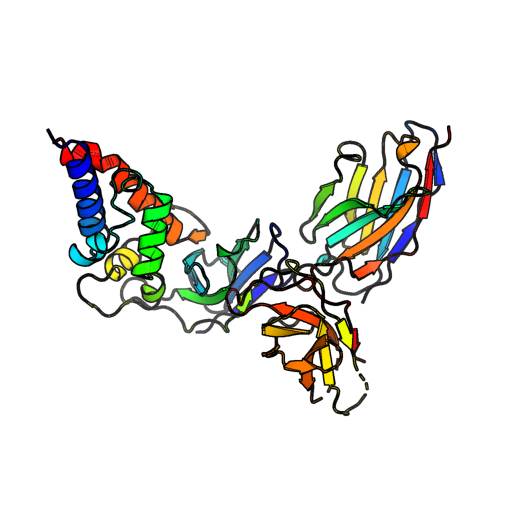
ATOM 2713 O O . ALA C 3 60 ? -29.208 -44.793 4.017 1 51.69 60 ALA C O 1
ATOM 2715 N N . ASP C 3 61 ? -28.495 -46.201 2.405 1 52.66 61 ASP C N 1
ATOM 2716 C CA . ASP C 3 61 ? -29.737 -46.117 1.636 1 54.35 61 ASP C CA 1
ATOM 2717 C C . ASP C 3 61 ? -30.969 -46.585 2.41 1 56.1 61 ASP C C 1
ATOM 2718 O O . ASP C 3 61 ? -32.054 -46.071 2.176 1 56.44 61 ASP C O 1
ATOM 2723 N N . SER C 3 62 ? -30.802 -47.501 3.366 1 57.47 62 SER C N 1
ATOM 2724 C CA . SER C 3 62 ? -31.909 -47.99 4.204 1 59.32 62 SER C CA 1
ATOM 2725 C C . SER C 3 62 ? -32.446 -46.931 5.191 1 60.77 62 SER C C 1
ATOM 2726 O O . SER C 3 62 ? -33.532 -47.084 5.731 1 61.34 62 SER C O 1
ATOM 2729 N N . VAL C 3 63 ? -31.684 -45.872 5.423 1 61.15 63 VAL C N 1
ATOM 2730 C CA . VAL C 3 63 ? -31.967 -44.823 6.395 1 61.88 63 VAL C CA 1
ATOM 2731 C C . VAL C 3 63 ? -32.229 -43.435 5.749 1 62.23 63 VAL C C 1
ATOM 2732 O O . VAL C 3 63 ? -32.735 -42.533 6.41 1 62.32 63 VAL C O 1
ATOM 2736 N N . LYS C 3 64 ? -31.913 -43.297 4.453 1 62.44 64 LYS C N 1
ATOM 2737 C CA . LYS C 3 64 ? -32.066 -42.097 3.635 1 62.69 64 LYS C CA 1
ATOM 2738 C C . LYS C 3 64 ? -33.471 -41.495 3.74 1 61.83 64 LYS C C 1
ATOM 2739 O O . LYS C 3 64 ? -34.468 -42.193 3.559 1 62 64 LYS C O 1
ATOM 2745 N N . GLY C 3 65 ? -33.52 -40.215 4.08 1 60.72 65 GLY C N 1
ATOM 2746 C CA . GLY C 3 65 ? -34.75 -39.463 4.233 1 60.24 65 GLY C CA 1
ATOM 2747 C C . GLY C 3 65 ? -35.38 -39.531 5.604 1 60.35 65 GLY C C 1
ATOM 2748 O O . GLY C 3 65 ? -36.217 -38.692 5.931 1 62.04 65 GLY C O 1
ATOM 2749 N N . ARG C 3 66 ? -35.033 -40.534 6.408 1 58.74 66 ARG C N 1
ATOM 2750 C CA . ARG C 3 66 ? -35.636 -40.711 7.725 1 57.39 66 ARG C CA 1
ATOM 2751 C C . ARG C 3 66 ? -34.726 -40.276 8.861 1 56.8 66 ARG C C 1
ATOM 2752 O O . ARG C 3 66 ? -35.21 -39.778 9.876 1 56.83 66 ARG C O 1
ATOM 2760 N N . PHE C 3 67 ? -33.412 -40.482 8.71 1 55.78 67 PHE C N 1
ATOM 2761 C CA . PHE C 3 67 ? -32.471 -40.106 9.769 1 55.08 67 PHE C CA 1
ATOM 2762 C C . PHE C 3 67 ? -31.68 -38.881 9.367 1 54.31 67 PHE C C 1
ATOM 2763 O O . PHE C 3 67 ? -31.435 -38.654 8.183 1 54.56 67 PHE C O 1
ATOM 2771 N N . ILE C 3 68 ? -31.275 -38.087 10.357 1 53.49 68 ILE C N 1
ATOM 2772 C CA . ILE C 3 68 ? -30.441 -36.906 10.144 1 52.89 68 ILE C CA 1
ATOM 2773 C C . ILE C 3 68 ? -29.236 -36.927 11.088 1 51.2 68 ILE C C 1
ATOM 2774 O O . ILE C 3 68 ? -29.417 -37.021 12.3 1 50.93 68 ILE C O 1
ATOM 2779 N N . ILE C 3 69 ? -28.015 -36.83 10.537 1 49.57 69 ILE C N 1
ATOM 2780 C CA . ILE C 3 69 ? -26.817 -36.742 11.352 1 48.52 69 ILE C CA 1
ATOM 2781 C C . ILE C 3 69 ? -26.395 -35.252 11.489 1 48.43 69 ILE C C 1
ATOM 2782 O O . ILE C 3 69 ? -26.541 -34.466 10.563 1 48.04 69 ILE C O 1
ATOM 2787 N N . SER C 3 70 ? -25.925 -34.862 12.662 1 48.58 70 SER C N 1
ATOM 2788 C CA . SER C 3 70 ? -25.455 -33.509 12.913 1 48.91 70 SER C CA 1
ATOM 2789 C C . SER C 3 70 ? -24.332 -33.545 13.951 1 49.75 70 SER C C 1
ATOM 2790 O O . SER C 3 70 ? -24.203 -34.515 14.699 1 50.08 70 SER C O 1
ATOM 2793 N N . ARG C 3 71 ? -23.492 -32.512 13.969 1 49.3 71 ARG C N 1
ATOM 2794 C CA . ARG C 3 71 ? -22.4 -32.444 14.924 1 48.68 71 ARG C CA 1
ATOM 2795 C C . ARG C 3 71 ? -22.361 -31.043 15.582 1 49.11 71 ARG C C 1
ATOM 2796 O O . ARG C 3 71 ? -22.803 -30.051 15.004 1 49.26 71 ARG C O 1
ATOM 2804 N N . ASP C 3 72 ? -21.871 -30.987 16.804 1 49.18 72 ASP C N 1
ATOM 2805 C CA . ASP C 3 72 ? -21.697 -29.751 17.536 1 49.79 72 ASP C CA 1
ATOM 2806 C C . ASP C 3 72 ? -20.235 -29.72 17.961 1 50.61 72 ASP C C 1
ATOM 2807 O O . ASP C 3 72 ? -19.841 -30.471 18.861 1 51.09 72 ASP C O 1
ATOM 2812 N N . ASN C 3 73 ? -19.423 -28.886 17.278 1 50.47 73 ASN C N 1
ATOM 2813 C CA . ASN C 3 73 ? -17.986 -28.747 17.537 1 50.71 73 ASN C CA 1
ATOM 2814 C C . ASN C 3 73 ? -17.644 -27.907 18.769 1 52.24 73 ASN C C 1
ATOM 2815 O O . ASN C 3 73 ? -16.474 -27.78 19.093 1 53.28 73 ASN C O 1
ATOM 2820 N N . VAL C 3 74 ? -18.635 -27.281 19.416 1 52.45 74 VAL C N 1
ATOM 2821 C CA . VAL C 3 74 ? -18.405 -26.543 20.649 1 52.72 74 VAL C CA 1
ATOM 2822 C C . VAL C 3 74 ? -18.492 -27.558 21.817 1 53.84 74 VAL C C 1
ATOM 2823 O O . VAL C 3 74 ? -17.628 -27.588 22.694 1 54.77 74 VAL C O 1
ATOM 2827 N N . LYS C 3 75 ? -19.52 -28.402 21.795 1 53.79 75 LYS C N 1
ATOM 2828 C CA . LYS C 3 75 ? -19.76 -29.414 22.807 1 54.51 75 LYS C CA 1
ATOM 2829 C C . LYS C 3 75 ? -19.053 -30.736 22.548 1 55.6 75 LYS C C 1
ATOM 2830 O O . LYS C 3 75 ? -19.09 -31.578 23.436 1 56.11 75 LYS C O 1
ATOM 2836 N N . ASN C 3 76 ? -18.475 -30.949 21.34 1 55.94 76 ASN C N 1
ATOM 2837 C CA . ASN C 3 76 ? -17.829 -32.199 20.899 1 56.89 76 ASN C CA 1
ATOM 2838 C C . ASN C 3 76 ? -18.821 -33.359 20.916 1 56.34 76 ASN C C 1
ATOM 2839 O O . ASN C 3 76 ? -18.574 -34.411 21.49 1 56.09 76 ASN C O 1
ATOM 2844 N N . THR C 3 77 ? -19.982 -33.128 20.304 1 56.27 77 THR C N 1
ATOM 2845 C CA . THR C 3 77 ? -21.072 -34.098 20.276 1 56.06 77 THR C CA 1
ATOM 2846 C C . THR C 3 77 ? -21.594 -34.413 18.852 1 54.31 77 THR C C 1
ATOM 2847 O O . THR C 3 77 ? -21.484 -33.603 17.938 1 53.19 77 THR C O 1
ATOM 2851 N N . VAL C 3 78 ? -22.135 -35.624 18.676 1 53.72 78 VAL C N 1
ATOM 2852 C CA . VAL C 3 78 ? -22.732 -36.072 17.405 1 52.93 78 VAL C CA 1
ATOM 2853 C C . VAL C 3 78 ? -24.171 -36.481 17.696 1 51.75 78 VAL C C 1
ATOM 2854 O O . VAL C 3 78 ? -24.431 -37.097 18.724 1 52.13 78 VAL C O 1
ATOM 2858 N N . TYR C 3 79 ? -25.092 -36.224 16.77 1 50.76 79 TYR C N 1
ATOM 2859 C CA . TYR C 3 79 ? -26.485 -36.603 16.963 1 50.23 79 TYR C CA 1
ATOM 2860 C C . TYR C 3 79 ? -27.006 -37.408 15.812 1 50.02 79 TYR C C 1
ATOM 2861 O O . TYR C 3 79 ? -26.546 -37.275 14.687 1 50.09 79 TYR C O 1
ATOM 2870 N N . LEU C 3 80 ? -27.959 -38.26 16.097 1 50.41 80 LEU C N 1
ATOM 2871 C CA . LEU C 3 80 ? -28.662 -39.015 15.083 1 51.3 80 LEU C CA 1
ATOM 2872 C C . LEU C 3 80 ? -30.128 -38.888 15.422 1 52.56 80 LEU C C 1
ATOM 2873 O O . LEU C 3 80 ? -30.6 -39.511 16.377 1 52.56 80 LEU C O 1
ATOM 2878 N N . GLN C 3 81 ? -30.833 -38.034 14.674 1 53.44 81 GLN C N 1
ATOM 2879 C CA . GLN C 3 81 ? -32.266 -37.844 14.781 1 54.7 81 GLN C CA 1
ATOM 2880 C C . GLN C 3 81 ? -32.856 -38.954 13.938 1 56.9 81 GLN C C 1
ATOM 2881 O O . GLN C 3 81 ? -32.557 -39.031 12.758 1 57.23 81 GLN C O 1
ATOM 2887 N N . MET C 3 82 ? -33.631 -39.852 14.536 1 58.44 82 MET C N 1
ATOM 2888 C CA . MET C 3 82 ? -34.209 -40.983 13.818 1 60.11 82 MET C CA 1
ATOM 2889 C C . MET C 3 82 ? -35.7 -40.828 13.718 1 61.6 82 MET C C 1
ATOM 2890 O O . MET C 3 82 ? -36.384 -41.053 14.697 1 61.88 82 MET C O 1
ATOM 2895 N N . ASN C 3 83 ? -36.216 -40.453 12.547 1 62.47 83 ASN C N 1
ATOM 2896 C CA . ASN C 3 83 ? -37.661 -40.3 12.358 1 63.43 83 ASN C CA 1
ATOM 2897 C C . ASN C 3 83 ? -38.248 -41.497 11.606 1 65.16 83 ASN C C 1
ATOM 2898 O O . ASN C 3 83 ? -37.498 -42.285 11.024 1 65.26 83 ASN C O 1
ATOM 2903 N N . SER C 3 84 ? -39.592 -41.657 11.655 1 66.54 84 SER C N 1
ATOM 2904 C CA . SER C 3 84 ? -40.319 -42.697 10.926 1 67.94 84 SER C CA 1
ATOM 2905 C C . SER C 3 84 ? -39.734 -44.099 11.174 1 68.46 84 SER C C 1
ATOM 2906 O O . SER C 3 84 ? -39.566 -44.888 10.244 1 68.82 84 SER C O 1
ATOM 2909 N N . LEU C 3 85 ? -39.399 -44.388 12.436 1 68.46 85 LEU C N 1
ATOM 2910 C CA . LEU C 3 85 ? -38.781 -45.647 12.847 1 68.95 85 LEU C CA 1
ATOM 2911 C C . LEU C 3 85 ? -39.648 -46.875 12.614 1 70.83 85 LEU C C 1
ATOM 2912 O O . LEU C 3 85 ? -40.786 -46.905 13.029 1 71.01 85 LEU C O 1
ATOM 2917 N N . GLU C 3 86 ? -39.107 -47.903 11.978 1 72.39 86 GLU C N 1
ATOM 2918 C CA . GLU C 3 86 ? -39.834 -49.156 11.74 1 73.98 86 GLU C CA 1
ATOM 2919 C C . GLU C 3 86 ? -39.186 -50.319 12.508 1 74.76 86 GLU C C 1
ATOM 2920 O O . GLU C 3 86 ? -38.054 -50.168 12.956 1 75.06 86 GLU C O 1
ATOM 2926 N N . PRO C 3 87 ? -39.869 -51.461 12.741 1 75.26 87 PRO C N 1
ATOM 2927 C CA . PRO C 3 87 ? -39.239 -52.538 13.533 1 75.41 87 PRO C CA 1
ATOM 2928 C C . PRO C 3 87 ? -37.896 -53.028 12.986 1 75.41 87 PRO C C 1
ATOM 2929 O O . PRO C 3 87 ? -37.089 -53.546 13.756 1 75.69 87 PRO C O 1
ATOM 2933 N N . GLU C 3 88 ? -37.63 -52.808 11.681 1 74.92 88 GLU C N 1
ATOM 2934 C CA . GLU C 3 88 ? -36.357 -53.143 11.019 1 74.92 88 GLU C CA 1
ATOM 2935 C C . GLU C 3 88 ? -35.162 -52.305 11.566 1 73.15 88 GLU C C 1
ATOM 2936 O O . GLU C 3 88 ? -33.997 -52.686 11.402 1 73.42 88 GLU C O 1
ATOM 2942 N N . ASP C 3 89 ? -35.462 -51.155 12.19 1 70.8 89 ASP C N 1
ATOM 2943 C CA . ASP C 3 89 ? -34.473 -50.273 12.775 1 68.88 89 ASP C CA 1
ATOM 2944 C C . ASP C 3 89 ? -34.003 -50.71 14.165 1 67.07 89 ASP C C 1
ATOM 2945 O O . ASP C 3 89 ? -33.106 -50.073 14.696 1 66.98 89 ASP C O 1
ATOM 2950 N N . THR C 3 90 ? -34.6 -51.776 14.755 1 65.51 90 THR C N 1
ATOM 2951 C CA . THR C 3 90 ? -34.22 -52.321 16.06 1 64.3 90 THR C CA 1
ATOM 2952 C C . THR C 3 90 ? -32.793 -52.838 15.981 1 62.7 90 THR C C 1
ATOM 2953 O O . THR C 3 90 ? -32.499 -53.728 15.179 1 63.24 90 THR C O 1
ATOM 2957 N N . ALA C 3 91 ? -31.899 -52.272 16.794 1 60.79 91 ALA C N 1
ATOM 2958 C CA . ALA C 3 91 ? -30.472 -52.596 16.77 1 59.38 91 ALA C CA 1
ATOM 2959 C C . ALA C 3 91 ? -29.742 -51.91 17.974 1 57.99 91 ALA C C 1
ATOM 2960 O O . ALA C 3 91 ? -30.322 -51.081 18.662 1 57.41 91 ALA C O 1
ATOM 2962 N N . VAL C 3 92 ? -28.47 -52.265 18.218 1 57.34 92 VAL C N 1
ATOM 2963 C CA . VAL C 3 92 ? -27.622 -51.541 19.148 1 56.77 92 VAL C CA 1
ATOM 2964 C C . VAL C 3 92 ? -26.955 -50.495 18.231 1 56.4 92 VAL C C 1
ATOM 2965 O O . VAL C 3 92 ? -26.443 -50.834 17.159 1 56.58 92 VAL C O 1
ATOM 2969 N N . TYR C 3 93 ? -27.013 -49.225 18.618 1 55.44 93 TYR C N 1
ATOM 2970 C CA . TYR C 3 93 ? -26.456 -48.151 17.824 1 54.44 93 TYR C CA 1
ATOM 2971 C C . TYR C 3 93 ? -25.137 -47.711 18.406 1 54.88 93 TYR C C 1
ATOM 2972 O O . TYR C 3 93 ? -25.033 -47.431 19.593 1 54.61 93 TYR C O 1
ATOM 2981 N N . TYR C 3 94 ? -24.118 -47.668 17.557 1 55.34 94 TYR C N 1
ATOM 2982 C CA . TYR C 3 94 ? -22.767 -47.29 17.926 1 55.81 94 TYR C CA 1
ATOM 2983 C C . TYR C 3 94 ? -22.311 -45.967 17.293 1 55.84 94 TYR C C 1
ATOM 2984 O O . TYR C 3 94 ? -22.543 -45.7 16.119 1 56.08 94 TYR C O 1
ATOM 2993 N N . CYS C 3 95 ? -21.571 -45.204 18.064 1 55.54 95 CYS C N 1
ATOM 2994 C CA . CYS C 3 95 ? -20.931 -43.968 17.666 1 55.63 95 CYS C CA 1
ATOM 2995 C C . CYS C 3 95 ? -19.46 -44.309 17.392 1 54.88 95 CYS C C 1
ATOM 2996 O O . CYS C 3 95 ? -18.82 -45.019 18.182 1 54.78 95 CYS C O 1
ATOM 2999 N N . ALA C 3 96 ? -18.929 -43.812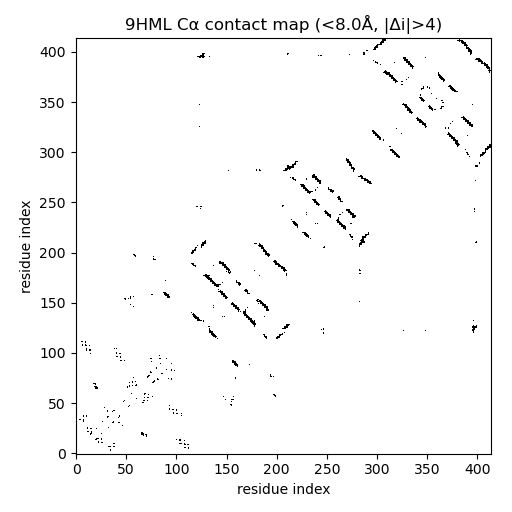 16.275 1 53.67 96 ALA C N 1
ATOM 3000 C CA . ALA C 3 96 ? -17.549 -44.074 15.917 1 52.75 96 ALA C CA 1
ATOM 3001 C C . ALA C 3 96 ? -16.849 -42.815 15.349 1 51.69 96 ALA C C 1
ATOM 3002 O O . ALA C 3 96 ? -17.509 -41.881 14.901 1 51.44 96 ALA C O 1
ATOM 3004 N N . ALA C 3 97 ? -15.513 -42.774 15.443 1 50.71 97 ALA C N 1
ATOM 3005 C CA . ALA C 3 97 ? -14.733 -41.646 14.989 1 50.18 97 ALA C CA 1
ATOM 3006 C C . ALA C 3 97 ? -13.636 -42.096 14.076 1 50.52 97 ALA C C 1
ATOM 3007 O O . ALA C 3 97 ? -12.95 -43.073 14.356 1 50.91 97 ALA C O 1
ATOM 3009 N N . GLU C 3 98 ? -13.427 -41.339 13.009 1 50.25 98 GLU C N 1
ATOM 3010 C CA . GLU C 3 98 ? -12.386 -41.603 12.04 1 49.98 98 GLU C CA 1
ATOM 3011 C C . GLU C 3 98 ? -11.426 -40.409 11.946 1 50.71 98 GLU C C 1
ATOM 3012 O O . GLU C 3 98 ? -11.861 -39.287 11.671 1 51.39 98 GLU C O 1
ATOM 3018 N N . ARG C 3 99 ? -10.113 -40.658 12.111 1 50.63 99 ARG C N 1
ATOM 3019 C CA . ARG C 3 99 ? -9.107 -39.612 11.989 1 50.49 99 ARG C CA 1
ATOM 3020 C C . ARG C 3 99 ? -8.8 -39.417 10.503 1 50.65 99 ARG C C 1
ATOM 3021 O O . ARG C 3 99 ? -7.733 -39.805 10.031 1 50.91 99 ARG C O 1
ATOM 3029 N N . THR C 3 100 ? -9.746 -38.783 9.766 1 50.26 100 THR C N 1
ATOM 3030 C CA . THR C 3 100 ? -9.629 -38.473 8.337 1 49.92 100 THR C CA 1
ATOM 3031 C C . THR C 3 100 ? -8.339 -37.713 8.063 1 49.17 100 THR C C 1
ATOM 3032 O O . THR C 3 100 ? -7.987 -36.792 8.821 1 49.12 100 THR C O 1
ATOM 3036 N N . GLY C 3 101 ? -7.634 -38.127 7.02 1 48.22 101 GLY C N 1
ATOM 3037 C CA . GLY C 3 101 ? -6.34 -37.564 6.678 1 48.15 101 GLY C CA 1
ATOM 3038 C C . GLY C 3 101 ? -5.161 -38.336 7.268 1 48.22 101 GLY C C 1
ATOM 3039 O O . GLY C 3 101 ? -4.013 -38.067 6.939 1 47.61 101 GLY C O 1
ATOM 3040 N N . TRP C 3 102 ? -5.426 -39.292 8.154 1 49.14 102 TRP C N 1
ATOM 3041 C CA . TRP C 3 102 ? -4.387 -40.053 8.845 1 50.75 102 TRP C CA 1
ATOM 3042 C C . TRP C 3 102 ? -4.702 -41.552 8.935 1 51.87 102 TRP C C 1
ATOM 3043 O O . TRP C 3 102 ? -3.818 -42.359 9.191 1 52.55 102 TRP C O 1
ATOM 3054 N N . SER C 3 103 ? -5.953 -41.912 8.749 1 52.1 103 SER C N 1
ATOM 3055 C CA . SER C 3 103 ? -6.417 -43.277 8.852 1 52.22 103 SER C CA 1
ATOM 3056 C C . SER C 3 103 ? -7.506 -43.514 7.786 1 52.37 103 SER C C 1
ATOM 3057 O O . SER C 3 103 ? -8.181 -42.578 7.346 1 52.71 103 SER C O 1
ATOM 3060 N N . SER C 3 104 ? -7.651 -44.759 7.359 1 51.54 104 SER C N 1
ATOM 3061 C CA . SER C 3 104 ? -8.744 -45.132 6.467 1 51.14 104 SER C CA 1
ATOM 3062 C C . SER C 3 104 ? -9.887 -45.819 7.265 1 50.01 104 SER C C 1
ATOM 3063 O O . SER C 3 104 ? -10.861 -46.268 6.668 1 49.62 104 SER C O 1
ATOM 3066 N N . GLU C 3 105 ? -9.77 -45.91 8.607 1 49.32 105 GLU C N 1
ATOM 3067 C CA . GLU C 3 105 ? -10.704 -46.665 9.414 1 49.6 105 GLU C CA 1
ATOM 3068 C C . GLU C 3 105 ? -11.375 -45.857 10.509 1 49.64 105 GLU C C 1
ATOM 3069 O O . GLU C 3 105 ? -10.838 -44.852 10.952 1 49.41 105 GLU C O 1
ATOM 3075 N N . TYR C 3 106 ? -12.501 -46.37 11.026 1 49.91 106 TYR C N 1
ATOM 3076 C CA . TYR C 3 106 ? -13.096 -45.825 12.227 1 50.66 106 TYR C CA 1
ATOM 3077 C C . TYR C 3 106 ? -12.365 -46.607 13.324 1 51.86 106 TYR C C 1
ATOM 3078 O O . TYR C 3 106 ? -12.595 -47.8 13.481 1 52.28 106 TYR C O 1
ATOM 3087 N N . ASP C 3 107 ? -11.404 -45.977 13.987 1 52.49 107 ASP C N 1
ATOM 3088 C CA . ASP C 3 107 ? -10.614 -46.636 15.023 1 53.42 107 ASP C CA 1
ATOM 3089 C C . ASP C 3 107 ? -11.204 -46.513 16.412 1 54.23 107 ASP C C 1
ATOM 3090 O O . ASP C 3 107 ? -10.795 -47.243 17.302 1 54.9 107 ASP C O 1
ATOM 3095 N N . TYR C 3 108 ? -12.106 -45.57 16.629 1 54.9 108 TYR C N 1
ATOM 3096 C CA . TYR C 3 108 ? -12.649 -45.276 17.948 1 55.67 108 TYR C CA 1
ATOM 3097 C C . TYR C 3 108 ? -14.114 -45.596 17.979 1 55.84 108 TYR C C 1
ATOM 3098 O O . TYR C 3 108 ? -14.839 -45.255 17.056 1 55.31 108 TYR C O 1
ATOM 3107 N N . TRP C 3 109 ? -14.54 -46.322 19.012 1 56.3 109 TRP C N 1
ATOM 3108 C CA . TRP C 3 109 ? -15.909 -46.797 19.104 1 56.72 109 TRP C CA 1
ATOM 3109 C C . TRP C 3 109 ? -16.472 -46.656 20.489 1 58.7 109 TRP C C 1
ATOM 3110 O O . TRP C 3 109 ? -15.784 -46.93 21.478 1 59.31 109 TRP C O 1
ATOM 3121 N N . GLY C 3 110 ? -17.748 -46.304 20.553 1 59.53 110 GLY C N 1
ATOM 3122 C CA . GLY C 3 110 ? -18.485 -46.303 21.806 1 60.72 110 GLY C CA 1
ATOM 3123 C C . GLY C 3 110 ? -19.004 -47.707 22.099 1 62.19 110 GLY C C 1
ATOM 3124 O O . GLY C 3 110 ? -18.941 -48.594 21.236 1 62.26 110 GLY C O 1
ATOM 3125 N N . LYS C 3 111 ? -19.546 -47.931 23.307 1 63.35 111 LYS C N 1
ATOM 3126 C CA . LYS C 3 111 ? -20.044 -49.255 23.675 1 65.1 111 LYS C CA 1
ATOM 3127 C C . LYS C 3 111 ? -21.475 -49.57 23.176 1 65.57 111 LYS C C 1
ATOM 3128 O O . LYS C 3 111 ? -21.941 -50.698 23.305 1 66.23 111 LYS C O 1
ATOM 3134 N N . GLY C 3 112 ? -22.147 -48.588 22.612 1 65.49 112 GLY C N 1
ATOM 3135 C CA . GLY C 3 112 ? -23.485 -48.741 22.064 1 65.82 112 GLY C CA 1
ATOM 3136 C C . GLY C 3 112 ? -24.619 -48.235 22.928 1 65.93 112 GLY C C 1
ATOM 3137 O O . GLY C 3 112 ? -24.452 -47.995 24.124 1 66.3 112 GLY C O 1
ATOM 3138 N N . THR C 3 113 ? -25.783 -48.049 22.304 1 65.58 113 THR C N 1
ATOM 3139 C CA . THR C 3 113 ? -27.037 -47.662 22.944 1 65.84 113 THR C CA 1
ATOM 3140 C C . THR C 3 113 ? -28.135 -48.494 22.255 1 66.51 113 THR C C 1
ATOM 3141 O O . THR C 3 113 ? -28.176 -48.558 21.03 1 66.51 113 THR C O 1
ATOM 3145 N N . PRO C 3 114 ? -28.979 -49.208 23.012 1 66.87 114 PRO C N 1
ATOM 3146 C CA . PRO C 3 114 ? -29.983 -50.069 22.366 1 67.31 114 PRO C CA 1
ATOM 3147 C C . PRO C 3 114 ? -31.235 -49.337 21.909 1 68.22 114 PRO C C 1
ATOM 3148 O O . PRO C 3 114 ? -31.804 -48.572 22.667 1 68.92 114 PRO C O 1
ATOM 3152 N N . VAL C 3 115 ? -31.689 -49.605 20.693 1 68.37 115 VAL C N 1
ATOM 3153 C CA . VAL C 3 115 ? -32.904 -49.004 20.164 1 69.32 115 VAL C CA 1
ATOM 3154 C C . VAL C 3 115 ? -33.865 -50.138 19.783 1 71.39 115 VAL C C 1
ATOM 3155 O O . VAL C 3 115 ? -33.487 -51.018 19.02 1 71.36 115 VAL C O 1
ATOM 3159 N N . THR C 3 116 ? -35.08 -50.157 20.357 1 73.28 116 THR C N 1
ATOM 3160 C CA . THR C 3 116 ? -36.052 -51.199 20.047 1 75.55 116 THR C CA 1
ATOM 3161 C C . THR C 3 116 ? -37.342 -50.617 19.511 1 78.1 116 THR C C 1
ATOM 3162 O O . THR C 3 116 ? -38.009 -49.878 20.226 1 78.46 116 THR C O 1
ATOM 3166 N N . VAL C 3 117 ? -37.724 -50.969 18.275 1 79.87 117 VAL C N 1
ATOM 3167 C CA . VAL C 3 117 ? -38.993 -50.507 17.713 1 82.21 117 VAL C CA 1
ATOM 3168 C C . VAL C 3 117 ? -40.009 -51.667 17.826 1 85.17 117 VAL C C 1
ATOM 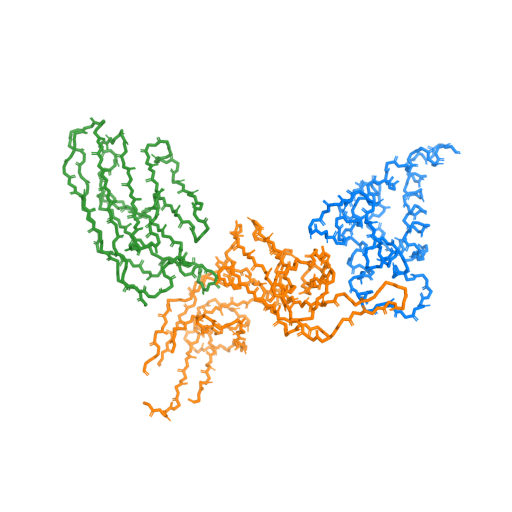3169 O O . VAL C 3 117 ? -40.053 -52.539 16.958 1 85.43 117 VAL C O 1
ATOM 3173 N N . SER C 3 118 ? -40.778 -51.69 18.938 1 87.24 118 SER C N 1
ATOM 3174 C CA . SER C 3 118 ? -41.752 -52.732 19.315 1 89.86 118 SER C CA 1
ATOM 3175 C C . SER C 3 118 ? -42.917 -52.982 18.358 1 92.23 118 SER C C 1
ATOM 3176 O O . SER C 3 118 ? -43.625 -52.04 18.002 1 92.72 118 SER C O 1
ATOM 3179 N N . SER C 3 119 ? -43.179 -54.275 18.055 1 93.33 119 SER C N 1
ATOM 3180 C CA . SER C 3 119 ? -44.256 -54.758 17.177 1 94.74 119 SER C CA 1
ATOM 3181 C C . SER C 3 119 ? -44.118 -54.25 15.739 1 95.65 119 SER C C 1
ATOM 3182 O O . SER C 3 119 ? -43.885 -55.039 14.822 1 96.13 119 SER C O 1
#

Sequence (414 aa):
AARIPAAIDAVIKGIVTKFGVSTESVQGLKSLFTANTYNDVTKIARAINEQYNPSSCLTGGSGADNSICPWAMENFFAARKIPGFIQREAVSMNDVIEKTVKTIVSDAPKTAETRKPSLLAHPGPLVKSEETVILQCWSDVMFEHFLLHREGMFNDTLRLIGEHHDGVSKANFSISRMTQDLAGTYRCYGSVTHSPYQVSAPSDPLDIVIIGLYEKPSLSAAGENVTLSCSSRSSYDMYHLSREGEAHERRLPAGPKVNGTFQADFPLGGTYRCFGSFHDSPYEWSKSSDPLLVSQRQLVESGGGLVQPGGSLRLSCAASGRSFSDYTMGWFRQAPGKEREFVAAISWSGGSTYADSVKGRFIISRDNVKNTVYLQMNSLEPEDTAVYYCAAERTGWSSEYDYWGKGTPVTVSS

Radius of gyration: 26.21 Å; Cα contacts (8 Å, |Δi|>4): 997; chains: 3; bounding box: 60×59×80 Å

Solvent-accessible surface area: 20438 Å² total; per-residue (Å²): 163,64,186,50,78,45,12,22,81,16,2,12,148,18,1,26,118,123,1,38,1,31,68,147,30,2,87,42,46,161,99,16,21,63,59,135,25,24,69,47,28,79,111,0,8,83,18,8,5,118,84,39,53,0,3,72,1,7,94,29,40,113,76,67,135,89,30,4,16,90,14,0,28,137,35,0,8,32,11,199,112,7,92,48,24,90,183,113,99,41,6,20,1,18,71,5,1,64,94,22,0,111,62,16,24,61,54,4,78,134,92,46,156,152,170,86,3,47,20,74,15,68,10,0,2,0,5,52,51,108,56,43,0,39,0,39,0,88,7,112,62,78,6,117,38,0,3,0,27,5,80,25,97,18,35,6,0,8,22,1,54,9,86,76,132,130,45,43,0,68,5,80,24,66,3,94,130,2,35,92,41,40,2,0,14,0,58,0,25,0,25,74,58,136,89,101,49,93,17,10,43,56,3,90,81,6,52,0,0,3,2,23,67,59,114,70,4,71,26,58,92,135,94,127,134,53,73,0,17,0,21,10,190,33,68,4,63,39,0,9,6,2,101,23,50,62,47,128,20,98,166,63,88,27,26,106,90,160,126,45,32,53,49,9,78,2,87,47,69,53,19,27,3,0,0,0,1,61,142,137,23,70,42,24,6,0,85,0,0,93,39,39,117,32,138,82,20,108,9,75,13,60,40,30,27,128,15,118,62,49,24,64,34,119,0,34,0,50,8,70,26,208,53,6,50,36,0,15,0,0,0,24,14,65,18,114,93,98,118,104,49,68,0,0,9,10,28,32,76,39,41,61,80,58,20,118,72,0,140,78,50,4,86,7,39,37,43,74,140,122,49,15,0,30,0,41,0,52,53,0,66,49,138,2,34,6,52,0,30,0,0,0,2,20,9,3,13,0,8,36,43,29,23,85,7,162,16,9,88,2,59,4,32,135

Organism: NCBI:txid1036727

B-factor: mean 72.29, std 20.17, range [44.78, 145.67]

InterPro domains:
  IPR006373 Variant surface antigen Rifin [PF02009] (39-348)
  IPR006373 Variant surface antigen Rifin [TIGR01477] (1-348)

Secondary structure (DSSP, 8-state):
--HHHHHHHHHHHHHHHHH---HHHHHT-TTTSSTTTTT-HHHHHHHHHHHH-GGGGTT-----TT-SHHHHIIIIIT-SS-TTSTT-SEEEHHHHHHHHHHHHHHHHHHHHH-/---EEEEES-SEEETT--EEEEEEESS--SEEEEEEEESS-EEEEEE-EEETTEEEEEEEESS--GGG-EEEEEEEEEETTTTEE-PPPPPEEEEEE-SS---EEE---S--EEEEEESS--SEEEEEETT-S--EEEE-EE-TTS-EEEEEE---EEEEEEEETTEEEEE-PPPPPEE--/---EEEE--EEE-TT--EEEEEEE-STTGGGSEEEEEEE-TTS--EEEEEE-TTS-EEE-TTTTTTEEEEEETTTTEEEEEE-S--GGG-EEEEEEEE-TBT-SSEEEE---EEEEE--

Nearest PDB structures (foldseek):
  1nkr-assembly1_A  TM=9.572E-01  e=3.779E-31  Homo sapiens
  3h8n-assembly1_A  TM=9.319E-01  e=2.833E-28  Homo sapiens
  7duu-assembly1_D  TM=9.149E-01  e=4.870E-27  Homo sapiens
  1m4k-assembly1_A  TM=8.668E-01  e=5.400E-27  Homo sapiens
  9bl4-assembly1_G  TM=7.956E-01  e=5.387E-25  Homo sapiens